Protein 2ISM (pdb70)

InterPro domains:
  IPR011041 Soluble quinoprotein glucose/sorbosone dehydrogenase, beta-propeller domain superfamily [SSF50952] (19-336)
  IPR011042 Six-bladed beta-propeller, TolB-like [G3DSA:2.120.10.30] (20-352)
  IPR012938 Glucose/Sorbosone dehydrogenase [PF07995] (30-338)

Foldseek 3Di:
DWDKDFLAFPAAFFAEWEADPVGWIWTWHQQFFIWIQPPNDIDTQDGGAADRAAQFGKHAKYAQPPPPVVQKIWTWHFHPVPHTWIFIFIWGHDDSHTHGDGTLGTDADADNNRPQQATYWYQAPVSKIKGAGAQHPPQVLQVQQLHNHQFIFIGHSNNHRDPPADCCPPPRGDSRGFEGQHHHWHAWEADPPQSWIKTWACDVQLTAIAGGDGHAYAHTPNDGADDDDVNHDHGQDTDPVHFGWAYWYQAPQWIWTFGAQVQFIKTFHWDDDVPDIHTPDIDTDDHDQHGWHYWYQHPVRWIKIWHNQNSPPHDDDVSHTTIMTID/DWDKDFPAFPAAFFAEWEADPVGWIWTWHQQFFIWIADPNDIDTQDGGAADDAAQFGKHAKYAQPPPPVVQKIKTWHFHPVPHTWIFIFIWGHPDSHTHTDGTLGTHADADNNRPQAATYWYQAPVSKIKGAGAQHLPQVLQVQQLHNHQFIFIGHSNNHQDPPAPCCPDPSGDSRGFEGQHHRKHAWEADPPPSWIKTWHFFDPVSLAHAFTAIAGGDGHAHAHTPNDGADDPDPNHDHGLDTDSHHFGWAYWYDAPQWIWTFGAQVQFIKTFHWDDDVPGIHTPDIDTPDHDQHGWHYWDQDPVSWIKIWHNQNSPPHPDDPRPITIMTID

Solvent-accessible surface area: 26508 Å² total; per-residue (Å²): 96,30,174,55,94,87,25,18,19,47,0,56,3,0,1,1,1,7,36,6,91,94,62,2,14,0,0,0,1,25,30,1,54,0,55,12,31,104,122,64,145,56,44,47,0,4,130,14,79,21,29,111,157,40,23,1,0,0,0,0,5,11,28,8,58,141,22,51,146,56,30,26,0,0,0,0,24,0,10,52,141,85,37,54,54,0,3,0,2,13,0,91,29,106,40,130,130,5,68,106,48,92,62,14,13,55,45,0,22,4,71,94,77,0,44,11,2,1,0,7,5,24,35,9,102,64,25,46,0,9,0,0,0,0,2,0,132,73,147,97,35,0,37,62,27,61,14,5,0,0,0,0,0,27,0,16,20,99,13,99,37,0,83,67,9,47,20,84,87,126,232,57,17,82,46,15,0,20,0,9,0,0,23,5,0,16,0,10,8,43,21,97,116,27,35,17,8,0,1,0,10,52,7,72,35,61,0,19,0,1,20,7,40,87,24,5,25,12,0,32,30,122,62,76,15,147,48,148,42,131,168,34,102,63,10,17,49,30,20,107,184,8,25,12,4,0,6,2,9,21,7,54,66,30,0,6,0,0,0,14,177,37,81,10,0,18,21,0,20,28,68,49,122,156,45,200,46,136,18,75,110,55,51,85,15,19,64,76,63,13,13,0,13,0,0,56,61,7,111,76,18,5,0,8,0,0,0,0,7,93,11,76,133,33,147,95,177,130,42,8,0,44,0,0,66,0,64,95,24,187,45,85,92,22,18,20,47,0,57,2,0,1,2,2,6,35,8,93,92,64,1,12,0,0,0,1,24,31,1,68,0,44,8,33,115,160,67,184,50,32,61,2,9,135,15,74,19,31,112,155,34,34,1,0,0,0,0,7,12,32,6,61,123,26,73,140,46,27,27,0,0,0,0,19,0,7,51,136,88,36,53,57,0,2,0,0,14,0,97,30,110,41,95,140,7,74,86,56,88,60,15,16,59,44,1,28,7,110,90,77,0,47,7,2,0,0,6,5,23,35,10,102,73,26,24,0,7,0,0,0,1,1,0,89,70,73,98,38,0,29,61,29,58,13,5,0,0,0,0,0,26,0,27,22,93,10,114,34,0,91,65,8,48,19,80,80,146,232,58,14,75,44,15,0,19,0,10,0,0,8,3,0,6,0,10,7,44,18,90,122,33,34,14,7,0,0,0,6,27,9,6,51,77,5,94,34,127,2,53,4,15,0,0,28,8,42,82,26,6,26,11,0,10,11,126,32,48,7,123,33,158,48,125,162,23,108,59,5,17,59,43,17,75,116,23,16,14,0,0,7,1,10,22,8,61,65,27,0,4,0,0,0,7,98,38,82,10,0,18,18,0,17,26,50,42,116,152,54,188,46,152,27,92,119,49,53,80,14,12,68,76,77,13,13,1,11,1,0,56,61,5,100,70,13,7,0,8,0,0,2,0,8,83,6,76,125,36,148,96,174,112,42,9,0,59,0,1,66,0,60

CATH classification: 2.120.10.30

Organism: Thermus thermophilus (strain ATCC 27634 / DSM 579 / HB8) (NCBI:txid300852)

Radius of gyration: 28.67 Å; Cα contacts (8 Å, |Δi|>4): 1982; chains: 2; bounding box: 57×82×74 Å

B-factor: mean 24.99, std 13.68, range [5.77, 94.73]

Nearest PDB structures (foldseek):
  2ism-assembly1_A  TM=1.003E+00  e=2.725E-62  Thermus thermophilus HB8
  2ism-assembly1_B  TM=1.001E+00  e=9.305E-60  Thermus thermophilus HB8
  7cdy-assembly1_A  TM=8.987E-01  e=3.960E-25  Serratia sp. FS14
  7cgz-assembly1_B  TM=8.954E-01  e=4.803E-25  Serratia sp. FS14
  7cgz-assembly1_A  TM=8.919E-01  e=1.765E-24  Serratia sp. FS14

Sequence (660 aa):
GLRVEEVVGGLEVPWALAFLPDGGMLIAERPGRIRLFREGRLSTYAELSVYHRGESGLLGLALHPRFPQEPYVYAYRTVAEGGLRNQVVRLRHLGERGVLDRVVLDGIPARPHGLHSGGRIAFGPDGMLYVTTGEVYERELAQDLASLGGKILRLTPEGEPAPGNPFLGRRGARPEVYSLGHRNPQGLAWHPKTGELFSSEHGPGHDEVNLIVPGGNYGWPRVVGRGNDPRYRDPLYFWPQGFPPGNLAFFRGDLYVAGLRGQALLRLVLEGERGRWRVLRVETALSGFGRLREVQVGPDGALYVTTSNRDGRGQVRPGDDRVLRLLGLRVEEVVGGLEVPWALAFLPDGGMLIAERPGRIRLFREGRLSTYAELSVYHRGESGLLGLALHPRFPQEPYVYAYRTVAEGGLRNQVVRLRHLGERGVLDRVVLDGIPARPHGLHSGGRIAFGPDGMLYVTTGEVYERELAQDLASLGGKILRLTPEGEPAPGNPFLGRRGARPEVYSLGHRNPQGLAWHPKTGELFSSEHGPSGEQGYGHDEVNLIVPGGNYGWPRVVGRGNDPRYRDPLYFWPQGFPPGNLAFFRGDLYVAGLRGQALLRLVLEGERGRWRVLRVETALSGFGRLREVQVGPDGALYVTTSNRDGRGQVRPGDDRVLRLL

Structure (mmCIF, N/CA/C/O backbone):
data_2ISM
#
_entry.id   2ISM
#
_cell.length_a   36.898
_cell.length_b   132.964
_cell.length_c   60.780
_cell.angle_alpha   90.00
_cell.angle_beta   97.18
_cell.angle_gamma   90.00
#
_symmetry.space_group_name_H-M   'P 1 21 1'
#
loop_
_entity.id
_entity.type
_entity.pdbx_description
1 polymer 'Putative oxidoreductase'
2 non-polymer 'CALCIUM ION'
3 non-polymer 'CHLORIDE ION'
4 water water
#
loop_
_atom_site.group_PDB
_atom_site.id
_atom_site.type_symbol
_atom_site.label_atom_id
_atom_site.label_alt_id
_atom_site.label_comp_id
_atom_site.label_asym_id
_atom_site.label_entity_id
_atom_site.label_seq_id
_atom_site.pdbx_PDB_ins_code
_atom_site.Cartn_x
_atom_site.Cartn_y
_atom_site.Cartn_z
_atom_site.occupancy
_atom_site.B_iso_or_equiv
_atom_site.auth_seq_id
_atom_site.auth_comp_id
_atom_site.auth_asym_id
_atom_site.auth_atom_id
_atom_site.pdbx_PDB_model_num
ATOM 1 N N . GLY A 1 20 ? 15.808 45.356 48.486 1.00 33.96 20 GLY A N 1
ATOM 2 C CA . GLY A 1 20 ? 14.834 46.470 48.334 1.00 30.32 20 GLY A CA 1
ATOM 3 C C . GLY A 1 20 ? 15.316 47.761 48.967 1.00 29.87 20 GLY A C 1
ATOM 4 O O . GLY A 1 20 ? 16.013 47.746 49.982 1.00 31.96 20 GLY A O 1
ATOM 5 N N . LEU A 1 21 ? 14.943 48.885 48.365 1.00 23.53 21 LEU A N 1
ATOM 6 C CA . LEU A 1 21 ? 15.334 50.192 48.871 1.00 21.82 21 LEU A CA 1
ATOM 7 C C . LEU A 1 21 ? 14.410 50.632 49.998 1.00 21.43 21 LEU A C 1
ATOM 8 O O . LEU A 1 21 ? 13.277 50.157 50.108 1.00 20.24 21 LEU A O 1
ATOM 13 N N . ARG A 1 22 ? 14.908 51.532 50.839 1.00 17.38 22 ARG A N 1
ATOM 14 C CA . ARG A 1 22 ? 14.137 52.064 51.957 1.00 20.34 22 ARG A CA 1
ATOM 15 C C . ARG A 1 22 ? 14.111 53.579 51.818 1.00 21.11 22 ARG A C 1
ATOM 16 O O . ARG A 1 22 ? 15.144 54.215 51.612 1.00 22.24 22 ARG A O 1
ATOM 24 N N . VAL A 1 23 ? 12.924 54.157 51.935 1.00 22.14 23 VAL A N 1
ATOM 25 C CA . VAL A 1 23 ? 12.759 55.593 51.762 1.00 23.57 23 VAL A CA 1
ATOM 26 C C . VAL A 1 23 ? 12.529 56.384 53.042 1.00 27.93 23 VAL A C 1
ATOM 27 O O . VAL A 1 23 ? 12.077 55.849 54.055 1.00 26.30 23 VAL A O 1
ATOM 31 N N . GLU A 1 24 ? 12.875 57.665 52.983 1.00 27.55 24 GLU A N 1
ATOM 32 C CA . GLU A 1 24 ? 12.677 58.588 54.088 1.00 28.18 24 GLU A CA 1
ATOM 33 C C . GLU A 1 24 ? 12.524 59.972 53.463 1.00 27.79 24 GLU A C 1
ATOM 34 O O . GLU A 1 24 ? 13.214 60.304 52.494 1.00 27.00 24 GLU A O 1
ATOM 40 N N . GLU A 1 25 ? 11.608 60.769 53.998 1.00 21.58 25 GLU A N 1
ATOM 41 C CA . GLU A 1 25 ? 11.377 62.102 53.462 1.00 24.80 25 GLU A CA 1
ATOM 42 C C . GLU A 1 25 ? 12.417 63.089 53.969 1.00 28.21 25 GLU A C 1
ATOM 43 O O . GLU A 1 25 ? 12.762 63.094 55.153 1.00 25.39 25 GLU A O 1
ATOM 49 N N . VAL A 1 26 ? 12.916 63.923 53.061 1.00 25.43 26 VAL A N 1
ATOM 50 C CA . VAL A 1 26 ? 13.920 64.917 53.414 1.00 27.88 26 VAL A CA 1
ATOM 51 C C . VAL A 1 26 ? 13.230 66.231 53.740 1.00 25.80 26 VAL A C 1
ATOM 52 O O . VAL A 1 26 ? 13.491 66.841 54.774 1.00 26.93 26 VAL A O 1
ATOM 56 N N . VAL A 1 27 ? 12.341 66.658 52.852 1.00 22.63 27 VAL A N 1
ATOM 57 C CA . VAL A 1 27 ? 11.600 67.894 53.039 1.00 22.02 27 VAL A CA 1
ATOM 58 C C . VAL A 1 27 ? 10.374 67.855 52.136 1.00 21.71 27 VAL A C 1
ATOM 59 O O . VAL A 1 27 ? 10.373 67.175 51.110 1.00 24.12 27 VAL A O 1
ATOM 63 N N . GLY A 1 28 ? 9.327 68.568 52.533 1.00 20.62 28 GLY A N 1
ATOM 64 C CA . GLY A 1 28 ? 8.111 68.602 51.742 1.00 18.95 28 GLY A CA 1
ATOM 65 C C . GLY A 1 28 ? 7.591 70.015 51.587 1.00 21.77 28 GLY A C 1
ATOM 66 O O . GLY A 1 28 ? 8.308 70.979 51.864 1.00 25.59 28 GLY A O 1
ATOM 67 N N . GLY A 1 29 ? 6.342 70.137 51.145 1.00 17.85 29 GLY A N 1
ATOM 68 C CA . GLY A 1 29 ? 5.740 71.443 50.956 1.00 20.90 29 GLY A CA 1
ATOM 69 C C . GLY A 1 29 ? 6.273 72.178 49.739 1.00 22.48 29 GLY A C 1
ATOM 70 O O . GLY A 1 29 ? 6.074 73.385 49.604 1.00 23.29 29 GLY A O 1
ATOM 71 N N . LEU A 1 30 ? 6.944 71.455 48.846 1.00 20.92 30 LEU A N 1
ATOM 72 C CA . LEU A 1 30 ? 7.513 72.058 47.641 1.00 19.64 30 LEU A CA 1
ATOM 73 C C . LEU A 1 30 ? 6.517 72.074 46.485 1.00 20.09 30 LEU A C 1
ATOM 74 O O . LEU A 1 30 ? 5.536 71.332 46.485 1.00 24.75 30 LEU A O 1
ATOM 79 N N . GLU A 1 31 ? 6.772 72.923 45.496 1.00 18.44 31 GLU A N 1
ATOM 80 C CA . GLU A 1 31 ? 5.887 73.008 44.344 1.00 20.12 31 GLU A CA 1
ATOM 81 C C . GLU A 1 31 ? 6.643 72.588 43.089 1.00 17.55 31 GLU A C 1
ATOM 82 O O . GLU A 1 31 ? 7.404 73.367 42.516 1.00 16.28 31 GLU A O 1
ATOM 88 N N . VAL A 1 32 ? 6.430 71.343 42.683 1.00 15.32 32 VAL A N 1
ATOM 89 C CA . VAL A 1 32 ? 7.075 70.781 41.506 1.00 11.55 32 VAL A CA 1
ATOM 90 C C . VAL A 1 32 ? 8.600 70.913 41.523 1.00 13.71 32 VAL A C 1
ATOM 91 O O . VAL A 1 32 ? 9.175 71.634 40.714 1.00 12.90 32 VAL A O 1
ATOM 95 N N . PRO A 1 33 ? 9.273 70.239 42.476 1.00 13.72 33 PRO A N 1
ATOM 96 C CA . PRO A 1 33 ? 10.740 70.297 42.557 1.00 13.49 33 PRO A CA 1
ATOM 97 C C . PRO A 1 33 ? 11.270 69.569 41.321 1.00 12.00 33 PRO A C 1
ATOM 98 O O . PRO A 1 33 ? 11.272 68.341 41.254 1.00 18.12 33 PRO A O 1
ATOM 102 N N . TRP A 1 34 ? 11.715 70.349 40.346 1.00 8.99 34 TRP A N 1
ATOM 103 C CA . TRP A 1 34 ? 12.167 69.823 39.066 1.00 10.88 34 TRP A CA 1
ATOM 104 C C . TRP A 1 34 ? 13.579 69.258 39.020 1.00 10.94 34 TRP A C 1
ATOM 105 O O . TRP A 1 34 ? 13.852 68.327 38.267 1.00 11.48 34 TRP A O 1
ATOM 116 N N . ALA A 1 35 ? 14.475 69.820 39.821 1.00 10.67 35 ALA A N 1
ATOM 117 C CA . ALA A 1 35 ? 15.857 69.369 39.822 1.00 11.98 35 ALA A CA 1
ATOM 118 C C . ALA A 1 35 ? 16.540 69.655 41.152 1.00 10.57 35 ALA A C 1
ATOM 119 O O . ALA A 1 35 ? 16.145 70.569 41.879 1.00 12.69 35 ALA A O 1
ATOM 121 N N . LEU A 1 36 ? 17.572 68.870 41.448 1.00 13.04 36 LEU A N 1
ATOM 122 C CA . LEU A 1 36 ? 18.349 69.013 42.675 1.00 15.45 36 LEU A CA 1
ATOM 123 C C . LEU A 1 36 ? 19.824 69.233 42.362 1.00 16.35 36 LEU A C 1
ATOM 124 O O . LEU A 1 36 ? 20.352 68.671 41.403 1.00 14.51 36 LEU A O 1
ATOM 129 N N . ALA A 1 37 ? 20.481 70.054 43.178 1.00 16.98 37 ALA A N 1
ATOM 130 C CA . ALA A 1 37 ? 21.910 70.320 43.030 1.00 12.86 37 ALA A CA 1
ATOM 131 C C . ALA A 1 37 ? 22.490 70.183 44.433 1.00 19.39 37 ALA A C 1
ATOM 132 O O . ALA A 1 37 ? 22.005 70.817 45.369 1.00 22.60 37 ALA A O 1
ATOM 134 N N . PHE A 1 38 ? 23.513 69.348 44.579 1.00 18.31 38 PHE A N 1
ATOM 135 C CA . PHE A 1 38 ? 24.129 69.123 45.883 1.00 19.69 38 PHE A CA 1
ATOM 136 C C . PHE A 1 38 ? 25.355 70.005 46.085 1.00 21.70 38 PHE A C 1
ATOM 137 O O . PHE A 1 38 ? 26.333 69.905 45.349 1.00 22.96 38 PHE A O 1
ATOM 145 N N . LEU A 1 39 ? 25.288 70.876 47.086 1.00 24.78 39 LEU A N 1
ATOM 146 C CA . LEU A 1 39 ? 26.389 71.779 47.391 1.00 27.58 39 LEU A CA 1
ATOM 147 C C . LEU A 1 39 ? 27.502 71.011 48.104 1.00 33.01 39 LEU A C 1
ATOM 148 O O . LEU A 1 39 ? 27.245 70.257 49.046 1.00 31.45 39 LEU A O 1
ATOM 153 N N . PRO A 1 40 ? 28.757 71.199 47.666 1.00 36.09 40 PRO A N 1
ATOM 154 C CA . PRO A 1 40 ? 29.899 70.509 48.274 1.00 39.23 40 PRO A CA 1
ATOM 155 C C . PRO A 1 40 ? 30.007 70.685 49.786 1.00 42.91 40 PRO A C 1
ATOM 156 O O . PRO A 1 40 ? 30.514 69.807 50.484 1.00 47.00 40 PRO A O 1
ATOM 160 N N . ASP A 1 41 ? 29.526 71.817 50.289 1.00 47.15 41 ASP A N 1
ATOM 161 C CA . ASP A 1 41 ? 29.571 72.096 51.721 1.00 50.58 41 ASP A CA 1
ATOM 162 C C . ASP A 1 41 ? 28.542 71.285 52.505 1.00 49.52 41 ASP A C 1
ATOM 163 O O . ASP A 1 41 ? 28.671 71.119 53.717 1.00 49.41 41 ASP A O 1
ATOM 168 N N . GLY A 1 42 ? 27.521 70.787 51.813 1.00 46.76 42 GLY A N 1
ATOM 169 C CA . GLY A 1 42 ? 26.500 69.996 52.476 1.00 43.04 42 GLY A CA 1
ATOM 170 C C . GLY A 1 42 ? 25.076 70.379 52.117 1.00 41.48 42 GLY A C 1
ATOM 171 O O . GLY A 1 42 ? 24.160 69.564 52.228 1.00 40.31 42 GLY A O 1
ATOM 172 N N . GLY A 1 43 ? 24.882 71.619 51.685 1.00 37.85 43 GLY A N 1
ATOM 173 C CA . GLY A 1 43 ? 23.549 72.069 51.325 1.00 36.18 43 GLY A CA 1
ATOM 174 C C . GLY A 1 43 ? 22.927 71.358 50.132 1.00 30.35 43 GLY A C 1
ATOM 175 O O . GLY A 1 43 ? 23.489 70.414 49.573 1.00 25.63 43 GLY A O 1
ATOM 176 N N . MET A 1 44 ? 21.749 71.827 49.741 1.00 27.66 44 MET A N 1
ATOM 177 C CA . MET A 1 44 ? 21.030 71.252 48.617 1.00 26.17 44 MET A CA 1
ATOM 178 C C . MET A 1 44 ? 20.148 72.321 47.987 1.00 21.88 44 MET A C 1
ATOM 179 O O . MET A 1 44 ? 19.348 72.954 48.676 1.00 24.55 44 MET A O 1
ATOM 184 N N . LEU A 1 45 ? 20.311 72.538 46.684 1.00 19.96 45 LEU A N 1
ATOM 185 C CA . LEU A 1 45 ? 19.498 73.519 45.976 1.00 13.37 45 LEU A CA 1
ATOM 186 C C . LEU A 1 45 ? 18.358 72.775 45.298 1.00 16.77 45 LEU A C 1
ATOM 187 O O . LEU A 1 45 ? 18.559 71.696 44.742 1.00 13.36 45 LEU A O 1
ATOM 192 N N . ILE A 1 46 ? 17.163 73.353 45.351 1.00 11.77 46 ILE A N 1
ATOM 193 C CA . ILE A 1 46 ? 15.990 72.726 44.756 1.00 15.91 46 ILE A CA 1
ATOM 194 C C . ILE A 1 46 ? 15.274 73.691 43.822 1.00 13.64 46 ILE A C 1
ATOM 195 O O . ILE A 1 46 ? 14.848 74.766 44.243 1.00 14.37 46 ILE A O 1
ATOM 200 N N . ALA A 1 47 ? 15.148 73.313 42.554 1.00 14.38 47 ALA A N 1
ATOM 201 C CA . ALA A 1 47 ? 14.463 74.160 41.590 1.00 12.12 47 ALA A CA 1
ATOM 202 C C . ALA A 1 47 ? 12.970 73.845 41.595 1.00 16.64 47 ALA A C 1
ATOM 203 O O . ALA A 1 47 ? 12.568 72.713 41.334 1.00 13.78 47 ALA A O 1
ATOM 205 N N . GLU A 1 48 ? 12.155 74.850 41.904 1.00 13.78 48 GLU A N 1
ATOM 206 C CA . GLU A 1 48 ? 10.702 74.695 41.913 1.00 14.88 48 GLU A CA 1
ATOM 207 C C . GLU A 1 48 ? 10.217 75.328 40.619 1.00 12.22 48 GLU A C 1
ATOM 208 O O . GLU A 1 48 ? 10.505 76.494 40.359 1.00 14.23 48 GLU A O 1
ATOM 214 N N . ARG A 1 49 ? 9.471 74.573 39.820 1.00 11.08 49 ARG A N 1
ATOM 215 C CA . ARG A 1 49 ? 9.010 75.073 38.524 1.00 11.00 49 ARG A CA 1
ATOM 216 C C . ARG A 1 49 ? 8.405 76.477 38.513 1.00 15.40 49 ARG A C 1
ATOM 217 O O . ARG A 1 49 ? 8.595 77.226 37.555 1.00 11.83 49 ARG A O 1
ATOM 225 N N . PRO A 1 50 ? 7.664 76.857 39.569 1.00 13.28 50 PRO A N 1
ATOM 226 C CA . PRO A 1 50 ? 7.086 78.206 39.558 1.00 18.12 50 PRO A CA 1
ATOM 227 C C . PRO A 1 50 ? 8.125 79.329 39.470 1.00 16.82 50 PRO A C 1
ATOM 228 O O . PRO A 1 50 ? 7.769 80.486 39.275 1.00 18.43 50 PRO A O 1
ATOM 232 N N . GLY A 1 51 ? 9.404 78.995 39.634 1.00 15.58 51 GLY A N 1
ATOM 233 C CA . GLY A 1 51 ? 10.435 80.015 39.526 1.00 12.99 51 GLY A CA 1
ATOM 234 C C . GLY A 1 51 ? 11.260 80.314 40.765 1.00 19.28 51 GLY A C 1
ATOM 235 O O . GLY A 1 51 ? 11.901 81.363 40.844 1.00 22.22 51 GLY A O 1
ATOM 236 N N . ARG A 1 52 ? 11.251 79.410 41.736 1.00 14.48 52 ARG A N 1
ATOM 237 C CA . ARG A 1 52 ? 12.028 79.614 42.952 1.00 18.37 52 ARG A CA 1
ATOM 238 C C . ARG A 1 52 ? 13.101 78.555 43.115 1.00 18.26 52 ARG A C 1
ATOM 239 O O . ARG A 1 52 ? 12.842 77.364 42.920 1.00 16.60 52 ARG A O 1
ATOM 247 N N . ILE A 1 53 ? 14.308 78.986 43.464 1.00 14.37 53 ILE A N 1
ATOM 248 C CA . ILE A 1 53 ? 15.377 78.040 43.741 1.00 14.33 53 ILE A CA 1
ATOM 249 C C . ILE A 1 53 ? 15.447 78.064 45.258 1.00 17.63 53 ILE A C 1
ATOM 250 O O . ILE A 1 53 ? 15.672 79.115 45.863 1.00 18.40 53 ILE A O 1
ATOM 255 N N . ARG A 1 54 ? 15.229 76.913 45.873 1.00 16.12 54 ARG A N 1
ATOM 256 C CA . ARG A 1 54 ? 15.261 76.823 47.325 1.00 16.86 54 ARG A CA 1
ATOM 257 C C . ARG A 1 54 ? 16.580 76.256 47.809 1.00 20.22 54 ARG A C 1
ATOM 258 O O . ARG A 1 54 ? 17.283 75.559 47.076 1.00 19.34 54 ARG A O 1
ATOM 266 N N . LEU A 1 55 ? 16.914 76.578 49.051 1.00 16.69 55 LEU A N 1
ATOM 267 C CA . LEU A 1 55 ? 18.116 76.070 49.679 1.00 17.93 55 LEU A CA 1
ATOM 268 C C . LEU A 1 55 ? 17.649 75.305 50.903 1.00 20.13 55 LEU A C 1
ATOM 269 O O . LEU A 1 55 ? 16.923 75.840 51.739 1.00 25.52 55 LEU A O 1
ATOM 274 N N . PHE A 1 56 ? 18.031 74.041 50.990 1.00 22.62 56 PHE A N 1
ATOM 275 C CA . PHE A 1 56 ? 17.675 73.247 52.149 1.00 25.98 56 PHE A CA 1
ATOM 276 C C . PHE A 1 56 ? 19.009 72.913 52.788 1.00 23.35 56 PHE A C 1
ATOM 277 O O . PHE A 1 56 ? 19.774 72.113 52.255 1.00 23.79 56 PHE A O 1
ATOM 285 N N . ARG A 1 57 ? 19.295 73.551 53.917 1.00 25.51 57 ARG A N 1
ATOM 286 C CA . ARG A 1 57 ? 20.549 73.325 54.620 1.00 31.06 57 ARG A CA 1
ATOM 287 C C . ARG A 1 57 ? 20.300 73.224 56.121 1.00 31.78 57 ARG A C 1
ATOM 288 O O . ARG A 1 57 ? 19.481 73.960 56.677 1.00 28.40 57 ARG A O 1
ATOM 296 N N . GLU A 1 58 ? 21.017 72.306 56.762 1.00 35.75 58 GLU A N 1
ATOM 297 C CA . GLU A 1 58 ? 20.890 72.057 58.193 1.00 40.96 58 GLU A CA 1
ATOM 298 C C . GLU A 1 58 ? 19.427 72.050 58.639 1.00 39.48 58 GLU A C 1
ATOM 299 O O . GLU A 1 58 ? 19.037 72.728 59.589 1.00 36.56 58 GLU A O 1
ATOM 305 N N . GLY A 1 59 ? 18.625 71.270 57.918 1.00 40.05 59 GLY A N 1
ATOM 306 C CA . GLY A 1 59 ? 17.214 71.126 58.229 1.00 35.11 59 GLY A CA 1
ATOM 307 C C . GLY A 1 59 ? 16.290 72.298 57.969 1.00 32.40 59 GLY A C 1
ATOM 308 O O . GLY A 1 59 ? 15.102 72.213 58.278 1.00 33.59 59 GLY A O 1
ATOM 309 N N . ARG A 1 60 ? 16.802 73.383 57.396 1.00 29.91 60 ARG A N 1
ATOM 310 C CA . ARG A 1 60 ? 15.961 74.550 57.142 1.00 29.40 60 ARG A CA 1
ATOM 311 C C . ARG A 1 60 ? 15.746 74.846 55.656 1.00 26.89 60 ARG A C 1
ATOM 312 O O . ARG A 1 60 ? 16.668 74.747 54.850 1.00 27.59 60 ARG A O 1
ATOM 320 N N . LEU A 1 61 ? 14.517 75.216 55.309 1.00 27.04 61 LEU A N 1
ATOM 321 C CA . LEU A 1 61 ? 14.162 75.527 53.928 1.00 28.61 61 LEU A CA 1
ATOM 322 C C . LEU A 1 61 ? 14.079 77.038 53.746 1.00 29.02 61 LEU A C 1
ATOM 323 O O . LEU A 1 61 ? 13.414 77.725 54.522 1.00 28.75 61 LEU A O 1
ATOM 328 N N . SER A 1 62 ? 14.752 77.555 52.723 1.00 26.55 62 SER A N 1
ATOM 329 C CA . SER A 1 62 ? 14.727 78.988 52.448 1.00 26.32 62 SER A CA 1
ATOM 330 C C . SER A 1 62 ? 14.835 79.247 50.950 1.00 26.52 62 SER A C 1
ATOM 331 O O . SER A 1 62 ? 15.132 78.339 50.174 1.00 24.52 62 SER A O 1
ATOM 334 N N . THR A 1 63 ? 14.584 80.486 50.544 1.00 23.93 63 THR A N 1
ATOM 335 C CA . THR A 1 63 ? 14.662 80.836 49.135 1.00 23.94 63 THR A CA 1
ATOM 336 C C . THR A 1 63 ? 16.049 81.365 48.778 1.00 27.37 63 THR A C 1
ATOM 337 O O . THR A 1 63 ? 16.498 82.386 49.297 1.00 26.85 63 THR A O 1
ATOM 341 N N . TYR A 1 64 ? 16.718 80.638 47.890 1.00 21.19 64 TYR A N 1
ATOM 342 C CA . TYR A 1 64 ? 18.058 80.968 47.419 1.00 22.37 64 TYR A CA 1
ATOM 343 C C . TYR A 1 64 ? 17.979 82.042 46.342 1.00 22.73 64 TYR A C 1
ATOM 344 O O . TYR A 1 64 ? 18.810 82.949 46.285 1.00 22.63 64 TYR A O 1
ATOM 353 N N . ALA A 1 65 ? 16.967 81.935 45.490 1.00 19.88 65 ALA A N 1
ATOM 354 C CA . ALA A 1 65 ? 16.769 82.895 44.418 1.00 17.11 65 ALA A CA 1
ATOM 355 C C . ALA A 1 65 ? 15.356 82.780 43.862 1.00 21.38 65 ALA A C 1
ATOM 356 O O . ALA A 1 65 ? 14.741 81.716 43.912 1.00 20.85 65 ALA A O 1
ATOM 358 N N . GLU A 1 66 ? 14.837 83.886 43.349 1.00 23.86 66 GLU A N 1
ATOM 359 C CA . GLU A 1 66 ? 13.512 83.888 42.759 1.00 25.95 66 GLU A CA 1
ATOM 360 C C . GLU A 1 66 ? 13.686 84.443 41.360 1.00 26.22 66 GLU A C 1
ATOM 361 O O . GLU A 1 66 ? 14.112 85.583 41.184 1.00 25.42 66 GLU A O 1
ATOM 367 N N . LEU A 1 67 ? 13.372 83.624 40.364 1.00 18.74 67 LEU A N 1
ATOM 368 C CA . LEU A 1 67 ? 13.525 84.035 38.982 1.00 17.72 67 LEU A CA 1
ATOM 369 C C . LEU A 1 67 ? 12.194 84.225 38.282 1.00 18.25 67 LEU A C 1
ATOM 370 O O . LEU A 1 67 ? 11.226 83.511 38.543 1.00 19.18 67 LEU A O 1
ATOM 375 N N . SER A 1 68 ? 12.156 85.204 37.390 1.00 20.56 68 SER A N 1
ATOM 376 C CA . SER A 1 68 ? 10.964 85.474 36.611 1.00 20.18 68 SER A CA 1
ATOM 377 C C . SER A 1 68 ? 10.909 84.366 35.565 1.00 20.63 68 SER A C 1
ATOM 378 O O . SER A 1 68 ? 11.887 84.147 34.847 1.00 18.36 68 SER A O 1
ATOM 381 N N . VAL A 1 69 ? 9.789 83.649 35.497 1.00 17.87 69 VAL A N 1
ATOM 382 C CA . VAL A 1 69 ? 9.649 82.579 34.515 1.00 13.64 69 VAL A CA 1
ATOM 383 C C . VAL A 1 69 ? 8.240 82.523 33.960 1.00 19.35 69 VAL A C 1
ATOM 384 O O . VAL A 1 69 ? 7.307 83.075 34.541 1.00 20.27 69 VAL A O 1
ATOM 388 N N . TYR A 1 70 ? 8.103 81.852 32.823 1.00 15.31 70 TYR A N 1
ATOM 389 C CA . TYR A 1 70 ? 6.811 81.672 32.181 1.00 18.49 70 TYR A CA 1
ATOM 390 C C . TYR A 1 70 ? 6.340 80.299 32.637 1.00 19.48 70 TYR A C 1
ATOM 391 O O . TYR A 1 70 ? 6.724 79.281 32.058 1.00 19.79 70 TYR A O 1
ATOM 400 N N . HIS A 1 71 ? 5.524 80.260 33.683 1.00 22.65 71 HIS A N 1
ATOM 401 C CA . HIS A 1 71 ? 5.057 78.978 34.190 1.00 26.32 71 HIS A CA 1
ATOM 402 C C . HIS A 1 71 ? 3.644 78.582 33.784 1.00 24.77 71 HIS A C 1
ATOM 403 O O . HIS A 1 71 ? 2.682 78.753 34.533 1.00 28.92 71 HIS A O 1
ATOM 410 N N . ARG A 1 72 ? 3.544 78.056 32.571 1.00 19.40 72 ARG A N 1
ATOM 411 C CA . ARG A 1 72 ? 2.295 77.560 32.019 1.00 16.79 72 ARG A CA 1
ATOM 412 C C . ARG A 1 72 ? 2.642 76.234 31.364 1.00 14.76 72 ARG A C 1
ATOM 413 O O . ARG A 1 72 ? 3.781 76.028 30.937 1.00 14.59 72 ARG A O 1
ATOM 421 N N . GLY A 1 73 ? 1.669 75.334 31.289 1.00 13.65 73 GLY A N 1
ATOM 422 C CA . GLY A 1 73 ? 1.933 74.036 30.697 1.00 12.98 73 GLY A CA 1
ATOM 423 C C . GLY A 1 73 ? 3.023 73.333 31.485 1.00 14.71 73 GLY A C 1
ATOM 424 O O . GLY A 1 73 ? 2.933 73.213 32.705 1.00 14.82 73 GLY A O 1
ATOM 425 N N . GLU A 1 74 ? 4.067 72.894 30.795 1.00 15.48 74 GLU A N 1
ATOM 426 C CA . GLU A 1 74 ? 5.173 72.189 31.432 1.00 10.27 74 GLU A CA 1
ATOM 427 C C . GLU A 1 74 ? 6.395 73.086 31.578 1.00 14.35 74 GLU A C 1
ATOM 428 O O . GLU A 1 74 ? 7.477 72.609 31.926 1.00 10.88 74 GLU A O 1
ATOM 434 N N . SER A 1 75 ? 6.213 74.382 31.340 1.00 13.09 75 SER A N 1
ATOM 435 C CA . SER A 1 75 ? 7.314 75.341 31.400 1.00 14.23 75 SER A CA 1
ATOM 436 C C . SER A 1 75 ? 7.496 76.089 32.724 1.00 11.61 75 SER A C 1
ATOM 437 O O . SER A 1 75 ? 6.677 75.981 33.640 1.00 12.85 75 SER A O 1
ATOM 440 N N . GLY A 1 76 ? 8.587 76.844 32.811 1.00 11.63 76 GLY A N 1
ATOM 441 C CA . GLY A 1 76 ? 8.899 77.595 34.016 1.00 10.77 76 GLY A CA 1
ATOM 442 C C . GLY A 1 76 ? 10.366 77.390 34.341 1.00 11.58 76 GLY A C 1
ATOM 443 O O . GLY A 1 76 ? 11.203 77.406 33.435 1.00 13.05 76 GLY A O 1
ATOM 444 N N . LEU A 1 77 ? 10.686 77.205 35.619 1.00 9.75 77 LEU A N 1
ATOM 445 C CA . LEU A 1 77 ? 12.069 76.964 36.031 1.00 12.85 77 LEU A CA 1
ATOM 446 C C . LEU A 1 77 ? 12.367 75.469 36.101 1.00 13.16 77 LEU A C 1
ATOM 447 O O . LEU A 1 77 ? 11.948 74.783 37.033 1.00 9.52 77 LEU A O 1
ATOM 452 N N . LEU A 1 78 ? 13.099 74.966 35.117 1.00 12.67 78 LEU A N 1
ATOM 453 C CA . LEU A 1 78 ? 13.375 73.542 35.057 1.00 10.24 78 LEU A CA 1
ATOM 454 C C . LEU A 1 78 ? 14.561 72.643 35.413 1.00 12.67 78 LEU A C 1
ATOM 455 O O . LEU A 1 78 ? 14.413 71.699 36.191 1.00 12.45 78 LEU A O 1
ATOM 460 N N . GLY A 1 79 ? 15.728 72.943 34.849 1.00 9.20 79 GLY A N 1
ATOM 461 C CA . GLY A 1 79 ? 16.910 72.130 35.087 1.00 11.02 79 GLY A CA 1
ATOM 462 C C . GLY A 1 79 ? 17.787 73.017 35.947 1.00 12.26 79 GLY A C 1
ATOM 463 O O . GLY A 1 79 ? 17.680 74.241 35.898 1.00 12.48 79 GLY A O 1
ATOM 464 N N . LEU A 1 80 ? 18.676 72.393 36.718 1.00 11.43 80 LEU A N 1
ATOM 465 C CA . LEU A 1 80 ? 19.579 73.120 37.612 1.00 11.68 80 LEU A CA 1
ATOM 466 C C . LEU A 1 80 ? 20.897 72.348 37.724 1.00 12.33 80 LEU A C 1
ATOM 467 O O . LEU A 1 80 ? 20.890 71.130 37.859 1.00 12.71 80 LEU A O 1
ATOM 472 N N . ALA A 1 81 ? 22.024 73.054 37.681 1.00 11.52 81 ALA A N 1
ATOM 473 C CA . ALA A 1 81 ? 23.320 72.388 37.762 1.00 9.61 81 ALA A CA 1
ATOM 474 C C . ALA A 1 81 ? 24.438 73.343 38.166 1.00 11.33 81 ALA A C 1
ATOM 475 O O . ALA A 1 81 ? 24.561 74.439 37.625 1.00 11.15 81 ALA A O 1
ATOM 477 N N . LEU A 1 82 ? 25.259 72.913 39.116 1.00 10.99 82 LEU A N 1
ATOM 478 C CA . LEU A 1 82 ? 26.369 73.733 39.583 1.00 14.05 82 LEU A CA 1
ATOM 479 C C . LEU A 1 82 ? 27.519 73.672 38.587 1.00 12.88 82 LEU A C 1
ATOM 480 O O . LEU A 1 82 ? 27.706 72.672 37.899 1.00 11.31 82 LEU A O 1
ATOM 485 N N . HIS A 1 83 ? 28.288 74.749 38.517 1.00 12.86 83 HIS A N 1
ATOM 486 C CA . HIS A 1 83 ? 29.449 74.799 37.640 1.00 13.14 83 HIS A CA 1
ATOM 487 C C . HIS A 1 83 ? 30.336 73.615 38.045 1.00 14.80 83 HIS A C 1
ATOM 488 O O . HIS A 1 83 ? 30.351 73.217 39.210 1.00 12.89 83 HIS A O 1
ATOM 495 N N . PRO A 1 84 ? 31.064 73.019 37.085 1.00 13.02 84 PRO A N 1
ATOM 496 C CA . PRO A 1 84 ? 31.940 71.884 37.396 1.00 14.50 84 PRO A CA 1
ATOM 497 C C . PRO A 1 84 ? 32.963 72.186 38.495 1.00 13.19 84 PRO A C 1
ATOM 498 O O . PRO A 1 84 ? 33.352 71.293 39.246 1.00 17.61 84 PRO A O 1
ATOM 502 N N . ARG A 1 85 ? 33.403 73.437 38.582 1.00 15.92 85 ARG A N 1
ATOM 503 C CA . ARG A 1 85 ? 34.394 73.825 39.583 1.00 16.49 85 ARG A CA 1
ATOM 504 C C . ARG A 1 85 ? 33.844 74.721 40.690 1.00 20.38 85 ARG A C 1
ATOM 505 O O . ARG A 1 85 ? 34.554 75.571 41.233 1.00 18.55 85 ARG A O 1
ATOM 513 N N . PHE A 1 86 ? 32.572 74.517 41.013 1.00 15.88 86 PHE A N 1
ATOM 514 C CA . PHE A 1 86 ? 31.877 75.257 42.068 1.00 18.04 86 PHE A CA 1
ATOM 515 C C . PHE A 1 86 ? 32.546 74.865 43.388 1.00 15.72 86 PHE A C 1
ATOM 516 O O . PHE A 1 86 ? 32.935 73.715 43.562 1.00 19.26 86 PHE A O 1
ATOM 524 N N . PRO A 1 87 ? 32.689 75.806 44.342 1.00 18.04 87 PRO A N 1
ATOM 525 C CA . PRO A 1 87 ? 32.291 77.217 44.317 1.00 21.02 87 PRO A CA 1
ATOM 526 C C . PRO A 1 87 ? 33.395 78.169 43.855 1.00 20.60 87 PRO A C 1
ATOM 527 O O . PRO A 1 87 ? 33.159 79.372 43.731 1.00 20.34 87 PRO A O 1
ATOM 531 N N . GLN A 1 88 ? 34.596 77.641 43.621 1.00 20.73 88 GLN A N 1
ATOM 532 C CA . GLN A 1 88 ? 35.710 78.472 43.156 1.00 23.40 88 GLN A CA 1
ATOM 533 C C . GLN A 1 88 ? 35.239 79.239 41.928 1.00 26.10 88 GLN A C 1
ATOM 534 O O . GLN A 1 88 ? 35.622 80.390 41.712 1.00 21.37 88 GLN A O 1
ATOM 540 N N . GLU A 1 89 ? 34.425 78.575 41.114 1.00 19.38 89 GLU A N 1
ATOM 541 C CA . GLU A 1 89 ? 33.794 79.206 39.960 1.00 15.73 89 GLU A CA 1
ATOM 542 C C . GLU A 1 89 ? 32.394 79.217 40.571 1.00 16.83 89 GLU A C 1
ATOM 543 O O . GLU A 1 89 ? 31.660 78.239 40.468 1.00 14.04 89 GLU A O 1
ATOM 549 N N . PRO A 1 90 ? 32.032 80.317 41.256 1.00 18.13 90 PRO A N 1
ATOM 550 C CA . PRO A 1 90 ? 30.749 80.521 41.934 1.00 16.51 90 PRO A CA 1
ATOM 551 C C . PRO A 1 90 ? 29.687 80.737 40.867 1.00 14.84 90 PRO A C 1
ATOM 552 O O . PRO A 1 90 ? 29.418 81.873 40.478 1.00 16.09 90 PRO A O 1
ATOM 556 N N . TYR A 1 91 ? 29.070 79.655 40.410 1.00 16.62 91 TYR A N 1
ATOM 557 C CA . TYR A 1 91 ? 28.057 79.768 39.369 1.00 17.53 91 TYR A CA 1
ATOM 558 C C . TYR A 1 91 ? 27.076 78.608 39.446 1.00 15.20 91 TYR A C 1
ATOM 559 O O . TYR A 1 91 ? 27.460 77.458 39.650 1.00 13.57 91 TYR A O 1
ATOM 568 N N . VAL A 1 92 ? 25.800 78.935 39.271 1.00 14.19 92 VAL A N 1
ATOM 569 C CA . VAL A 1 92 ? 24.730 77.946 39.267 1.00 13.31 92 VAL A CA 1
ATOM 570 C C . VAL A 1 92 ? 23.994 78.137 37.939 1.00 15.59 92 VAL A C 1
ATOM 571 O O . VAL A 1 92 ? 23.584 79.251 37.607 1.00 17.18 92 VAL A O 1
ATOM 575 N N . TYR A 1 93 ? 23.855 77.058 37.176 1.00 12.95 93 TYR A N 1
ATOM 576 C CA . TYR A 1 93 ? 23.171 77.107 35.886 1.00 9.11 93 TYR A CA 1
ATOM 577 C C . TYR A 1 93 ? 21.717 76.687 36.052 1.00 9.37 93 TYR A C 1
ATOM 578 O O . TYR A 1 93 ? 21.411 75.784 36.824 1.00 10.84 93 TYR A O 1
ATOM 587 N N . ALA A 1 94 ? 20.821 77.349 35.329 1.00 8.42 94 ALA A N 1
ATOM 588 C CA . ALA A 1 94 ? 19.402 77.022 35.411 1.00 8.67 94 ALA A CA 1
ATOM 589 C C . ALA A 1 94 ? 18.765 77.157 34.039 1.00 9.18 94 ALA A C 1
ATOM 590 O O . ALA A 1 94 ? 19.103 78.055 33.268 1.00 12.06 94 ALA A O 1
ATOM 592 N N . TYR A 1 95 ? 17.847 76.251 33.737 1.00 7.88 95 TYR A N 1
ATOM 593 C CA . TYR A 1 95 ? 17.138 76.271 32.466 1.00 8.08 95 TYR A CA 1
ATOM 594 C C . TYR A 1 95 ? 15.778 76.863 32.793 1.00 10.58 95 TYR A C 1
ATOM 595 O O . TYR A 1 95 ? 15.131 76.429 33.747 1.00 11.36 95 TYR A O 1
ATOM 604 N N . ARG A 1 96 ? 15.334 77.851 32.025 1.00 6.67 96 ARG A N 1
ATOM 605 C CA . ARG A 1 96 ? 14.034 78.440 32.313 1.00 8.93 96 ARG A CA 1
ATOM 606 C C . ARG A 1 96 ? 13.337 78.985 31.086 1.00 12.30 96 ARG A C 1
ATOM 607 O O . ARG A 1 96 ? 13.982 79.371 30.108 1.00 11.26 96 ARG A O 1
ATOM 615 N N . THR A 1 97 ? 12.009 79.008 31.155 1.00 11.86 97 THR A N 1
ATOM 616 C CA . THR A 1 97 ? 11.189 79.554 30.084 1.00 12.77 97 THR A CA 1
ATOM 617 C C . THR A 1 97 ? 10.916 80.993 30.531 1.00 12.74 97 THR A C 1
ATOM 618 O O . THR A 1 97 ? 10.513 81.220 31.675 1.00 15.52 97 THR A O 1
ATOM 622 N N . VAL A 1 98 ? 11.153 81.959 29.650 1.00 15.29 98 VAL A N 1
ATOM 623 C CA . VAL A 1 98 ? 10.925 83.365 29.978 1.00 15.14 98 VAL A CA 1
ATOM 624 C C . VAL A 1 98 ? 10.015 84.014 28.943 1.00 18.85 98 VAL A C 1
ATOM 625 O O . VAL A 1 98 ? 9.988 83.600 27.783 1.00 16.39 98 VAL A O 1
ATOM 629 N N . ALA A 1 99 ? 9.274 85.033 29.368 1.00 19.22 99 ALA A N 1
ATOM 630 C CA . ALA A 1 99 ? 8.365 85.741 28.476 1.00 22.44 99 ALA A CA 1
ATOM 631 C C . ALA A 1 99 ? 8.858 87.162 28.204 1.00 25.52 99 ALA A C 1
ATOM 632 O O . ALA A 1 99 ? 8.608 87.721 27.134 1.00 24.85 99 ALA A O 1
ATOM 634 N N . GLU A 1 100 ? 9.560 87.740 29.175 1.00 27.70 100 GLU A N 1
ATOM 635 C CA . GLU A 1 100 ? 10.082 89.095 29.038 1.00 31.48 100 GLU A CA 1
ATOM 636 C C . GLU A 1 100 ? 11.112 89.222 27.924 1.00 27.92 100 GLU A C 1
ATOM 637 O O . GLU A 1 100 ? 12.156 88.571 27.947 1.00 26.01 100 GLU A O 1
ATOM 643 N N . GLY A 1 101 ? 10.810 90.078 26.953 1.00 28.14 101 GLY A N 1
ATOM 644 C CA . GLY A 1 101 ? 11.710 90.282 25.834 1.00 27.29 101 GLY A CA 1
ATOM 645 C C . GLY A 1 101 ? 11.446 89.288 24.723 1.00 25.09 101 GLY A C 1
ATOM 646 O O . GLY A 1 101 ? 12.148 89.272 23.712 1.00 29.11 101 GLY A O 1
ATOM 647 N N . GLY A 1 102 ? 10.424 88.457 24.907 1.00 24.44 102 GLY A N 1
ATOM 648 C CA . GLY A 1 102 ? 10.094 87.458 23.906 1.00 19.33 102 GLY A CA 1
ATOM 649 C C . GLY A 1 102 ? 10.022 86.091 24.558 1.00 20.96 102 GLY A C 1
ATOM 650 O O . GLY A 1 102 ? 10.819 85.780 25.445 1.00 16.26 102 GLY A O 1
ATOM 651 N N . LEU A 1 103 ? 9.071 85.273 24.123 1.00 16.53 103 LEU A N 1
ATOM 652 C CA . LEU A 1 103 ? 8.894 83.946 24.696 1.00 19.19 103 LEU A CA 1
ATOM 653 C C . LEU A 1 103 ? 9.870 82.900 24.168 1.00 14.78 103 LEU A C 1
ATOM 654 O O . LEU A 1 103 ? 9.840 82.548 22.991 1.00 16.42 103 LEU A O 1
ATOM 659 N N . ARG A 1 104 ? 10.740 82.406 25.043 1.00 14.32 104 ARG A N 1
ATOM 660 C CA . ARG A 1 104 ? 11.692 81.372 24.656 1.00 13.30 104 ARG A CA 1
ATOM 661 C C . ARG A 1 104 ? 12.323 80.724 25.880 1.00 11.73 104 ARG A C 1
ATOM 662 O O . ARG A 1 104 ? 12.177 81.214 27.001 1.00 12.03 104 ARG A O 1
ATOM 670 N N . ASN A 1 105 ? 13.006 79.606 25.654 1.00 11.41 105 ASN A N 1
ATOM 671 C CA . ASN A 1 105 ? 13.697 78.901 26.724 1.00 10.88 105 ASN A CA 1
ATOM 672 C C . ASN A 1 105 ? 15.163 79.319 26.677 1.00 7.77 105 ASN A C 1
ATOM 673 O O . ASN A 1 105 ? 15.676 79.695 25.623 1.00 11.06 105 ASN A O 1
ATOM 678 N N . GLN A 1 106 ? 15.832 79.262 27.821 1.00 11.95 106 GLN A N 1
ATOM 679 C CA . GLN A 1 106 ? 17.231 79.665 27.888 1.00 14.11 106 GLN A CA 1
ATOM 680 C C . GLN A 1 106 ? 17.933 79.038 29.073 1.00 11.94 106 GLN A C 1
ATOM 681 O O . GLN A 1 106 ? 17.294 78.549 30.005 1.00 13.20 106 GLN A O 1
ATOM 687 N N . VAL A 1 107 ? 19.258 79.042 29.015 1.00 8.02 107 VAL A N 1
ATOM 688 C CA . VAL A 1 107 ? 20.065 78.555 30.119 1.00 7.65 107 VAL A CA 1
ATOM 689 C C . VAL A 1 107 ? 20.696 79.830 30.670 1.00 11.72 107 VAL A C 1
ATOM 690 O O . VAL A 1 107 ? 21.446 80.515 29.972 1.00 13.03 107 VAL A O 1
ATOM 694 N N . VAL A 1 108 ? 20.360 80.160 31.912 1.00 12.35 108 VAL A N 1
ATOM 695 C CA . VAL A 1 108 ? 20.888 81.354 32.553 1.00 17.58 108 VAL A CA 1
ATOM 696 C C . VAL A 1 108 ? 21.864 80.948 33.654 1.00 16.79 108 VAL A C 1
ATOM 697 O O . VAL A 1 108 ? 21.775 79.851 34.205 1.00 19.08 108 VAL A O 1
ATOM 701 N N . ARG A 1 109 ? 22.812 81.824 33.955 1.00 11.67 109 ARG A N 1
ATOM 702 C CA . ARG A 1 109 ? 23.784 81.537 34.995 1.00 15.58 109 ARG A CA 1
ATOM 703 C C . ARG A 1 109 ? 23.615 82.535 36.133 1.00 13.49 109 ARG A C 1
ATOM 704 O O . ARG A 1 109 ? 23.421 83.726 35.899 1.00 18.07 109 ARG A O 1
ATOM 712 N N . LEU A 1 110 ? 23.676 82.041 37.364 1.00 14.34 110 LEU A N 1
ATOM 713 C CA . LEU A 1 110 ? 23.546 82.897 38.537 1.00 13.24 110 LEU A CA 1
ATOM 714 C C . LEU A 1 110 ? 24.865 82.885 39.297 1.00 14.72 110 LEU A C 1
ATOM 715 O O . LEU A 1 110 ? 25.576 81.881 39.291 1.00 13.84 110 LEU A O 1
ATOM 720 N N . ARG A 1 111 ? 25.193 83.997 39.945 1.00 14.34 111 ARG A N 1
ATOM 721 C CA . ARG A 1 111 ? 26.415 84.069 40.736 1.00 14.45 111 ARG A CA 1
ATOM 722 C C . ARG A 1 111 ? 26.053 83.613 42.146 1.00 14.85 111 ARG A C 1
ATOM 723 O O . ARG A 1 111 ? 25.128 84.147 42.761 1.00 15.36 111 ARG A O 1
ATOM 731 N N . HIS A 1 112 ? 26.773 82.610 42.639 1.00 14.55 112 HIS A N 1
ATOM 732 C CA . HIS A 1 112 ? 26.550 82.054 43.968 1.00 14.75 112 HIS A CA 1
ATOM 733 C C . HIS A 1 112 ? 27.138 82.989 45.017 1.00 15.75 112 HIS A C 1
ATOM 734 O O . HIS A 1 112 ? 28.314 83.331 44.947 1.00 14.59 112 HIS A O 1
ATOM 741 N N . LEU A 1 113 ? 26.324 83.393 45.990 1.00 14.18 113 LEU A N 1
ATOM 742 C CA . LEU A 1 113 ? 26.793 84.303 47.030 1.00 16.97 113 LEU A CA 1
ATOM 743 C C . LEU A 1 113 ? 26.694 83.726 48.438 1.00 20.73 113 LEU A C 1
ATOM 744 O O . LEU A 1 113 ? 26.805 84.461 49.421 1.00 25.14 113 LEU A O 1
ATOM 749 N N . GLY A 1 114 ? 26.491 82.416 48.536 1.00 21.40 114 GLY A N 1
ATOM 750 C CA . GLY A 1 114 ? 26.391 81.778 49.838 1.00 21.69 114 GLY A CA 1
ATOM 751 C C . GLY A 1 114 ? 25.018 81.195 50.116 1.00 25.23 114 GLY A C 1
ATOM 752 O O . GLY A 1 114 ? 24.797 80.001 49.920 1.00 28.55 114 GLY A O 1
ATOM 753 N N . GLU A 1 115 ? 24.098 82.037 50.578 1.00 25.80 115 GLU A N 1
ATOM 754 C CA . GLU A 1 115 ? 22.733 81.608 50.877 1.00 29.06 115 GLU A CA 1
ATOM 755 C C . GLU A 1 115 ? 21.849 82.116 49.756 1.00 24.90 115 GLU A C 1
ATOM 756 O O . GLU A 1 115 ? 20.687 81.731 49.644 1.00 34.07 115 GLU A O 1
ATOM 762 N N . ARG A 1 116 ? 22.401 83.009 48.943 1.00 26.23 116 ARG A N 1
ATOM 763 C CA . ARG A 1 116 ? 21.662 83.597 47.839 1.00 22.96 116 ARG A CA 1
ATOM 764 C C . ARG A 1 116 ? 22.423 83.488 46.529 1.00 21.90 116 ARG A C 1
ATOM 765 O O . ARG A 1 116 ? 23.647 83.346 46.516 1.00 21.18 116 ARG A O 1
ATOM 773 N N . GLY A 1 117 ? 21.674 83.553 45.435 1.00 19.97 117 GLY A N 1
ATOM 774 C CA . GLY A 1 117 ? 22.249 83.494 44.107 1.00 16.03 117 GLY A CA 1
ATOM 775 C C . GLY A 1 117 ? 21.587 84.592 43.304 1.00 16.48 117 GLY A C 1
ATOM 776 O O . GLY A 1 117 ? 20.374 84.767 43.385 1.00 24.62 117 GLY A O 1
ATOM 777 N N . VAL A 1 118 ? 22.369 85.339 42.534 1.00 13.81 118 VAL A N 1
ATOM 778 C CA . VAL A 1 118 ? 21.815 86.427 41.738 1.00 15.47 118 VAL A CA 1
ATOM 779 C C . VAL A 1 118 ? 22.171 86.258 40.270 1.00 16.91 118 VAL A C 1
ATOM 780 O O . VAL A 1 118 ? 23.159 85.605 39.939 1.00 17.30 118 VAL A O 1
ATOM 784 N N . LEU A 1 119 ? 21.362 86.849 39.395 1.00 17.63 119 LEU A N 1
ATOM 785 C CA . LEU A 1 119 ? 21.584 86.744 37.958 1.00 18.45 119 LEU A CA 1
ATOM 786 C C . LEU A 1 119 ? 22.923 87.236 37.438 1.00 21.82 119 LEU A C 1
ATOM 787 O O . LEU A 1 119 ? 23.280 88.401 37.627 1.00 20.32 119 LEU A O 1
ATOM 792 N N . ASP A 1 120 ? 23.664 86.340 36.790 1.00 17.36 120 ASP A N 1
ATOM 793 C CA . ASP A 1 120 ? 24.949 86.693 36.202 1.00 17.43 120 ASP A CA 1
ATOM 794 C C . ASP A 1 120 ? 24.887 87.050 34.720 1.00 19.98 120 ASP A C 1
ATOM 795 O O . ASP A 1 120 ? 25.293 88.141 34.316 1.00 19.25 120 ASP A O 1
ATOM 800 N N . ARG A 1 121 ? 24.358 86.131 33.916 1.00 16.43 121 ARG A N 1
ATOM 801 C CA . ARG A 1 121 ? 24.228 86.348 32.477 1.00 16.78 121 ARG A CA 1
ATOM 802 C C . ARG A 1 121 ? 23.562 85.139 31.830 1.00 19.41 121 ARG A C 1
ATOM 803 O O . ARG A 1 121 ? 23.538 84.053 32.405 1.00 17.55 121 ARG A O 1
ATOM 811 N N . VAL A 1 122 ? 23.009 85.343 30.638 1.00 14.28 122 VAL A N 1
ATOM 812 C CA . VAL A 1 122 ? 22.382 84.262 29.887 1.00 17.04 122 VAL A CA 1
ATOM 813 C C . VAL A 1 122 ? 23.515 83.521 29.178 1.00 16.19 122 VAL A C 1
ATOM 814 O O . VAL A 1 122 ? 24.367 84.143 28.548 1.00 18.93 122 VAL A O 1
ATOM 818 N N . VAL A 1 123 ? 23.536 82.199 29.296 1.00 16.11 123 VAL A N 1
ATOM 819 C CA . VAL A 1 123 ? 24.579 81.392 28.671 1.00 15.64 123 VAL A CA 1
ATOM 820 C C . VAL A 1 123 ? 24.173 80.936 27.270 1.00 14.69 123 VAL A C 1
ATOM 821 O O . VAL A 1 123 ? 25.001 80.859 26.364 1.00 14.65 123 VAL A O 1
ATOM 825 N N . LEU A 1 124 ? 22.892 80.626 27.101 1.00 11.55 124 LEU A N 1
ATOM 826 C CA . LEU A 1 124 ? 22.358 80.203 25.810 1.00 12.97 124 LEU A CA 1
ATOM 827 C C . LEU A 1 124 ? 20.902 80.643 25.763 1.00 14.67 124 LEU A C 1
ATOM 828 O O . LEU A 1 124 ? 20.097 80.237 26.598 1.00 14.83 124 LEU A O 1
ATOM 833 N N . ASP A 1 125 ? 20.575 81.479 24.787 1.00 12.99 125 ASP A N 1
ATOM 834 C CA . ASP A 1 125 ? 19.221 81.999 24.651 1.00 12.87 125 ASP A CA 1
ATOM 835 C C . ASP A 1 125 ? 18.604 81.484 23.358 1.00 13.58 125 ASP A C 1
ATOM 836 O O . ASP A 1 125 ? 19.268 80.816 22.562 1.00 15.30 125 ASP A O 1
ATOM 841 N N . GLY A 1 126 ? 17.324 81.780 23.165 1.00 16.45 126 GLY A N 1
ATOM 842 C CA . GLY A 1 126 ? 16.656 81.401 21.935 1.00 17.43 126 GLY A CA 1
ATOM 843 C C . GLY A 1 126 ? 16.204 79.974 21.713 1.00 17.16 126 GLY A C 1
ATOM 844 O O . GLY A 1 126 ? 15.987 79.575 20.567 1.00 14.95 126 GLY A O 1
ATOM 845 N N . ILE A 1 127 ? 16.070 79.193 22.778 1.00 14.49 127 ILE A N 1
ATOM 846 C CA . ILE A 1 127 ? 15.591 77.829 22.620 1.00 11.78 127 ILE A CA 1
ATOM 847 C C . ILE A 1 127 ? 14.079 77.956 22.429 1.00 11.98 127 ILE A C 1
ATOM 848 O O . ILE A 1 127 ? 13.426 78.752 23.101 1.00 14.82 127 ILE A O 1
ATOM 853 N N . PRO A 1 128 ? 13.502 77.179 21.504 1.00 15.70 128 PRO A N 1
ATOM 854 C CA . PRO A 1 128 ? 12.058 77.268 21.275 1.00 14.89 128 PRO A CA 1
ATOM 855 C C . PRO A 1 128 ? 11.147 77.098 22.492 1.00 14.89 128 PRO A C 1
ATOM 856 O O . PRO A 1 128 ? 11.381 76.258 23.362 1.00 14.70 128 PRO A O 1
ATOM 860 N N . ALA A 1 129 ? 10.110 77.928 22.532 1.00 14.94 129 ALA A N 1
ATOM 861 C CA . ALA A 1 129 ? 9.085 77.892 23.566 1.00 14.75 129 ALA A CA 1
ATOM 862 C C . ALA A 1 129 ? 7.833 78.435 22.886 1.00 14.79 129 ALA A C 1
ATOM 863 O O . ALA A 1 129 ? 7.924 79.232 21.953 1.00 14.86 129 ALA A O 1
ATOM 865 N N . ARG A 1 130 ? 6.668 77.990 23.335 1.00 15.61 130 ARG A N 1
ATOM 866 C CA . ARG A 1 130 ? 5.409 78.446 22.754 1.00 12.96 130 ARG A CA 1
ATOM 867 C C . ARG A 1 130 ? 4.449 78.773 23.885 1.00 16.61 130 ARG A C 1
ATOM 868 O O . ARG A 1 130 ? 4.617 78.290 25.001 1.00 16.07 130 ARG A O 1
ATOM 876 N N . PRO A 1 131 ? 3.430 79.601 23.613 1.00 17.93 131 PRO A N 1
ATOM 877 C CA . PRO A 1 131 ? 2.452 79.984 24.634 1.00 15.19 131 PRO A CA 1
ATOM 878 C C . PRO A 1 131 ? 1.818 78.825 25.412 1.00 14.07 131 PRO A C 1
ATOM 879 O O . PRO A 1 131 ? 1.518 78.968 26.601 1.00 15.34 131 PRO A O 1
ATOM 883 N N . HIS A 1 132 ? 1.612 77.682 24.761 1.00 11.46 132 HIS A N 1
ATOM 884 C CA . HIS A 1 132 ? 1.011 76.545 25.459 1.00 14.34 132 HIS A CA 1
ATOM 885 C C . HIS A 1 132 ? 1.963 75.976 26.510 1.00 12.81 132 HIS A C 1
ATOM 886 O O . HIS A 1 132 ? 1.547 75.227 27.398 1.00 12.12 132 HIS A O 1
ATOM 893 N N . GLY A 1 133 ? 3.237 76.342 26.406 1.00 13.86 133 GLY A N 1
ATOM 894 C CA . GLY A 1 133 ? 4.238 75.886 27.361 1.00 10.72 133 GLY A CA 1
ATOM 895 C C . GLY A 1 133 ? 4.556 74.402 27.409 1.00 11.55 133 GLY A C 1
ATOM 896 O O . GLY A 1 133 ? 5.146 73.923 28.382 1.00 13.74 133 GLY A O 1
ATOM 897 N N . LEU A 1 134 ? 4.180 73.664 26.371 1.00 11.16 134 LEU A N 1
ATOM 898 C CA . LEU A 1 134 ? 4.438 72.227 26.335 1.00 12.57 134 LEU A CA 1
ATOM 899 C C . LEU A 1 134 ? 5.718 71.892 25.577 1.00 11.69 134 LEU A C 1
ATOM 900 O O . LEU A 1 134 ? 6.144 72.638 24.704 1.00 12.02 134 LEU A O 1
ATOM 905 N N . HIS A 1 135 ? 6.308 70.751 25.920 1.00 12.69 135 HIS A N 1
ATOM 906 C CA . HIS A 1 135 ? 7.530 70.259 25.299 1.00 12.57 135 HIS A CA 1
ATOM 907 C C . HIS A 1 135 ? 8.661 71.279 25.287 1.00 14.54 135 HIS A C 1
ATOM 908 O O . HIS A 1 135 ? 9.142 71.662 24.222 1.00 10.82 135 HIS A O 1
ATOM 915 N N . SER A 1 136 ? 9.077 71.713 26.478 1.00 12.59 136 SER A N 1
ATOM 916 C CA . SER A 1 136 ? 10.172 72.670 26.621 1.00 15.13 136 SER A CA 1
ATOM 917 C C . SER A 1 136 ? 11.471 71.985 27.059 1.00 13.20 136 SER A C 1
ATOM 918 O O . SER A 1 136 ? 12.481 72.654 27.268 1.00 15.65 136 SER A O 1
ATOM 921 N N . GLY A 1 137 ? 11.446 70.660 27.186 1.00 12.93 137 GLY A N 1
ATOM 922 C CA . GLY A 1 137 ? 12.636 69.933 27.622 1.00 8.90 137 GLY A CA 1
ATOM 923 C C . GLY A 1 137 ? 13.031 70.456 28.991 1.00 8.59 137 GLY A C 1
ATOM 924 O O . GLY A 1 137 ? 12.212 70.443 29.910 1.00 9.40 137 GLY A O 1
ATOM 925 N N . GLY A 1 138 ? 14.281 70.892 29.147 1.00 8.01 138 GLY A N 1
ATOM 926 C CA . GLY A 1 138 ? 14.686 71.470 30.421 1.00 10.18 138 GLY A CA 1
ATOM 927 C C . GLY A 1 138 ? 15.753 70.845 31.302 1.00 7.58 138 GLY A C 1
ATOM 928 O O . GLY A 1 138 ? 16.209 71.499 32.239 1.00 9.76 138 GLY A O 1
ATOM 929 N N . ARG A 1 139 ? 16.156 69.609 31.026 1.00 8.10 139 ARG A N 1
ATOM 930 C CA . ARG A 1 139 ? 17.163 68.950 31.856 1.00 7.97 139 ARG A CA 1
ATOM 931 C C . ARG A 1 139 ? 18.578 69.378 31.476 1.00 10.96 139 ARG A C 1
ATOM 932 O O . ARG A 1 139 ? 18.958 69.330 30.305 1.00 8.71 139 ARG A O 1
ATOM 940 N N . ILE A 1 140 ? 19.352 69.818 32.465 1.00 7.90 140 ILE A N 1
ATOM 941 C CA . ILE A 1 140 ? 20.726 70.224 32.205 1.00 7.67 140 ILE A CA 1
ATOM 942 C C . ILE A 1 140 ? 21.654 69.559 33.211 1.00 9.49 140 ILE A C 1
ATOM 943 O O . ILE A 1 140 ? 21.267 69.299 34.352 1.00 10.82 140 ILE A O 1
ATOM 948 N N . ALA A 1 141 ? 22.877 69.279 32.780 1.00 9.32 141 ALA A N 1
ATOM 949 C CA . ALA A 1 141 ? 23.855 68.645 33.649 1.00 10.06 141 ALA A CA 1
ATOM 950 C C . ALA A 1 141 ? 25.225 68.672 33.002 1.00 12.33 141 ALA A C 1
ATOM 951 O O . ALA A 1 141 ? 25.345 68.662 31.777 1.00 10.90 141 ALA A O 1
ATOM 953 N N . PHE A 1 142 ? 26.260 68.708 33.834 1.00 10.12 142 PHE A N 1
ATOM 954 C CA . PHE A 1 142 ? 27.624 68.700 33.331 1.00 11.76 142 PHE A CA 1
ATOM 955 C C . PHE A 1 142 ? 28.088 67.250 33.295 1.00 14.09 142 PHE A C 1
ATOM 956 O O . PHE A 1 142 ? 27.935 66.515 34.273 1.00 12.52 142 PHE A O 1
ATOM 964 N N . GLY A 1 143 ? 28.630 66.833 32.153 1.00 13.44 143 GLY A N 1
ATOM 965 C CA . GLY A 1 143 ? 29.085 65.461 32.014 1.00 14.81 143 GLY A CA 1
ATOM 966 C C . GLY A 1 143 ? 30.497 65.214 32.511 1.00 16.24 143 GLY A C 1
ATOM 967 O O . GLY A 1 143 ? 31.156 66.134 32.996 1.00 16.74 143 GLY A O 1
ATOM 968 N N . PRO A 1 144 ? 30.984 63.965 32.414 1.00 17.22 144 PRO A N 1
ATOM 969 C CA . PRO A 1 144 ? 32.333 63.596 32.854 1.00 18.65 144 PRO A CA 1
ATOM 970 C C . PRO A 1 144 ? 33.405 64.352 32.082 1.00 19.40 144 PRO A C 1
ATOM 971 O O . PRO A 1 144 ? 34.563 64.391 32.494 1.00 19.75 144 PRO A O 1
ATOM 975 N N . ASP A 1 145 ? 33.011 64.940 30.954 1.00 17.62 145 ASP A N 1
ATOM 976 C CA . ASP A 1 145 ? 33.931 65.696 30.111 1.00 16.92 145 ASP A CA 1
ATOM 977 C C . ASP A 1 145 ? 33.952 67.161 30.509 1.00 16.27 145 ASP A C 1
ATOM 978 O O . ASP A 1 145 ? 34.633 67.970 29.881 1.00 19.92 145 ASP A O 1
ATOM 983 N N . GLY A 1 146 ? 33.191 67.495 31.546 1.00 15.08 146 GLY A N 1
ATOM 984 C CA . GLY A 1 146 ? 33.134 68.864 32.022 1.00 16.82 146 GLY A CA 1
ATOM 985 C C . GLY A 1 146 ? 32.286 69.793 31.170 1.00 16.36 146 GLY A C 1
ATOM 986 O O . GLY A 1 146 ? 32.268 71.002 31.405 1.00 15.48 146 GLY A O 1
ATOM 987 N N . MET A 1 147 ? 31.578 69.245 30.186 1.00 13.12 147 MET A N 1
ATOM 988 C CA . MET A 1 147 ? 30.740 70.075 29.320 1.00 12.25 147 MET A CA 1
ATOM 989 C C . MET A 1 147 ? 29.282 70.095 29.779 1.00 12.03 147 MET A C 1
ATOM 990 O O . MET A 1 147 ? 28.820 69.183 30.464 1.00 12.89 147 MET A O 1
ATOM 995 N N . LEU A 1 148 ? 28.564 71.143 29.385 1.00 14.48 148 LEU A N 1
ATOM 996 C CA . LEU A 1 148 ? 27.157 71.312 29.738 1.00 11.77 148 LEU A CA 1
ATOM 997 C C . LEU A 1 148 ? 26.231 70.655 28.716 1.00 10.12 148 LEU A C 1
ATOM 998 O O . LEU A 1 148 ? 26.282 70.978 27.526 1.00 10.70 148 LEU A O 1
ATOM 1003 N N . TYR A 1 149 ? 25.387 69.739 29.180 1.00 10.37 149 TYR A N 1
ATOM 1004 C CA . TYR A 1 149 ? 24.440 69.067 28.293 1.00 10.14 149 TYR A CA 1
ATOM 1005 C C . TYR A 1 149 ? 23.052 69.632 28.575 1.00 10.84 149 TYR A C 1
ATOM 1006 O O . TYR A 1 149 ? 22.680 69.813 29.731 1.00 9.25 149 TYR A O 1
ATOM 1015 N N . VAL A 1 150 ? 22.296 69.909 27.515 1.00 9.70 150 VAL A N 1
ATOM 1016 C CA . VAL A 1 150 ? 20.966 70.504 27.645 1.00 6.59 150 VAL A CA 1
ATOM 1017 C C . VAL A 1 150 ? 19.914 69.791 26.799 1.00 11.67 150 VAL A C 1
ATOM 1018 O O . VAL A 1 150 ? 20.112 69.606 25.599 1.00 10.90 150 VAL A O 1
ATOM 1022 N N . THR A 1 151 ? 18.797 69.395 27.405 1.00 11.79 151 THR A N 1
ATOM 1023 C CA . THR A 1 151 ? 17.751 68.744 26.622 1.00 8.59 151 THR A CA 1
ATOM 1024 C C . THR A 1 151 ? 16.695 69.792 26.289 1.00 11.36 151 THR A C 1
ATOM 1025 O O . THR A 1 151 ? 16.383 70.655 27.112 1.00 8.26 151 THR A O 1
ATOM 1029 N N . THR A 1 152 ? 16.168 69.726 25.069 1.00 9.75 152 THR A N 1
ATOM 1030 C CA . THR A 1 152 ? 15.148 70.665 24.615 1.00 9.70 152 THR A CA 1
ATOM 1031 C C . THR A 1 152 ? 14.023 69.906 23.918 1.00 9.46 152 THR A C 1
ATOM 1032 O O . THR A 1 152 ? 14.255 68.867 23.300 1.00 10.60 152 THR A O 1
ATOM 1036 N N . GLY A 1 153 ? 12.805 70.433 24.016 1.00 11.84 153 GLY A N 1
ATOM 1037 C CA . GLY A 1 153 ? 11.674 69.795 23.368 1.00 12.54 153 GLY A CA 1
ATOM 1038 C C . GLY A 1 153 ? 11.368 70.477 22.045 1.00 11.23 153 GLY A C 1
ATOM 1039 O O . GLY A 1 153 ? 11.895 71.552 21.757 1.00 10.82 153 GLY A O 1
ATOM 1040 N N . GLU A 1 154 ? 10.510 69.868 21.236 1.00 9.24 154 GLU A N 1
ATOM 1041 C CA . GLU A 1 154 ? 10.165 70.460 19.950 1.00 13.97 154 GLU A CA 1
ATOM 1042 C C . GLU A 1 154 ? 8.874 71.269 20.005 1.00 15.38 154 GLU A C 1
ATOM 1043 O O . GLU A 1 154 ? 8.212 71.477 18.988 1.00 13.60 154 GLU A O 1
ATOM 1049 N N . VAL A 1 155 ? 8.543 71.730 21.208 1.00 10.85 155 VAL A N 1
ATOM 1050 C CA . VAL A 1 155 ? 7.362 72.552 21.473 1.00 14.52 155 VAL A CA 1
ATOM 1051 C C . VAL A 1 155 ? 6.097 72.181 20.703 1.00 15.02 155 VAL A C 1
ATOM 1052 O O . VAL A 1 155 ? 5.320 73.051 20.308 1.00 14.26 155 VAL A O 1
ATOM 1056 N N . TYR A 1 156 ? 5.896 70.882 20.514 1.00 12.65 156 TYR A N 1
ATOM 1057 C CA . TYR A 1 156 ? 4.737 70.350 19.805 1.00 16.76 156 TYR A CA 1
ATOM 1058 C C . TYR A 1 156 ? 4.714 70.688 18.317 1.00 19.82 156 TYR A C 1
ATOM 1059 O O . TYR A 1 156 ? 3.661 70.706 17.681 1.00 20.25 156 TYR A O 1
ATOM 1068 N N . GLU A 1 157 ? 5.893 70.969 17.774 1.00 17.88 157 GLU A N 1
ATOM 1069 C CA . GLU A 1 157 ? 6.074 71.243 16.351 1.00 19.34 157 GLU A CA 1
ATOM 1070 C C . GLU A 1 157 ? 7.148 70.215 16.009 1.00 16.64 157 GLU A C 1
ATOM 1071 O O . GLU A 1 157 ? 8.325 70.534 15.852 1.00 16.74 157 GLU A O 1
ATOM 1077 N N . ARG A 1 158 ? 6.702 68.963 15.936 1.00 18.23 158 ARG A N 1
ATOM 1078 C CA . ARG A 1 158 ? 7.551 67.802 15.702 1.00 21.00 158 ARG A CA 1
ATOM 1079 C C . ARG A 1 158 ? 8.632 67.882 14.636 1.00 20.78 158 ARG A C 1
ATOM 1080 O O . ARG A 1 158 ? 9.716 67.326 14.820 1.00 16.37 158 ARG A O 1
ATOM 1088 N N . GLU A 1 159 ? 8.357 68.557 13.526 1.00 17.67 159 GLU A N 1
ATOM 1089 C CA . GLU A 1 159 ? 9.358 68.656 12.472 1.00 20.72 159 GLU A CA 1
ATOM 1090 C C . GLU A 1 159 ? 10.660 69.297 12.940 1.00 19.75 159 GLU A C 1
ATOM 1091 O O . GLU A 1 159 ? 11.727 69.021 12.387 1.00 18.56 159 GLU A O 1
ATOM 1097 N N . LEU A 1 160 ? 10.576 70.140 13.964 1.00 17.01 160 LEU A N 1
ATOM 1098 C CA . LEU A 1 160 ? 11.764 70.812 14.481 1.00 14.76 160 LEU A CA 1
ATOM 1099 C C . LEU A 1 160 ? 12.851 69.841 14.932 1.00 17.57 160 LEU A C 1
ATOM 1100 O O . LEU A 1 160 ? 14.038 70.126 14.781 1.00 15.27 160 LEU A O 1
ATOM 1105 N N . ALA A 1 161 ? 12.443 68.694 15.472 1.00 16.82 161 ALA A N 1
ATOM 1106 C CA . ALA A 1 161 ? 13.385 67.690 15.963 1.00 17.04 161 ALA A CA 1
ATOM 1107 C C . ALA A 1 161 ? 14.364 67.202 14.898 1.00 19.71 161 ALA A C 1
ATOM 1108 O O . ALA A 1 161 ? 15.512 66.876 15.205 1.00 15.43 161 ALA A O 1
ATOM 1110 N N . GLN A 1 162 ? 13.908 67.142 13.651 1.00 17.86 162 GLN A N 1
ATOM 1111 C CA . GLN A 1 162 ? 14.747 66.679 12.547 1.00 17.10 162 GLN A CA 1
ATOM 1112 C C . GLN A 1 162 ? 15.514 67.805 11.864 1.00 19.96 162 GLN A C 1
ATOM 1113 O O . GLN A 1 162 ? 16.397 67.557 11.039 1.00 18.42 162 GLN A O 1
ATOM 1119 N N . ASP A 1 163 ? 15.174 69.036 12.226 1.00 16.62 163 ASP A N 1
ATOM 1120 C CA . ASP A 1 163 ? 15.783 70.229 11.654 1.00 17.91 163 ASP A CA 1
ATOM 1121 C C . ASP A 1 163 ? 17.060 70.603 12.403 1.00 20.55 163 ASP A C 1
ATOM 1122 O O . ASP A 1 163 ? 17.003 71.029 13.556 1.00 16.75 163 ASP A O 1
ATOM 1127 N N . LEU A 1 164 ? 18.208 70.442 11.750 1.00 19.73 164 LEU A N 1
ATOM 1128 C CA . LEU A 1 164 ? 19.487 70.768 12.375 1.00 18.23 164 LEU A CA 1
ATOM 1129 C C . LEU A 1 164 ? 19.662 72.261 12.603 1.00 16.93 164 LEU A C 1
ATOM 1130 O O . LEU A 1 164 ? 20.568 72.684 13.317 1.00 17.85 164 LEU A O 1
ATOM 1135 N N . ALA A 1 165 ? 18.788 73.056 12.001 1.00 16.13 165 ALA A N 1
ATOM 1136 C CA . ALA A 1 165 ? 18.842 74.503 12.155 1.00 18.85 165 ALA A CA 1
ATOM 1137 C C . ALA A 1 165 ? 18.047 74.953 13.383 1.00 20.21 165 ALA A C 1
ATOM 1138 O O . ALA A 1 165 ? 18.077 76.129 13.754 1.00 21.64 165 ALA A O 1
ATOM 1140 N N . SER A 1 166 ? 17.335 74.018 14.008 1.00 16.00 166 SER A N 1
ATOM 1141 C CA . SER A 1 166 ? 16.528 74.332 15.186 1.00 16.33 166 SER A CA 1
ATOM 1142 C C . SER A 1 166 ? 17.138 73.790 16.465 1.00 12.78 166 SER A C 1
ATOM 1143 O O . SER A 1 166 ? 17.701 72.696 16.479 1.00 15.30 166 SER A O 1
ATOM 1146 N N . LEU A 1 167 ? 17.016 74.554 17.544 1.00 17.28 167 LEU A N 1
ATOM 1147 C CA . LEU A 1 167 ? 17.540 74.123 18.831 1.00 12.20 167 LEU A CA 1
ATOM 1148 C C . LEU A 1 167 ? 16.534 73.226 19.550 1.00 13.63 167 LEU A C 1
ATOM 1149 O O . LEU A 1 167 ? 16.827 72.704 20.623 1.00 14.40 167 LEU A O 1
ATOM 1154 N N . GLY A 1 168 ? 15.358 73.043 18.950 1.00 19.00 168 GLY A N 1
ATOM 1155 C CA . GLY A 1 168 ? 14.320 72.221 19.557 1.00 13.34 168 GLY A CA 1
ATOM 1156 C C . GLY A 1 168 ? 14.371 70.742 19.211 1.00 16.14 168 GLY A C 1
ATOM 1157 O O . GLY A 1 168 ? 14.764 70.367 18.105 1.00 13.01 168 GLY A O 1
ATOM 1158 N N . GLY A 1 169 ? 13.962 69.900 20.161 1.00 12.52 169 GLY A N 1
ATOM 1159 C CA . GLY A 1 169 ? 13.976 68.462 19.946 1.00 12.83 169 GLY A CA 1
ATOM 1160 C C . GLY A 1 169 ? 15.405 67.957 19.849 1.00 12.91 169 GLY A C 1
ATOM 1161 O O . GLY A 1 169 ? 15.716 67.084 19.041 1.00 14.66 169 GLY A O 1
ATOM 1162 N N . LYS A 1 170 ? 16.272 68.500 20.696 1.00 12.17 170 LYS A N 1
ATOM 1163 C CA . LYS A 1 170 ? 17.686 68.139 20.684 1.00 7.98 170 LYS A CA 1
ATOM 1164 C C . LYS A 1 170 ? 18.279 67.954 22.072 1.00 10.43 170 LYS A C 1
ATOM 1165 O O . LYS A 1 170 ? 17.623 68.162 23.092 1.00 12.65 170 LYS A O 1
ATOM 1171 N N . ILE A 1 171 ? 19.538 67.535 22.076 1.00 10.89 171 ILE A N 1
ATOM 1172 C CA . ILE A 1 171 ? 20.332 67.462 23.292 1.00 9.58 171 ILE A CA 1
ATOM 1173 C C . ILE A 1 171 ? 21.512 68.302 22.809 1.00 13.59 171 ILE A C 1
ATOM 1174 O O . ILE A 1 171 ? 22.088 68.041 21.744 1.00 12.90 171 ILE A O 1
ATOM 1179 N N . LEU A 1 172 ? 21.835 69.345 23.560 1.00 10.86 172 LEU A N 1
ATOM 1180 C CA . LEU A 1 172 ? 22.917 70.237 23.180 1.00 11.49 172 LEU A CA 1
ATOM 1181 C C . LEU A 1 172 ? 24.111 70.041 24.095 1.00 12.60 172 LEU A C 1
ATOM 1182 O O . LEU A 1 172 ? 23.967 69.543 25.213 1.00 13.40 172 LEU A O 1
ATOM 1187 N N . ARG A 1 173 ? 25.296 70.411 23.617 1.00 12.33 173 ARG A N 1
ATOM 1188 C CA . ARG A 1 173 ? 26.493 70.293 24.439 1.00 9.59 173 ARG A CA 1
ATOM 1189 C C . ARG A 1 173 ? 27.313 71.562 24.246 1.00 10.00 173 ARG A C 1
ATOM 1190 O O . ARG A 1 173 ? 27.687 71.910 23.127 1.00 11.27 173 ARG A O 1
ATOM 1198 N N . LEU A 1 174 ? 27.585 72.245 25.353 1.00 12.50 174 LEU A N 1
ATOM 1199 C CA . LEU A 1 174 ? 28.316 73.505 25.340 1.00 11.24 174 LEU A CA 1
ATOM 1200 C C . LEU A 1 174 ? 29.442 73.490 26.366 1.00 13.40 174 LEU A C 1
ATOM 1201 O O . LEU A 1 174 ? 29.527 72.589 27.202 1.00 12.64 174 LEU A O 1
ATOM 1206 N N . THR A 1 175 ? 30.309 74.491 26.299 1.00 13.63 175 THR A N 1
ATOM 1207 C CA . THR A 1 175 ? 31.360 74.605 27.299 1.00 10.82 175 THR A CA 1
ATOM 1208 C C . THR A 1 175 ? 30.640 75.357 28.412 1.00 13.14 175 THR A C 1
ATOM 1209 O O . THR A 1 175 ? 29.538 75.871 28.207 1.00 11.54 175 THR A O 1
ATOM 1213 N N . PRO A 1 176 ? 31.232 75.414 29.610 1.00 12.63 176 PRO A N 1
ATOM 1214 C CA . PRO A 1 176 ? 30.575 76.131 30.707 1.00 12.61 176 PRO A CA 1
ATOM 1215 C C . PRO A 1 176 ? 30.319 77.609 30.383 1.00 14.39 176 PRO A C 1
ATOM 1216 O O . PRO A 1 176 ? 29.518 78.266 31.044 1.00 16.98 176 PRO A O 1
ATOM 1220 N N . GLU A 1 177 ? 30.987 78.127 29.356 1.00 15.06 177 GLU A N 1
ATOM 1221 C CA . GLU A 1 177 ? 30.812 79.523 28.973 1.00 16.15 177 GLU A CA 1
ATOM 1222 C C . GLU A 1 177 ? 29.764 79.707 27.880 1.00 17.63 177 GLU A C 1
ATOM 1223 O O . GLU A 1 177 ? 29.476 80.830 27.460 1.00 17.84 177 GLU A O 1
ATOM 1229 N N . GLY A 1 178 ? 29.196 78.600 27.417 1.00 14.00 178 GLY A N 1
ATOM 1230 C CA . GLY A 1 178 ? 28.162 78.681 26.403 1.00 17.17 178 GLY A CA 1
ATOM 1231 C C . GLY A 1 178 ? 28.587 78.507 24.961 1.00 16.06 178 GLY A C 1
ATOM 1232 O O . GLY A 1 178 ? 27.750 78.595 24.066 1.00 24.02 178 GLY A O 1
ATOM 1233 N N . GLU A 1 179 ? 29.868 78.264 24.707 1.00 19.20 179 GLU A N 1
ATOM 1234 C CA . GLU A 1 179 ? 30.287 78.078 23.326 1.00 19.41 179 GLU A CA 1
ATOM 1235 C C . GLU A 1 179 ? 30.019 76.636 22.927 1.00 20.00 179 GLU A C 1
ATOM 1236 O O . GLU A 1 179 ? 30.004 75.743 23.775 1.00 15.76 179 GLU A O 1
ATOM 1242 N N . PRO A 1 180 ? 29.765 76.395 21.632 1.00 17.83 180 PRO A N 1
ATOM 1243 C CA . PRO A 1 180 ? 29.510 75.024 21.186 1.00 13.73 180 PRO A CA 1
ATOM 1244 C C . PRO A 1 180 ? 30.715 74.223 21.643 1.00 17.68 180 PRO A C 1
ATOM 1245 O O . PRO A 1 180 ? 31.851 74.639 21.424 1.00 18.37 180 PRO A O 1
ATOM 1249 N N . ALA A 1 181 ? 30.473 73.089 22.289 1.00 14.62 181 ALA A N 1
ATOM 1250 C CA . ALA A 1 181 ? 31.563 72.260 22.793 1.00 13.08 181 ALA A CA 1
ATOM 1251 C C . ALA A 1 181 ? 32.512 71.758 21.706 1.00 18.33 181 ALA A C 1
ATOM 1252 O O . ALA A 1 181 ? 32.081 71.271 20.657 1.00 16.22 181 ALA A O 1
ATOM 1254 N N . PRO A 1 182 ? 33.828 71.880 21.941 1.00 16.55 182 PRO A N 1
ATOM 1255 C CA . PRO A 1 182 ? 34.799 71.414 20.948 1.00 17.12 182 PRO A CA 1
ATOM 1256 C C . PRO A 1 182 ? 34.557 69.938 20.646 1.00 17.05 182 PRO A C 1
ATOM 1257 O O . PRO A 1 182 ? 34.283 69.146 21.550 1.00 15.71 182 PRO A O 1
ATOM 1261 N N . GLY A 1 183 ? 34.652 69.568 19.376 1.00 19.30 183 GLY A N 1
ATOM 1262 C CA . GLY A 1 183 ? 34.431 68.184 19.013 1.00 16.72 183 GLY A CA 1
ATOM 1263 C C . GLY A 1 183 ? 32.969 67.829 18.786 1.00 19.82 183 GLY A C 1
ATOM 1264 O O . GLY A 1 183 ? 32.655 66.663 18.545 1.00 19.42 183 GLY A O 1
ATOM 1265 N N . ASN A 1 184 ? 32.072 68.811 18.870 1.00 17.40 184 ASN A N 1
ATOM 1266 C CA . ASN A 1 184 ? 30.651 68.548 18.640 1.00 16.31 184 ASN A CA 1
ATOM 1267 C C . ASN A 1 184 ? 30.504 67.963 17.235 1.00 18.95 184 ASN A C 1
ATOM 1268 O O . ASN A 1 184 ? 31.280 68.284 16.336 1.00 17.70 184 ASN A O 1
ATOM 1273 N N . PRO A 1 185 ? 29.492 67.110 17.025 1.00 19.94 185 PRO A N 1
ATOM 1274 C CA . PRO A 1 185 ? 29.231 66.452 15.740 1.00 19.06 185 PRO A CA 1
ATOM 1275 C C . PRO A 1 185 ? 28.919 67.279 14.494 1.00 22.52 185 PRO A C 1
ATOM 1276 O O . PRO A 1 185 ? 29.259 66.867 13.385 1.00 24.60 185 PRO A O 1
ATOM 1280 N N . PHE A 1 186 ? 28.284 68.434 14.655 1.00 21.02 186 PHE A N 1
ATOM 1281 C CA . PHE A 1 186 ? 27.924 69.239 13.495 1.00 22.00 186 PHE A CA 1
ATOM 1282 C C . PHE A 1 186 ? 28.621 70.590 13.420 1.00 22.12 186 PHE A C 1
ATOM 1283 O O . PHE A 1 186 ? 28.058 71.563 12.922 1.00 27.64 186 PHE A O 1
ATOM 1291 N N . LEU A 1 187 ? 29.856 70.645 13.904 1.00 24.62 187 LEU A N 1
ATOM 1292 C CA . LEU A 1 187 ? 30.624 71.883 13.888 1.00 27.24 187 LEU A CA 1
ATOM 1293 C C . LEU A 1 187 ? 30.918 72.356 12.469 1.00 31.71 187 LEU A C 1
ATOM 1294 O O . LEU A 1 187 ? 30.840 73.548 12.178 1.00 34.54 187 LEU A O 1
ATOM 1299 N N . GLY A 1 188 ? 31.257 71.420 11.588 1.00 29.92 188 GLY A N 1
ATOM 1300 C CA . GLY A 1 188 ? 31.547 71.782 10.211 1.00 38.24 188 GLY A CA 1
ATOM 1301 C C . GLY A 1 188 ? 30.418 71.362 9.291 1.00 39.81 188 GLY A C 1
ATOM 1302 O O . GLY A 1 188 ? 30.638 70.669 8.297 1.00 42.36 188 GLY A O 1
ATOM 1303 N N . ARG A 1 189 ? 29.206 71.796 9.622 1.00 40.89 189 ARG A N 1
ATOM 1304 C CA . ARG A 1 189 ? 28.020 71.452 8.849 1.00 39.75 189 ARG A CA 1
ATOM 1305 C C . ARG A 1 189 ? 27.164 72.687 8.567 1.00 40.11 189 ARG A C 1
ATOM 1306 O O . ARG A 1 189 ? 26.594 73.284 9.481 1.00 37.94 189 ARG A O 1
ATOM 1314 N N . ARG A 1 190 ? 27.088 73.069 7.295 1.00 35.49 190 ARG A N 1
ATOM 1315 C CA . ARG A 1 190 ? 26.297 74.221 6.876 1.00 33.68 190 ARG A CA 1
ATOM 1316 C C . ARG A 1 190 ? 24.831 74.000 7.232 1.00 30.57 190 ARG A C 1
ATOM 1317 O O . ARG A 1 190 ? 24.310 72.898 7.075 1.00 29.91 190 ARG A O 1
ATOM 1325 N N . GLY A 1 191 ? 24.174 75.048 7.716 1.00 30.41 191 GLY A N 1
ATOM 1326 C CA . GLY A 1 191 ? 22.771 74.941 8.077 1.00 31.07 191 GLY A CA 1
ATOM 1327 C C . GLY A 1 191 ? 22.489 74.108 9.317 1.00 35.07 191 GLY A C 1
ATOM 1328 O O . GLY A 1 191 ? 21.416 73.510 9.439 1.00 36.64 191 GLY A O 1
ATOM 1329 N N . ALA A 1 192 ? 23.444 74.064 10.241 1.00 28.24 192 ALA A N 1
ATOM 1330 C CA . ALA A 1 192 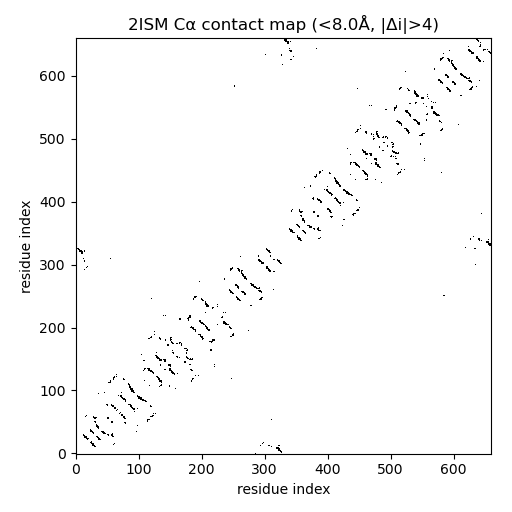? 23.269 73.297 11.472 1.00 23.49 192 ALA A CA 1
ATOM 1331 C C . ALA A 1 192 ? 23.754 74.091 12.675 1.00 24.99 192 ALA A C 1
ATOM 1332 O O . ALA A 1 192 ? 24.827 74.694 12.629 1.00 20.21 192 ALA A O 1
ATOM 1334 N N . ARG A 1 193 ? 22.965 74.106 13.747 1.00 16.95 193 ARG A N 1
ATOM 1335 C CA . ARG A 1 193 ? 23.383 74.816 14.955 1.00 16.48 193 ARG A CA 1
ATOM 1336 C C . ARG A 1 193 ? 24.540 74.008 15.535 1.00 13.98 193 ARG A C 1
ATOM 1337 O O . ARG A 1 193 ? 24.403 72.815 15.810 1.00 14.58 193 ARG A O 1
ATOM 1345 N N . PRO A 1 194 ? 25.705 74.648 15.717 1.00 13.43 194 PRO A N 1
ATOM 1346 C CA . PRO A 1 194 ? 26.877 73.956 16.257 1.00 14.13 194 PRO A CA 1
ATOM 1347 C C . PRO A 1 194 ? 26.704 73.388 17.663 1.00 12.35 194 PRO A C 1
ATOM 1348 O O . PRO A 1 194 ? 27.470 72.520 18.082 1.00 13.07 194 PRO A O 1
ATOM 1352 N N . GLU A 1 195 ? 25.698 73.871 18.384 1.00 13.51 195 GLU A N 1
ATOM 1353 C CA . GLU A 1 195 ? 25.453 73.398 19.747 1.00 13.83 195 GLU A CA 1
ATOM 1354 C C . GLU A 1 195 ? 24.833 72.000 19.782 1.00 15.94 195 GLU A C 1
ATOM 1355 O O . GLU A 1 195 ? 24.876 71.319 20.809 1.00 12.69 195 GLU A O 1
ATOM 1361 N N . VAL A 1 196 ? 24.262 71.567 18.662 1.00 13.79 196 VAL A N 1
ATOM 1362 C CA . VAL A 1 196 ? 23.608 70.258 18.616 1.00 12.75 196 VAL A CA 1
ATOM 1363 C C . VAL A 1 196 ? 24.522 69.055 18.826 1.00 16.25 196 VAL A C 1
ATOM 1364 O O . VAL A 1 196 ? 25.549 68.911 18.162 1.00 16.79 196 VAL A O 1
ATOM 1368 N N . TYR A 1 197 ? 24.133 68.192 19.761 1.00 13.25 197 TYR A N 1
ATOM 1369 C CA . TYR A 1 197 ? 24.883 66.980 20.068 1.00 16.61 197 TYR A CA 1
ATOM 1370 C C . TYR A 1 197 ? 24.139 65.776 19.486 1.00 16.65 197 TYR A C 1
ATOM 1371 O O . TYR A 1 197 ? 24.749 64.871 18.918 1.00 14.56 197 TYR A O 1
ATOM 1380 N N . SER A 1 198 ? 22.819 65.765 19.658 1.00 13.93 198 SER A N 1
ATOM 1381 C CA . SER A 1 198 ? 21.974 64.697 19.133 1.00 14.16 198 SER A CA 1
ATOM 1382 C C . SER A 1 198 ? 20.632 65.314 18.764 1.00 15.52 198 SER A C 1
ATOM 1383 O O . SER A 1 198 ? 20.258 66.353 19.305 1.00 12.32 198 SER A O 1
ATOM 1386 N N . LEU A 1 199 ? 19.917 64.686 17.836 1.00 12.89 199 LEU A N 1
ATOM 1387 C CA . LEU A 1 199 ? 18.631 65.206 17.393 1.00 10.59 199 LEU A CA 1
ATOM 1388 C C . LEU A 1 199 ? 17.568 64.110 17.300 1.00 10.10 199 LEU A C 1
ATOM 1389 O O . LEU A 1 199 ? 17.821 62.958 17.643 1.00 13.28 199 LEU A O 1
ATOM 1394 N N . GLY A 1 200 ? 16.381 64.480 16.830 1.00 12.35 200 GLY A N 1
ATOM 1395 C CA . GLY A 1 200 ? 15.300 63.518 16.708 1.00 11.98 200 GLY A CA 1
ATOM 1396 C C . GLY A 1 200 ? 14.688 63.156 18.047 1.00 15.33 200 GLY A C 1
ATOM 1397 O O . GLY A 1 200 ? 14.312 62.007 18.275 1.00 12.37 200 GLY A O 1
ATOM 1398 N N . HIS A 1 201 ? 14.589 64.141 18.934 1.00 14.50 201 HIS A N 1
ATOM 1399 C CA . HIS A 1 201 ? 13.984 63.933 20.245 1.00 13.55 201 HIS A CA 1
ATOM 1400 C C . HIS A 1 201 ? 12.582 64.520 20.121 1.00 12.19 201 HIS A C 1
ATOM 1401 O O . HIS A 1 201 ? 12.358 65.464 19.363 1.00 17.64 201 HIS A O 1
ATOM 1408 N N . ARG A 1 202 ? 11.641 63.954 20.870 1.00 10.65 202 ARG A N 1
ATOM 1409 C CA . ARG A 1 202 ? 10.333 64.552 21.110 1.00 11.06 202 ARG A CA 1
ATOM 1410 C C . ARG A 1 202 ? 10.152 65.444 22.334 1.00 14.35 202 ARG A C 1
ATOM 1411 O O . ARG A 1 202 ? 9.792 66.615 22.213 1.00 14.30 202 ARG A O 1
ATOM 1419 N N . ASN A 1 203 ? 10.422 64.879 23.512 1.00 14.13 203 ASN A N 1
ATOM 1420 C CA . ASN A 1 203 ? 10.550 65.678 24.725 1.00 14.38 203 ASN A CA 1
ATOM 1421 C C . ASN A 1 203 ? 11.500 64.800 25.531 1.00 12.10 203 ASN A C 1
ATOM 1422 O O . ASN A 1 203 ? 11.224 63.624 25.768 1.00 14.14 203 ASN A O 1
ATOM 1427 N N . PRO A 1 204 ? 12.620 65.379 25.951 1.00 14.63 204 PRO A N 1
ATOM 1428 C CA . PRO A 1 204 ? 13.717 64.624 26.565 1.00 12.36 204 PRO A CA 1
ATOM 1429 C C . PRO A 1 204 ? 14.043 65.435 27.815 1.00 15.37 204 PRO A C 1
ATOM 1430 O O . PRO A 1 204 ? 14.466 66.586 27.710 1.00 11.68 204 PRO A O 1
ATOM 1434 N N . GLN A 1 205 ? 13.845 64.834 28.984 1.00 11.36 205 GLN A N 1
ATOM 1435 C CA . GLN A 1 205 ? 14.098 65.516 30.248 1.00 14.73 205 GLN A CA 1
ATOM 1436 C C . GLN A 1 205 ? 14.763 64.466 31.123 1.00 10.44 205 GLN A C 1
ATOM 1437 O O . GLN A 1 205 ? 14.219 64.086 32.160 1.00 13.05 205 GLN A O 1
ATOM 1443 N N . GLY A 1 206 ? 15.932 63.995 30.697 1.00 11.82 206 GLY A N 1
ATOM 1444 C CA . GLY A 1 206 ? 16.652 62.992 31.467 1.00 10.32 206 GLY A CA 1
ATOM 1445 C C . GLY A 1 206 ? 18.070 62.895 30.935 1.00 12.86 206 GLY A C 1
ATOM 1446 O O . GLY A 1 206 ? 18.287 62.799 29.726 1.00 12.69 206 GLY A O 1
ATOM 1447 N N . LEU A 1 207 ? 19.040 62.929 31.843 1.00 10.56 207 LEU A N 1
ATOM 1448 C CA . LEU A 1 207 ? 20.456 62.835 31.485 1.00 11.52 207 LEU A CA 1
ATOM 1449 C C . LEU A 1 207 ? 21.197 62.069 32.577 1.00 10.74 207 LEU A C 1
ATOM 1450 O O . LEU A 1 207 ? 21.112 62.426 33.748 1.00 10.91 207 LEU A O 1
ATOM 1455 N N . ALA A 1 208 ? 21.920 61.020 32.197 1.00 13.62 208 ALA A N 1
ATOM 1456 C CA . ALA A 1 208 ? 22.684 60.239 33.168 1.00 15.88 208 ALA A CA 1
ATOM 1457 C C . ALA A 1 208 ? 23.834 59.528 32.467 1.00 16.86 208 ALA A C 1
ATOM 1458 O O . ALA A 1 208 ? 23.675 59.003 31.367 1.00 16.52 208 ALA A O 1
ATOM 1460 N N . TRP A 1 209 ? 24.996 59.521 33.109 1.00 15.00 209 TRP A N 1
ATOM 1461 C CA . TRP A 1 209 ? 26.172 58.881 32.538 1.00 18.10 209 TRP A CA 1
ATOM 1462 C C . TRP A 1 209 ? 26.516 57.580 33.257 1.00 17.28 209 TRP A C 1
ATOM 1463 O O . TRP A 1 209 ? 26.508 57.510 34.484 1.00 16.02 209 TRP A O 1
ATOM 1474 N N . HIS A 1 210 ? 26.798 56.546 32.476 1.00 18.70 210 HIS A N 1
ATOM 1475 C CA . HIS A 1 210 ? 27.162 55.245 33.021 1.00 20.48 210 HIS A CA 1
ATOM 1476 C C . HIS A 1 210 ? 28.488 55.419 33.770 1.00 21.23 210 HIS A C 1
ATOM 1477 O O . HIS A 1 210 ? 29.478 55.863 33.192 1.00 19.48 210 HIS A O 1
ATOM 1484 N N . PRO A 1 211 ? 28.518 55.076 35.071 1.00 25.49 211 PRO A N 1
ATOM 1485 C CA . PRO A 1 211 ? 29.703 55.189 35.931 1.00 27.43 211 PRO A CA 1
ATOM 1486 C C . PRO A 1 211 ? 30.965 54.514 35.405 1.00 28.01 211 PRO A C 1
ATOM 1487 O O . PRO A 1 211 ? 32.074 54.988 35.645 1.00 26.42 211 PRO A O 1
ATOM 1491 N N . LYS A 1 212 ? 30.793 53.411 34.688 1.00 32.47 212 LYS A N 1
ATOM 1492 C CA . LYS A 1 212 ? 31.930 52.666 34.164 1.00 33.50 212 LYS A CA 1
ATOM 1493 C C . LYS A 1 212 ? 32.394 53.051 32.764 1.00 33.48 212 LYS A C 1
ATOM 1494 O O . LYS A 1 212 ? 33.596 53.148 32.515 1.00 35.21 212 LYS A O 1
ATOM 1500 N N . THR A 1 213 ? 31.453 53.279 31.854 1.00 25.15 213 THR A N 1
ATOM 1501 C CA . THR A 1 213 ? 31.808 53.611 30.479 1.00 25.67 213 THR A CA 1
ATOM 1502 C C . THR A 1 213 ? 31.769 55.090 30.117 1.00 27.54 213 THR A C 1
ATOM 1503 O O . THR A 1 213 ? 32.327 55.492 29.097 1.00 28.16 213 THR A O 1
ATOM 1507 N N . GLY A 1 214 ? 31.103 55.897 30.935 1.00 25.99 214 GLY A N 1
ATOM 1508 C CA . GLY A 1 214 ? 31.016 57.316 30.640 1.00 21.72 214 GLY A CA 1
ATOM 1509 C C . GLY A 1 214 ? 29.997 57.612 29.549 1.00 23.35 214 GLY A C 1
ATOM 1510 O O . GLY A 1 214 ? 29.871 58.752 29.101 1.00 22.05 214 GLY A O 1
ATOM 1511 N N . GLU A 1 215 ? 29.273 56.583 29.115 1.00 21.01 215 GLU A N 1
ATOM 1512 C CA . GLU A 1 215 ? 28.257 56.738 28.078 1.00 20.05 215 GLU A CA 1
ATOM 1513 C C . GLU A 1 215 ? 27.067 57.510 28.624 1.00 17.73 215 GLU A C 1
ATOM 1514 O O . GLU A 1 215 ? 26.682 57.336 29.780 1.00 17.82 215 GLU A O 1
ATOM 1520 N N . LEU A 1 216 ? 26.483 58.354 27.783 1.00 18.63 216 LEU A N 1
ATOM 1521 C CA . LEU A 1 216 ? 25.330 59.150 28.183 1.00 14.13 216 LEU A CA 1
ATOM 1522 C C . LEU A 1 216 ? 24.021 58.434 27.878 1.00 15.05 216 LEU A C 1
ATOM 1523 O O . LEU A 1 216 ? 23.832 57.898 26.785 1.00 13.72 216 LEU A O 1
ATOM 1528 N N . PHE A 1 217 ? 23.125 58.433 28.859 1.00 15.97 217 PHE A N 1
ATOM 1529 C CA . PHE A 1 217 ? 21.813 57.821 28.723 1.00 17.59 217 PHE A CA 1
ATOM 1530 C C . PHE A 1 217 ? 20.785 58.921 28.945 1.00 16.27 217 PHE A C 1
ATOM 1531 O O . PHE A 1 217 ? 21.005 59.834 29.742 1.00 14.12 217 PHE A O 1
ATOM 1539 N N . SER A 1 218 ? 19.671 58.842 28.229 1.00 15.20 218 SER A N 1
ATOM 1540 C CA . SER A 1 218 ? 18.637 59.858 28.346 1.00 17.88 218 SER A CA 1
ATOM 1541 C C . SER A 1 218 ? 17.243 59.251 28.314 1.00 16.25 218 SER A C 1
ATOM 1542 O O . SER A 1 218 ? 17.032 58.169 27.770 1.00 19.72 218 SER A O 1
ATOM 1545 N N . SER A 1 219 ? 16.291 59.957 28.904 1.00 18.77 219 SER A N 1
ATOM 1546 C CA . SER A 1 219 ? 14.909 59.503 28.911 1.00 19.51 219 SER A CA 1
ATOM 1547 C C . SER A 1 219 ? 14.074 60.600 28.269 1.00 20.07 219 SER A C 1
ATOM 1548 O O . SER A 1 219 ? 14.438 61.775 28.322 1.00 16.46 219 SER A O 1
ATOM 1551 N N . GLU A 1 220 ? 12.966 60.221 27.645 1.00 21.36 220 GLU A N 1
ATOM 1552 C CA . GLU A 1 220 ? 12.093 61.207 27.024 1.00 25.49 220 GLU A CA 1
ATOM 1553 C C . GLU A 1 220 ? 10.675 60.682 26.862 1.00 24.48 220 GLU A C 1
ATOM 1554 O O . GLU A 1 220 ? 10.441 59.470 26.868 1.00 23.52 220 GLU A O 1
ATOM 1560 N N . HIS A 1 221 ? 9.735 61.612 26.721 1.00 29.24 221 HIS A N 1
ATOM 1561 C CA . HIS A 1 221 ? 8.319 61.296 26.559 1.00 35.61 221 HIS A CA 1
ATOM 1562 C C . HIS A 1 221 ? 7.944 61.231 25.080 1.00 40.50 221 HIS A C 1
ATOM 1563 O O . HIS A 1 221 ? 8.419 62.032 24.274 1.00 41.95 221 HIS A O 1
ATOM 1570 N N . GLY A 1 222 ? 7.099 60.271 24.720 1.00 43.83 222 GLY A N 1
ATOM 1571 C CA . GLY A 1 222 ? 6.651 60.146 23.342 1.00 47.33 222 GLY A CA 1
ATOM 1572 C C . GLY A 1 222 ? 5.140 60.124 23.404 1.00 49.63 222 GLY A C 1
ATOM 1573 O O . GLY A 1 222 ? 4.600 60.469 24.445 1.00 47.74 222 GLY A O 1
ATOM 1574 N N . PRO A 1 223 ? 4.412 59.759 22.332 1.00 53.13 223 PRO A N 1
ATOM 1575 C CA . PRO A 1 223 ? 2.951 59.759 22.496 1.00 57.93 223 PRO A CA 1
ATOM 1576 C C . PRO A 1 223 ? 2.768 58.866 23.731 1.00 61.16 223 PRO A C 1
ATOM 1577 O O . PRO A 1 223 ? 2.443 59.337 24.826 1.00 63.30 223 PRO A O 1
ATOM 1581 N N . GLY A 1 230 ? 1.885 55.952 23.782 1.00 63.80 230 GLY A N 1
ATOM 1582 C CA . GLY A 1 230 ? 2.895 55.757 24.793 1.00 62.62 230 GLY A CA 1
ATOM 1583 C C . GLY A 1 230 ? 4.306 56.004 24.305 1.00 62.74 230 GLY A C 1
ATOM 1584 O O . GLY A 1 230 ? 4.740 57.139 24.191 1.00 62.24 230 GLY A O 1
ATOM 1585 N N . HIS A 1 231 ? 5.033 54.929 24.046 1.00 62.00 231 HIS A N 1
ATOM 1586 C CA . HIS A 1 231 ? 6.312 55.002 23.359 1.00 61.31 231 HIS A CA 1
ATOM 1587 C C . HIS A 1 231 ? 7.411 55.833 24.033 1.00 56.24 231 HIS A C 1
ATOM 1588 O O . HIS A 1 231 ? 8.429 56.107 23.417 1.00 55.16 231 HIS A O 1
ATOM 1595 N N . ASP A 1 232 ? 7.189 56.260 25.272 1.00 46.43 232 ASP A N 1
ATOM 1596 C CA . ASP A 1 232 ? 8.254 56.687 26.171 1.00 34.82 232 ASP A CA 1
ATOM 1597 C C . ASP A 1 232 ? 9.451 55.746 26.095 1.00 29.08 232 ASP A C 1
ATOM 1598 O O . ASP A 1 232 ? 9.297 54.549 25.854 1.00 28.51 232 ASP A O 1
ATOM 1603 N N . GLU A 1 233 ? 10.644 56.295 26.301 1.00 21.32 233 GLU A N 1
ATOM 1604 C CA . GLU A 1 233 ? 11.875 55.520 26.186 1.00 18.14 233 GLU A CA 1
ATOM 1605 C C . GLU A 1 233 ? 13.119 56.032 26.892 1.00 15.57 233 GLU A C 1
ATOM 1606 O O . GLU A 1 233 ? 13.166 57.150 27.406 1.00 17.22 233 GLU A O 1
ATOM 1612 N N . VAL A 1 234 ? 14.134 55.176 26.894 1.00 15.73 234 VAL A N 1
ATOM 1613 C CA . VAL A 1 234 ? 15.439 55.484 27.455 1.00 16.48 234 VAL A CA 1
ATOM 1614 C C . VAL A 1 234 ? 16.373 55.278 26.268 1.00 17.51 234 VAL A C 1
ATOM 1615 O O . VAL A 1 234 ? 16.283 54.263 25.575 1.00 17.51 234 VAL A O 1
ATOM 1619 N N . ASN A 1 235 ? 17.256 56.238 26.021 1.00 15.88 235 ASN A N 1
ATOM 1620 C CA . ASN A 1 235 ? 18.173 56.137 24.891 1.00 16.64 235 ASN A CA 1
ATOM 1621 C C . ASN A 1 235 ? 19.633 56.199 25.296 1.00 19.24 235 ASN A C 1
ATOM 1622 O O . ASN A 1 235 ? 19.989 56.827 26.291 1.00 17.23 235 ASN A O 1
ATOM 1627 N N . LEU A 1 236 ? 20.472 55.530 24.511 1.00 18.01 236 LEU A N 1
ATOM 1628 C CA . LEU A 1 236 ? 21.909 55.565 24.718 1.00 19.08 236 LEU A CA 1
ATOM 1629 C C . LEU A 1 236 ? 22.310 56.634 23.702 1.00 17.42 236 LEU A C 1
ATOM 1630 O O . LEU A 1 236 ? 22.276 56.393 22.497 1.00 18.65 236 LEU A O 1
ATOM 1635 N N . ILE A 1 237 ? 22.660 57.819 24.192 1.00 16.42 237 ILE A N 1
ATOM 1636 C CA . ILE A 1 237 ? 23.010 58.947 23.326 1.00 15.16 237 ILE A CA 1
ATOM 1637 C C . ILE A 1 237 ? 24.449 58.939 22.819 1.00 17.01 237 ILE A C 1
ATOM 1638 O O . ILE A 1 237 ? 25.391 58.943 23.613 1.00 15.67 237 ILE A O 1
ATOM 1643 N N . VAL A 1 238 ? 24.609 58.919 21.494 1.00 17.70 238 VAL A N 1
ATOM 1644 C CA . VAL A 1 238 ? 25.931 58.950 20.865 1.00 21.69 238 VAL A CA 1
ATOM 1645 C C . VAL A 1 238 ? 26.065 60.266 20.105 1.00 19.01 238 VAL A C 1
ATOM 1646 O O . VAL A 1 238 ? 25.077 60.807 19.609 1.00 21.17 238 VAL A O 1
ATOM 1650 N N . PRO A 1 239 ? 27.289 60.804 20.005 1.00 22.64 239 PRO A N 1
ATOM 1651 C CA . PRO A 1 239 ? 27.491 62.069 19.291 1.00 16.97 239 PRO A CA 1
ATOM 1652 C C . PRO A 1 239 ? 26.926 62.021 17.876 1.00 19.11 239 PRO A C 1
ATOM 1653 O O . PRO A 1 239 ? 27.232 61.108 17.115 1.00 18.03 239 PRO A O 1
ATOM 1657 N N . GLY A 1 240 ? 26.093 63.000 17.538 1.00 16.46 240 GLY A N 1
ATOM 1658 C CA . GLY A 1 240 ? 25.510 63.061 16.209 1.00 18.63 240 GLY A CA 1
ATOM 1659 C C . GLY A 1 240 ? 24.334 62.130 15.976 1.00 18.38 240 GLY A C 1
ATOM 1660 O O . GLY A 1 240 ? 23.740 62.140 14.901 1.00 19.33 240 GLY A O 1
ATOM 1661 N N . GLY A 1 241 ? 23.993 61.327 16.979 1.00 17.23 241 GLY A N 1
ATOM 1662 C CA . GLY A 1 241 ? 22.887 60.398 16.834 1.00 16.04 241 GLY A CA 1
ATOM 1663 C C . GLY A 1 241 ? 21.537 61.040 16.568 1.00 15.96 241 GLY A C 1
ATOM 1664 O O . GLY A 1 241 ? 21.200 62.071 17.150 1.00 15.06 241 GLY A O 1
ATOM 1665 N N . ASN A 1 242 ? 20.766 60.428 15.673 1.00 17.13 242 ASN A N 1
ATOM 1666 C CA . ASN A 1 242 ? 19.428 60.905 15.328 1.00 14.66 242 ASN A CA 1
ATOM 1667 C C . ASN A 1 242 ? 18.480 59.879 15.934 1.00 20.40 242 ASN A C 1
ATOM 1668 O O . ASN A 1 242 ? 18.486 58.707 15.542 1.00 15.82 242 ASN A O 1
ATOM 1673 N N . TYR A 1 243 ? 17.656 60.310 16.880 1.00 15.68 243 TYR A N 1
ATOM 1674 C CA . TYR A 1 243 ? 16.769 59.373 17.539 1.00 17.03 243 TYR A CA 1
ATOM 1675 C C . TYR A 1 243 ? 15.372 59.185 16.959 1.00 16.39 243 TYR A C 1
ATOM 1676 O O . TYR A 1 243 ? 14.449 58.791 17.656 1.00 16.05 243 TYR A O 1
ATOM 1685 N N . GLY A 1 244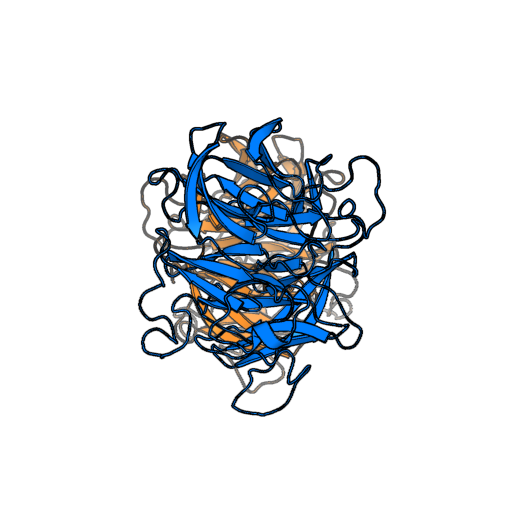 ? 15.244 59.466 15.665 1.00 17.69 244 GLY A N 1
ATOM 1686 C CA . GLY A 1 244 ? 14.003 59.230 14.939 1.00 19.48 244 GLY A CA 1
ATOM 1687 C C . GLY A 1 244 ? 12.729 60.051 14.992 1.00 20.17 244 GLY A C 1
ATOM 1688 O O . GLY A 1 244 ? 11.973 60.036 14.020 1.00 22.15 244 GLY A O 1
ATOM 1689 N N . TRP A 1 245 ? 12.452 60.740 16.093 1.00 20.69 245 TRP A N 1
ATOM 1690 C CA . TRP A 1 245 ? 11.226 61.528 16.166 1.00 16.81 245 TRP A CA 1
ATOM 1691 C C . TRP A 1 245 ? 11.235 62.638 15.112 1.00 19.05 245 TRP A C 1
ATOM 1692 O O . TRP A 1 245 ? 12.222 63.369 14.977 1.00 19.70 245 TRP A O 1
ATOM 1703 N N . PRO A 1 246 ? 10.136 62.781 14.345 1.00 18.31 246 PRO A N 1
ATOM 1704 C CA . PRO A 1 246 ? 8.906 61.982 14.407 1.00 20.03 246 PRO A CA 1
ATOM 1705 C C . PRO A 1 246 ? 8.774 60.998 13.235 1.00 23.52 246 PRO A C 1
ATOM 1706 O O . PRO A 1 246 ? 7.668 60.561 12.909 1.00 22.12 246 PRO A O 1
ATOM 1710 N N . ARG A 1 247 ? 9.893 60.662 12.602 1.00 22.77 247 ARG A N 1
ATOM 1711 C CA . ARG A 1 247 ? 9.883 59.745 11.461 1.00 23.33 247 ARG A CA 1
ATOM 1712 C C . ARG A 1 247 ? 9.624 58.306 11.882 1.00 22.74 247 ARG A C 1
ATOM 1713 O O . ARG A 1 247 ? 8.910 57.565 11.199 1.00 19.44 247 ARG A O 1
ATOM 1721 N N . VAL A 1 248 ? 10.216 57.909 13.005 1.00 21.04 248 VAL A N 1
ATOM 1722 C CA . VAL A 1 248 ? 10.061 56.554 13.508 1.00 22.75 248 VAL A CA 1
ATOM 1723 C C . VAL A 1 248 ? 9.945 56.511 15.027 1.00 26.16 248 VAL A C 1
ATOM 1724 O O . VAL A 1 248 ? 10.613 57.267 15.737 1.00 25.50 248 VAL A O 1
ATOM 1728 N N . VAL A 1 249 ? 9.077 55.631 15.514 1.00 24.98 249 VAL A N 1
ATOM 1729 C CA . VAL A 1 249 ? 8.884 55.436 16.945 1.00 27.95 249 VAL A CA 1
ATOM 1730 C C . VAL A 1 249 ? 9.033 53.940 17.176 1.00 31.42 249 VAL A C 1
ATOM 1731 O O . VAL A 1 249 ? 8.538 53.132 16.389 1.00 31.78 249 VAL A O 1
ATOM 1735 N N . GLY A 1 250 ? 9.720 53.568 18.248 1.00 29.34 250 GLY A N 1
ATOM 1736 C CA . GLY A 1 250 ? 9.928 52.160 18.517 1.00 30.71 250 GLY A CA 1
ATOM 1737 C C . GLY A 1 250 ? 11.213 51.696 17.858 1.00 30.51 250 GLY A C 1
ATOM 1738 O O . GLY A 1 250 ? 11.964 52.506 17.310 1.00 29.08 250 GLY A O 1
ATOM 1739 N N . ARG A 1 251 ? 11.467 50.394 17.901 1.00 28.51 251 ARG A N 1
ATOM 1740 C CA . ARG A 1 251 ? 12.674 49.831 17.315 1.00 29.87 251 ARG A CA 1
ATOM 1741 C C . ARG A 1 251 ? 12.571 49.543 15.821 1.00 25.50 251 ARG A C 1
ATOM 1742 O O . ARG A 1 251 ? 11.484 49.422 15.259 1.00 26.01 251 ARG A O 1
ATOM 1750 N N . GLY A 1 252 ? 13.735 49.425 15.197 1.00 26.75 252 GLY A N 1
ATOM 1751 C CA . GLY A 1 252 ? 13.824 49.135 13.780 1.00 26.38 252 GLY A CA 1
ATOM 1752 C C . GLY A 1 252 ? 15.296 48.947 13.489 1.00 25.34 252 GLY A C 1
ATOM 1753 O O . GLY A 1 252 ? 16.091 48.826 14.419 1.00 27.73 252 GLY A O 1
ATOM 1754 N N . ASN A 1 253 ? 15.675 48.909 12.219 1.00 20.36 253 ASN A N 1
ATOM 1755 C CA . ASN A 1 253 ? 17.083 48.760 11.893 1.00 25.16 253 ASN A CA 1
ATOM 1756 C C . ASN A 1 253 ? 17.466 49.615 10.693 1.00 25.51 253 ASN A C 1
ATOM 1757 O O . ASN A 1 253 ? 17.895 49.110 9.653 1.00 24.72 253 ASN A O 1
ATOM 1762 N N . ASP A 1 254 ? 17.284 50.921 10.865 1.00 20.45 254 ASP A N 1
ATOM 1763 C CA . ASP A 1 254 ? 17.603 51.924 9.858 1.00 20.59 254 ASP A CA 1
ATOM 1764 C C . ASP A 1 254 ? 18.840 52.638 10.398 1.00 19.99 254 ASP A C 1
ATOM 1765 O O . ASP A 1 254 ? 18.775 53.308 11.428 1.00 20.81 254 ASP A O 1
ATOM 1770 N N . PRO A 1 255 ? 19.985 52.491 9.718 1.00 21.39 255 PRO A N 1
ATOM 1771 C CA . PRO A 1 255 ? 21.228 53.135 10.154 1.00 24.85 255 PRO A CA 1
ATOM 1772 C C . PRO A 1 255 ? 21.126 54.641 10.402 1.00 22.91 255 PRO A C 1
ATOM 1773 O O . PRO A 1 255 ? 21.946 55.204 11.119 1.00 17.98 255 PRO A O 1
ATOM 1777 N N . ARG A 1 256 ? 20.127 55.291 9.810 1.00 22.02 256 ARG A N 1
ATOM 1778 C CA . ARG A 1 256 ? 19.950 56.731 9.994 1.00 20.50 256 ARG A CA 1
ATOM 1779 C C . ARG A 1 256 ? 19.447 57.059 11.392 1.00 24.99 256 ARG A C 1
ATOM 1780 O O . ARG A 1 256 ? 19.706 58.143 11.918 1.00 21.11 256 ARG A O 1
ATOM 1788 N N . TYR A 1 257 ? 18.730 56.113 11.992 1.00 22.50 257 TYR A N 1
ATOM 1789 C CA . TYR A 1 257 ? 18.153 56.321 13.308 1.00 22.56 257 TYR A CA 1
ATOM 1790 C C . TYR A 1 257 ? 18.646 55.352 14.367 1.00 24.12 257 TYR A C 1
ATOM 1791 O O . TYR A 1 257 ? 18.867 54.169 14.098 1.00 25.72 257 TYR A O 1
ATOM 1800 N N . ARG A 1 258 ? 18.809 55.870 15.579 1.00 24.37 258 ARG A N 1
ATOM 1801 C CA . ARG A 1 258 ? 19.270 55.077 16.709 1.00 22.52 258 ARG A CA 1
ATOM 1802 C C . ARG A 1 258 ? 18.065 54.502 17.439 1.00 22.18 258 ARG A C 1
ATOM 1803 O O . ARG A 1 258 ? 17.107 55.221 17.733 1.00 19.59 258 ARG A O 1
ATOM 1811 N N . ASP A 1 259 ? 18.119 53.206 17.731 1.00 24.29 259 ASP A N 1
ATOM 1812 C CA . ASP A 1 259 ? 17.041 52.530 18.445 1.00 23.47 259 ASP A CA 1
ATOM 1813 C C . ASP A 1 259 ? 17.144 52.801 19.943 1.00 23.02 259 ASP A C 1
ATOM 1814 O O . ASP A 1 259 ? 18.239 52.951 20.478 1.00 20.72 259 ASP A O 1
ATOM 1819 N N . PRO A 1 260 ? 15.999 52.863 20.640 1.00 20.60 260 PRO A N 1
ATOM 1820 C CA . PRO A 1 260 ? 16.015 53.115 22.085 1.00 23.62 260 PRO A CA 1
ATOM 1821 C C . PRO A 1 260 ? 16.535 51.917 22.874 1.00 23.87 260 PRO A C 1
ATOM 1822 O O . PRO A 1 260 ? 16.335 50.770 22.472 1.00 24.01 260 PRO A O 1
ATOM 1826 N N . LEU A 1 261 ? 17.210 52.187 23.988 1.00 24.73 261 LEU A N 1
ATOM 1827 C CA . LEU A 1 261 ? 17.730 51.125 24.845 1.00 26.08 261 LEU A CA 1
ATOM 1828 C C . LEU A 1 261 ? 16.532 50.355 25.391 1.00 28.04 261 LEU A C 1
ATOM 1829 O O . LEU A 1 261 ? 16.513 49.125 25.393 1.00 30.32 261 LEU A O 1
ATOM 1834 N N . TYR A 1 262 ? 15.535 51.096 25.863 1.00 29.31 262 TYR A N 1
ATOM 1835 C CA . TYR A 1 262 ? 14.317 50.491 26.384 1.00 31.70 262 TYR A CA 1
ATOM 1836 C C . TYR A 1 262 ? 13.117 51.306 25.924 1.00 32.46 262 TYR A C 1
ATOM 1837 O O . TYR A 1 262 ? 13.133 52.538 25.944 1.00 28.47 262 TYR A O 1
ATOM 1846 N N . PHE A 1 263 ? 12.069 50.595 25.531 1.00 33.17 263 PHE A N 1
ATOM 1847 C CA . PHE A 1 263 ? 10.852 51.200 25.015 1.00 36.39 263 PHE A CA 1
ATOM 1848 C C . PHE A 1 263 ? 9.658 50.693 25.821 1.00 38.09 263 PHE A C 1
ATOM 1849 O O . PHE A 1 263 ? 9.557 49.499 26.094 1.00 39.12 263 PHE A O 1
ATOM 1857 N N . TRP A 1 264 ? 8.760 51.597 26.201 1.00 38.98 264 TRP A N 1
ATOM 1858 C CA . TRP A 1 264 ? 7.574 51.221 26.965 1.00 41.21 264 TRP A CA 1
ATOM 1859 C C . TRP A 1 264 ? 6.341 51.148 26.068 1.00 45.83 264 TRP A C 1
ATOM 1860 O O . TRP A 1 264 ? 5.749 52.172 25.726 1.00 45.15 264 TRP A O 1
ATOM 1871 N N . PRO A 1 265 ? 5.943 49.927 25.673 1.00 51.46 265 PRO A N 1
ATOM 1872 C CA . PRO A 1 265 ? 4.783 49.674 24.810 1.00 55.46 265 PRO A CA 1
ATOM 1873 C C . PRO A 1 265 ? 3.484 50.305 25.309 1.00 57.05 265 PRO A C 1
ATOM 1874 O O . PRO A 1 265 ? 2.770 50.957 24.547 1.00 57.28 265 PRO A O 1
ATOM 1878 N N . GLN A 1 266 ? 3.180 50.102 26.588 1.00 57.32 266 GLN A N 1
ATOM 1879 C CA . GLN A 1 266 ? 1.962 50.645 27.181 1.00 59.50 266 GLN A CA 1
ATOM 1880 C C . GLN A 1 266 ? 2.242 51.972 27.875 1.00 57.25 266 GLN A C 1
ATOM 1881 O O . GLN A 1 266 ? 1.470 52.415 28.725 1.00 59.27 266 GLN A O 1
ATOM 1887 N N . GLY A 1 267 ? 3.353 52.600 27.511 1.00 54.27 267 GLY A N 1
ATOM 1888 C CA . GLY A 1 267 ? 3.704 53.873 28.109 1.00 45.54 267 GLY A CA 1
ATOM 1889 C C . GLY A 1 267 ? 4.071 54.799 29.252 1.00 40.93 267 GLY A C 1
ATOM 1890 O O . GLY A 1 267 ? 3.440 55.833 29.470 1.00 39.82 267 GLY A O 1
ATOM 1891 N N . PHE A 1 268 ? 5.104 54.410 29.987 1.00 33.78 268 PHE A N 1
ATOM 1892 C CA . PHE A 1 268 ? 5.605 55.180 31.114 1.00 27.09 268 PHE A CA 1
ATOM 1893 C C . PHE A 1 268 ? 6.217 56.517 30.728 1.00 22.72 268 PHE A C 1
ATOM 1894 O O . PHE A 1 268 ? 7.212 56.560 30.010 1.00 22.39 268 PHE A O 1
ATOM 1902 N N . PRO A 1 269 ? 5.606 57.632 31.181 1.00 22.41 269 PRO A N 1
ATOM 1903 C CA . PRO A 1 269 ? 6.112 58.974 30.869 1.00 20.28 269 PRO A CA 1
ATOM 1904 C C . PRO A 1 269 ? 7.194 59.105 31.935 1.00 19.63 269 PRO A C 1
ATOM 1905 O O . PRO A 1 269 ? 6.900 59.130 33.129 1.00 18.61 269 PRO A O 1
ATOM 1909 N N . PRO A 1 270 ? 8.463 59.186 31.515 1.00 20.13 270 PRO A N 1
ATOM 1910 C CA . PRO A 1 270 ? 9.553 59.297 32.481 1.00 15.85 270 PRO A CA 1
ATOM 1911 C C . PRO A 1 270 ? 10.027 60.693 32.861 1.00 19.99 270 PRO A C 1
ATOM 1912 O O . PRO A 1 270 ? 9.859 61.662 32.117 1.00 18.44 270 PRO A O 1
ATOM 1916 N N . GLY A 1 271 ? 10.622 60.766 34.044 1.00 17.09 271 GLY A N 1
ATOM 1917 C CA . GLY A 1 271 ? 11.193 62.005 34.524 1.00 17.65 271 GLY A CA 1
ATOM 1918 C C . GLY A 1 271 ? 12.667 61.809 34.228 1.00 14.43 271 GLY A C 1
ATOM 1919 O O . GLY A 1 271 ? 13.023 61.362 33.141 1.00 16.38 271 GLY A O 1
ATOM 1920 N N . ASN A 1 272 ? 13.527 62.103 35.190 1.00 14.46 272 ASN A N 1
ATOM 1921 C CA . ASN A 1 272 ? 14.961 61.934 34.985 1.00 12.63 272 ASN A CA 1
ATOM 1922 C C . ASN A 1 272 ? 15.340 60.472 35.271 1.00 17.51 272 ASN A C 1
ATOM 1923 O O . ASN A 1 272 ? 14.491 59.656 35.654 1.00 11.16 272 ASN A O 1
ATOM 1928 N N . LEU A 1 273 ? 16.607 60.141 35.053 1.00 13.14 273 LEU A N 1
ATOM 1929 C CA . LEU A 1 273 ? 17.114 58.797 35.321 1.00 12.84 273 LEU A CA 1
ATOM 1930 C C . LEU A 1 273 ? 18.491 58.945 35.948 1.00 16.41 273 LEU A C 1
ATOM 1931 O O . LEU A 1 273 ? 19.136 59.990 35.815 1.00 12.08 273 LEU A O 1
ATOM 1936 N N . ALA A 1 274 ? 18.939 57.909 36.643 1.00 13.39 274 ALA A N 1
ATOM 1937 C CA . ALA A 1 274 ? 20.236 57.966 37.295 1.00 15.43 274 ALA A CA 1
ATOM 1938 C C . ALA A 1 274 ? 20.795 56.575 37.547 1.00 18.47 274 ALA A C 1
ATOM 1939 O O . ALA A 1 274 ? 20.043 55.624 37.755 1.00 19.01 274 ALA A O 1
ATOM 1941 N N . PHE A 1 275 ? 22.118 56.461 37.513 1.00 18.91 275 PHE A N 1
ATOM 1942 C CA . PHE A 1 275 ? 22.774 55.191 37.781 1.00 20.28 275 PHE A CA 1
ATOM 1943 C C . PHE A 1 275 ? 22.995 55.130 39.283 1.00 22.35 275 PHE A C 1
ATOM 1944 O O . PHE A 1 275 ? 23.551 56.056 39.877 1.00 21.11 275 PHE A O 1
ATOM 1952 N N . PHE A 1 276 ? 22.536 54.043 39.893 1.00 21.03 276 PHE A N 1
ATOM 1953 C CA . PHE A 1 276 ? 22.652 53.872 41.331 1.00 24.44 276 PHE A CA 1
ATOM 1954 C C . PHE A 1 276 ? 22.972 52.424 41.670 1.00 27.11 276 PHE A C 1
ATOM 1955 O O . PHE A 1 276 ? 22.332 51.501 41.164 1.00 21.95 276 PHE A O 1
ATOM 1963 N N . ARG A 1 277 ? 23.972 52.240 42.523 1.00 27.07 277 ARG A N 1
ATOM 1964 C CA . ARG A 1 277 ? 24.391 50.913 42.952 1.00 32.98 277 ARG A CA 1
ATOM 1965 C C . ARG A 1 277 ? 24.387 49.871 41.835 1.00 30.93 277 ARG A C 1
ATOM 1966 O O . ARG A 1 277 ? 23.850 48.775 42.002 1.00 34.24 277 ARG A O 1
ATOM 1974 N N . GLY A 1 278 ? 24.975 50.224 40.695 1.00 28.65 278 GLY A N 1
ATOM 1975 C CA . GLY A 1 278 ? 25.065 49.291 39.585 1.00 29.77 278 GLY A CA 1
ATOM 1976 C C . GLY A 1 278 ? 23.915 49.207 38.600 1.00 34.33 278 GLY A C 1
ATOM 1977 O O . GLY A 1 278 ? 24.058 48.591 37.543 1.00 36.60 278 GLY A O 1
ATOM 1978 N N . ASP A 1 279 ? 22.776 49.811 38.923 1.00 31.93 279 ASP A N 1
ATOM 1979 C CA . ASP A 1 279 ? 21.631 49.761 38.021 1.00 26.81 279 ASP A CA 1
ATOM 1980 C C . ASP A 1 279 ? 21.176 51.150 37.569 1.00 18.69 279 ASP A C 1
ATOM 1981 O O . ASP A 1 279 ? 21.628 52.167 38.088 1.00 23.91 279 ASP A O 1
ATOM 1986 N N . LEU A 1 280 ? 20.278 51.175 36.593 1.00 20.17 280 LEU A N 1
ATOM 1987 C CA . LEU A 1 280 ? 19.744 52.427 36.072 1.00 19.26 280 LEU A CA 1
ATOM 1988 C C . LEU A 1 280 ? 18.312 52.594 36.566 1.00 16.88 280 LEU A C 1
ATOM 1989 O O . LEU A 1 280 ? 17.455 51.754 36.305 1.00 21.25 280 LEU A O 1
ATOM 1994 N N . TYR A 1 281 ? 18.065 53.685 37.281 1.00 16.32 281 TYR A N 1
ATOM 1995 C CA . TYR A 1 281 ? 16.746 53.967 37.831 1.00 13.94 281 TYR A CA 1
ATOM 1996 C C . TYR A 1 281 ? 16.047 55.071 37.051 1.00 20.39 281 TYR A C 1
ATOM 1997 O O . TYR A 1 281 ? 16.648 56.098 36.740 1.00 15.67 281 TYR A O 1
ATOM 2006 N N . VAL A 1 282 ? 14.774 54.853 36.737 1.00 17.38 282 VAL A N 1
ATOM 2007 C CA . VAL A 1 282 ? 14.002 55.830 35.980 1.00 18.34 282 VAL A CA 1
ATOM 2008 C C . VAL A 1 282 ? 12.765 56.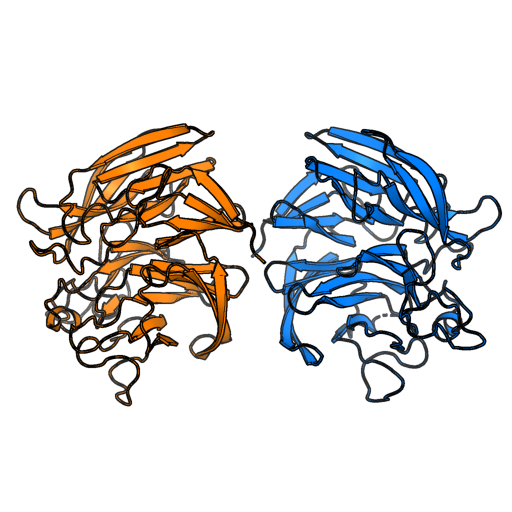291 36.740 1.00 18.56 282 VAL A C 1
ATOM 2009 O O . VAL A 1 282 ? 11.930 55.476 37.128 1.00 13.38 282 VAL A O 1
ATOM 2013 N N . ALA A 1 283 ? 12.649 57.598 36.954 1.00 16.26 283 ALA A N 1
ATOM 2014 C CA . ALA A 1 283 ? 11.487 58.132 37.650 1.00 14.17 283 ALA A CA 1
ATOM 2015 C C . ALA A 1 283 ? 10.290 58.074 36.710 1.00 16.93 283 ALA A C 1
ATOM 2016 O O . ALA A 1 283 ? 10.411 58.345 35.518 1.00 20.27 283 ALA A O 1
ATOM 2018 N N . GLY A 1 284 ? 9.134 57.716 37.257 1.00 13.85 284 GLY A N 1
ATOM 2019 C CA . GLY A 1 284 ? 7.939 57.638 36.449 1.00 12.91 284 GLY A CA 1
ATOM 2020 C C . GLY A 1 284 ? 6.952 58.692 36.893 1.00 15.58 284 GLY A C 1
ATOM 2021 O O . GLY A 1 284 ? 6.629 58.794 38.081 1.00 13.90 284 GLY A O 1
ATOM 2022 N N . LEU A 1 285 ? 6.486 59.496 35.942 1.00 12.51 285 LEU A N 1
ATOM 2023 C CA . LEU A 1 285 ? 5.505 60.528 36.245 1.00 13.28 285 LEU A CA 1
ATOM 2024 C C . LEU A 1 285 ? 4.041 60.074 36.280 1.00 13.03 285 LEU A C 1
ATOM 2025 O O . LEU A 1 285 ? 3.374 60.207 37.308 1.00 14.23 285 LEU A O 1
ATOM 2030 N N . ARG A 1 286 ? 3.540 59.515 35.185 1.00 11.88 286 ARG A N 1
ATOM 2031 C CA . ARG A 1 286 ? 2.147 59.081 35.171 1.00 14.23 286 ARG A CA 1
ATOM 2032 C C . ARG A 1 286 ? 2.168 57.693 35.805 1.00 15.92 286 ARG A C 1
ATOM 2033 O O . ARG A 1 286 ? 1.169 57.252 36.369 1.00 14.65 286 ARG A O 1
ATOM 2041 N N . GLY A 1 287 ? 3.308 57.011 35.717 1.00 15.39 287 GLY A N 1
ATOM 2042 C CA . GLY A 1 287 ? 3.423 55.676 36.286 1.00 17.15 287 GLY A CA 1
ATOM 2043 C C . GLY A 1 287 ? 3.511 55.661 37.803 1.00 18.44 287 GLY A C 1
ATOM 2044 O O . GLY A 1 287 ? 3.332 54.617 38.437 1.00 18.09 287 GLY A O 1
ATOM 2045 N N . GLN A 1 288 ? 3.794 56.825 38.381 1.00 13.24 288 GLN A N 1
ATOM 2046 C CA . GLN A 1 288 ? 3.907 56.982 39.828 1.00 10.58 288 GLN A CA 1
ATOM 2047 C C . GLN A 1 288 ? 4.795 55.929 40.474 1.00 17.81 288 GLN A C 1
ATOM 2048 O O . GLN A 1 288 ? 4.407 55.291 41.455 1.00 15.04 288 GLN A O 1
ATOM 2054 N N . ALA A 1 289 ? 5.993 55.751 39.935 1.00 13.02 289 ALA A N 1
ATOM 2055 C CA . ALA A 1 289 ? 6.891 54.761 40.496 1.00 18.05 289 ALA A CA 1
ATOM 2056 C C . ALA A 1 289 ? 8.306 54.962 39.999 1.00 17.58 289 ALA A C 1
ATOM 2057 O O . ALA A 1 289 ? 8.534 55.636 39.002 1.00 14.92 289 ALA A O 1
ATOM 2059 N N . LEU A 1 290 ? 9.248 54.374 40.720 1.00 15.83 290 LEU A N 1
ATOM 2060 C CA . LEU A 1 290 ? 10.650 54.435 40.359 1.00 16.88 290 LEU A CA 1
ATOM 2061 C C . LEU A 1 290 ? 10.969 53.036 39.861 1.00 18.32 290 LEU A C 1
ATOM 2062 O O . LEU A 1 290 ? 10.813 52.064 40.597 1.00 18.19 290 LEU A O 1
ATOM 2067 N N . LEU A 1 291 ? 11.397 52.935 38.608 1.00 14.62 291 LEU A N 1
ATOM 2068 C CA . LEU A 1 291 ? 11.726 51.645 38.024 1.00 16.81 291 LEU A CA 1
ATOM 2069 C C . LEU A 1 291 ? 13.224 51.384 37.974 1.00 21.05 291 LEU A C 1
ATOM 2070 O O . LEU A 1 291 ? 14.026 52.294 37.752 1.00 21.24 291 LEU A O 1
ATOM 2075 N N . ARG A 1 292 ? 13.594 50.128 38.188 1.00 18.91 292 ARG A N 1
ATOM 2076 C CA . ARG A 1 292 ? 14.990 49.725 38.140 1.00 21.60 292 ARG A CA 1
ATOM 2077 C C . ARG A 1 292 ? 15.192 48.919 36.867 1.00 23.02 292 ARG A C 1
ATOM 2078 O O . ARG A 1 292 ? 14.503 47.926 36.643 1.00 23.82 292 ARG A O 1
ATOM 2086 N N . LEU A 1 293 ? 16.122 49.362 36.028 1.00 22.02 293 LEU A N 1
ATOM 2087 C CA . LEU A 1 293 ? 16.428 48.656 34.793 1.00 25.35 293 LEU A CA 1
ATOM 2088 C C . LEU A 1 293 ? 17.744 47.926 34.991 1.00 26.63 293 LEU A C 1
ATOM 2089 O O . LEU A 1 293 ? 18.792 48.552 35.149 1.00 26.23 293 LEU A O 1
ATOM 2094 N N . VAL A 1 294 ? 17.685 46.600 35.005 1.00 27.14 294 VAL A N 1
ATOM 2095 C CA . VAL A 1 294 ? 18.884 45.797 35.179 1.00 25.75 294 VAL A CA 1
ATOM 2096 C C . VAL A 1 294 ? 19.504 45.632 33.800 1.00 24.02 294 VAL A C 1
ATOM 2097 O O . VAL A 1 294 ? 18.888 45.070 32.893 1.00 25.43 294 VAL A O 1
ATOM 2101 N N . LEU A 1 295 ? 20.724 46.130 33.649 1.00 22.55 295 LEU A N 1
ATOM 2102 C CA . LEU A 1 295 ? 21.417 46.071 32.371 1.00 31.29 295 LEU A CA 1
ATOM 2103 C C . LEU A 1 295 ? 22.393 44.915 32.238 1.00 32.94 295 LEU A C 1
ATOM 2104 O O . LEU A 1 295 ? 22.861 44.354 33.226 1.00 33.94 295 LEU A O 1
ATOM 2109 N N . GLU A 1 296 ? 22.687 44.573 30.991 1.00 34.18 296 GLU A N 1
ATOM 2110 C CA . GLU A 1 296 ? 23.630 43.519 30.667 1.00 39.81 296 GLU A CA 1
ATOM 2111 C C . GLU A 1 296 ? 24.253 43.873 29.327 1.00 38.50 296 GLU A C 1
ATOM 2112 O O . GLU A 1 296 ? 23.566 44.330 28.414 1.00 42.81 296 GLU A O 1
ATOM 2118 N N . GLY A 1 297 ? 25.560 43.673 29.218 1.00 39.24 297 GLY A N 1
ATOM 2119 C CA . GLY A 1 297 ? 26.244 43.986 27.982 1.00 34.74 297 GLY A CA 1
ATOM 2120 C C . GLY A 1 297 ? 27.549 44.708 28.235 1.00 35.44 297 GLY A C 1
ATOM 2121 O O . GLY A 1 297 ? 28.209 44.481 29.251 1.00 31.24 297 GLY A O 1
ATOM 2122 N N . GLU A 1 298 ? 27.913 45.592 27.313 1.00 35.65 298 GLU A N 1
ATOM 2123 C CA . GLU A 1 298 ? 29.155 46.343 27.421 1.00 38.01 298 GLU A CA 1
ATOM 2124 C C . GLU A 1 298 ? 29.081 47.643 26.628 1.00 38.58 298 GLU A C 1
ATOM 2125 O O . GLU A 1 298 ? 28.068 47.944 25.994 1.00 38.87 298 GLU A O 1
ATOM 2131 N N . ARG A 1 299 ? 30.166 48.407 26.666 1.00 38.59 299 ARG A N 1
ATOM 2132 C CA . ARG A 1 299 ? 30.240 49.681 25.966 1.00 42.82 299 ARG A CA 1
ATOM 2133 C C . ARG A 1 299 ? 29.804 49.554 24.509 1.00 45.53 299 ARG A C 1
ATOM 2134 O O . ARG A 1 299 ? 30.474 48.905 23.706 1.00 49.02 299 ARG A O 1
ATOM 2142 N N . GLY A 1 300 ? 28.676 50.172 24.175 1.00 46.35 300 GLY A N 1
ATOM 2143 C CA . GLY A 1 300 ? 28.187 50.124 22.809 1.00 48.80 300 GLY A CA 1
ATOM 2144 C C . GLY A 1 300 ? 27.080 49.120 22.552 1.00 49.16 300 GLY A C 1
ATOM 2145 O O . GLY A 1 300 ? 26.279 49.300 21.636 1.00 52.82 300 GLY A O 1
ATOM 2146 N N . ARG A 1 301 ? 27.031 48.059 23.352 1.00 49.65 301 ARG A N 1
ATOM 2147 C CA . ARG A 1 301 ? 26.009 47.032 23.189 1.00 50.63 301 ARG A CA 1
ATOM 2148 C C . ARG A 1 301 ? 25.336 46.724 24.524 1.00 47.67 301 ARG A C 1
ATOM 2149 O O . ARG A 1 301 ? 25.734 45.802 25.235 1.00 45.17 301 ARG A O 1
ATOM 2157 N N . TRP A 1 302 ? 24.315 47.506 24.860 1.00 44.46 302 TRP A N 1
ATOM 2158 C CA . TRP A 1 302 ? 23.593 47.311 26.109 1.00 39.34 302 TRP A CA 1
ATOM 2159 C C . TRP A 1 302 ? 22.166 46.848 25.871 1.00 37.30 302 TRP A C 1
ATOM 2160 O O . TRP A 1 302 ? 21.544 47.210 24.872 1.00 38.84 302 TRP A O 1
ATOM 2171 N N . ARG A 1 303 ? 21.654 46.040 26.795 1.00 34.26 303 ARG A N 1
ATOM 2172 C CA . ARG A 1 303 ? 20.282 45.562 26.711 1.00 35.38 303 ARG A CA 1
ATOM 2173 C C . ARG A 1 303 ? 19.719 45.486 28.122 1.00 32.24 303 ARG A C 1
ATOM 2174 O O . ARG A 1 303 ? 20.469 45.384 29.093 1.00 30.88 303 ARG A O 1
ATOM 2182 N N . VAL A 1 304 ? 18.399 45.553 28.233 1.00 30.62 304 VAL A N 1
ATOM 2183 C CA . VAL A 1 304 ? 17.743 45.487 29.530 1.00 33.87 304 VAL A CA 1
ATOM 2184 C C . VAL A 1 304 ? 17.387 44.046 29.884 1.00 33.37 304 VAL A C 1
ATOM 2185 O O . VAL A 1 304 ? 16.568 43.419 29.215 1.00 35.15 304 VAL A O 1
ATOM 2189 N N . LEU A 1 305 ? 18.015 43.523 30.931 1.00 37.86 305 LEU A N 1
ATOM 2190 C CA . LEU A 1 305 ? 17.737 42.162 31.375 1.00 38.35 305 LEU A CA 1
ATOM 2191 C C . LEU A 1 305 ? 16.318 42.075 31.907 1.00 36.52 305 LEU A C 1
ATOM 2192 O O . LEU A 1 305 ? 15.528 41.243 31.463 1.00 38.33 305 LEU A O 1
ATOM 2197 N N . ARG A 1 306 ? 16.000 42.942 32.864 1.00 36.68 306 ARG A N 1
ATOM 2198 C CA . ARG A 1 306 ? 14.674 42.950 33.465 1.00 37.10 306 ARG A CA 1
ATOM 2199 C C . ARG A 1 306 ? 14.337 44.318 34.049 1.00 34.32 306 ARG A C 1
ATOM 2200 O O . ARG A 1 306 ? 15.224 45.122 34.335 1.00 32.28 306 ARG A O 1
ATOM 2208 N N . VAL A 1 307 ? 13.044 44.569 34.223 1.00 29.85 307 VAL A N 1
ATOM 2209 C CA . VAL A 1 307 ? 12.564 45.822 34.786 1.00 25.79 307 VAL A CA 1
ATOM 2210 C C . VAL A 1 307 ? 11.853 45.520 36.102 1.00 26.43 307 VAL A C 1
ATOM 2211 O O . VAL A 1 307 ? 10.993 44.643 36.162 1.00 30.12 307 VAL A O 1
ATOM 2215 N N . GLU A 1 308 ? 12.218 46.238 37.157 1.00 25.52 308 GLU A N 1
ATOM 2216 C CA . GLU A 1 308 ? 11.603 46.032 38.462 1.00 25.62 308 GLU A CA 1
ATOM 2217 C C . GLU A 1 308 ? 11.159 47.372 39.036 1.00 23.94 308 GLU A C 1
ATOM 2218 O O . GLU A 1 308 ? 11.633 48.424 38.607 1.00 22.68 308 GLU A O 1
ATOM 2224 N N . THR A 1 309 ? 10.239 47.329 39.994 1.00 21.44 309 THR A N 1
ATOM 2225 C CA . THR A 1 309 ? 9.752 48.537 40.648 1.00 19.16 309 THR A CA 1
ATOM 2226 C C . THR A 1 309 ? 10.546 48.680 41.943 1.00 22.17 309 THR A C 1
ATOM 2227 O O . THR A 1 309 ? 10.593 47.754 42.749 1.00 21.21 309 THR A O 1
ATOM 2231 N N . ALA A 1 310 ? 11.179 49.832 42.136 1.00 19.04 310 ALA A N 1
ATOM 2232 C CA . ALA A 1 310 ? 11.984 50.060 43.332 1.00 20.11 310 ALA A CA 1
ATOM 2233 C C . ALA A 1 310 ? 11.292 50.944 44.366 1.00 19.60 310 ALA A C 1
ATOM 2234 O O . ALA A 1 310 ? 11.643 50.921 45.546 1.00 17.21 310 ALA A O 1
ATOM 2236 N N . LEU A 1 311 ? 10.310 51.724 43.927 1.00 16.87 311 LEU A N 1
ATOM 2237 C CA . LEU A 1 311 ? 9.584 52.601 44.838 1.00 18.99 311 LEU A CA 1
ATOM 2238 C C . LEU A 1 311 ? 8.226 52.984 44.266 1.00 17.51 311 LEU A C 1
ATOM 2239 O O . LEU A 1 311 ? 8.073 53.148 43.057 1.00 15.49 311 LEU A O 1
ATOM 2244 N N . SER A 1 312 ? 7.237 53.114 45.142 1.00 19.62 312 SER A N 1
ATOM 2245 C CA . SER A 1 312 ? 5.896 53.516 44.725 1.00 23.97 312 SER A CA 1
ATOM 2246 C C . SER A 1 312 ? 5.136 54.022 45.942 1.00 24.60 312 SER A C 1
ATOM 2247 O O . SER A 1 312 ? 5.646 53.969 47.063 1.00 26.54 312 SER A O 1
ATOM 2250 N N . GLY A 1 313 ? 3.929 54.535 45.722 1.00 19.89 313 GLY A N 1
ATOM 2251 C CA . GLY A 1 313 ? 3.132 55.027 46.831 1.00 16.30 313 GLY A CA 1
ATOM 2252 C C . GLY A 1 313 ? 3.321 56.494 47.163 1.00 17.24 313 GLY A C 1
ATOM 2253 O O . GLY A 1 313 ? 2.772 56.983 48.151 1.00 21.73 313 GLY A O 1
ATOM 2254 N N . PHE A 1 314 ? 4.081 57.206 46.340 1.00 16.15 314 PHE A N 1
ATOM 2255 C CA . PHE A 1 314 ? 4.332 58.620 46.579 1.00 17.54 314 PHE A CA 1
ATOM 2256 C C . PHE A 1 314 ? 3.812 59.502 45.458 1.00 16.73 314 PHE A C 1
ATOM 2257 O O . PHE A 1 314 ? 3.999 60.718 45.478 1.00 20.52 314 PHE A O 1
ATOM 2265 N N . GLY A 1 315 ? 3.154 58.880 44.490 1.00 15.42 315 GLY A N 1
ATOM 2266 C CA . GLY A 1 315 ? 2.618 59.618 43.368 1.00 14.22 315 GLY A CA 1
ATOM 2267 C C . GLY A 1 315 ? 3.633 59.783 42.254 1.00 14.11 315 GLY A C 1
ATOM 2268 O O . GLY A 1 315 ? 4.564 58.981 42.114 1.00 12.81 315 GLY A O 1
ATOM 2269 N N . ARG A 1 316 ? 3.438 60.826 41.455 1.00 14.76 316 ARG A N 1
ATOM 2270 C CA . ARG A 1 316 ? 4.313 61.141 40.333 1.00 13.01 316 ARG A CA 1
ATOM 2271 C C . ARG A 1 316 ? 5.737 61.433 40.798 1.00 12.87 316 ARG A C 1
ATOM 2272 O O . ARG A 1 316 ? 5.943 62.184 41.755 1.00 12.69 316 ARG A O 1
ATOM 2280 N N . LEU A 1 317 ? 6.716 60.839 40.119 1.00 12.26 317 LEU A N 1
ATOM 2281 C CA . LEU A 1 317 ? 8.123 61.057 40.453 1.00 9.94 317 LEU A CA 1
ATOM 2282 C C . LEU A 1 317 ? 8.938 61.645 39.304 1.00 10.77 317 LEU A C 1
ATOM 2283 O O . LEU A 1 317 ? 9.017 61.047 38.235 1.00 12.07 317 LEU A O 1
ATOM 2288 N N . ARG A 1 318 ? 9.542 62.810 39.528 1.00 10.43 318 ARG A N 1
ATOM 2289 C CA . ARG A 1 318 ? 10.313 63.477 38.486 1.00 11.36 318 ARG A CA 1
ATOM 2290 C C . ARG A 1 318 ? 11.836 63.642 38.432 1.00 11.14 318 ARG A C 1
ATOM 2291 O O . ARG A 1 318 ? 12.449 63.485 37.379 1.00 12.17 318 ARG A O 1
ATOM 2299 N N . GLU A 1 319 ? 12.447 63.956 39.565 1.00 14.35 319 GLU A N 1
ATOM 2300 C CA . GLU A 1 319 ? 13.893 64.147 39.604 1.00 14.00 319 GLU A CA 1
ATOM 2301 C C . GLU A 1 319 ? 14.414 62.903 40.320 1.00 16.05 319 GLU A C 1
ATOM 2302 O O . GLU A 1 319 ? 13.744 62.336 41.175 1.00 15.15 319 GLU A O 1
ATOM 2308 N N . VAL A 1 320 ? 15.604 62.466 39.933 1.00 12.47 320 VAL A N 1
ATOM 2309 C CA . VAL A 1 320 ? 16.245 61.321 40.567 1.00 16.81 320 VAL A CA 1
ATOM 2310 C C . VAL A 1 320 ? 17.741 61.521 40.384 1.00 19.43 320 VAL A C 1
ATOM 2311 O O . VAL A 1 320 ? 18.237 61.594 39.259 1.00 18.64 320 VAL A O 1
ATOM 2315 N N . GLN A 1 321 ? 18.449 61.655 41.500 1.00 13.55 321 GLN A N 1
ATOM 2316 C CA . GLN A 1 321 ? 19.889 61.869 41.467 1.00 20.20 321 GLN A CA 1
ATOM 2317 C C . GLN A 1 321 ? 20.569 61.236 42.660 1.00 21.71 321 GLN A C 1
ATOM 2318 O O . GLN A 1 321 ? 19.993 61.166 43.741 1.00 19.99 321 GLN A O 1
ATOM 2324 N N . VAL A 1 322 ? 21.809 60.802 42.460 1.00 24.03 322 VAL A N 1
ATOM 2325 C CA . VAL A 1 322 ? 22.588 60.201 43.533 1.00 26.95 322 VAL A CA 1
ATOM 2326 C C . VAL A 1 322 ? 23.287 61.326 44.286 1.00 27.96 322 VAL A C 1
ATOM 2327 O O . VAL A 1 322 ? 23.925 62.185 43.676 1.00 28.38 322 VAL A O 1
ATOM 2331 N N . GLY A 1 323 ? 23.157 61.322 45.609 1.00 25.55 323 GLY A N 1
ATOM 2332 C CA . GLY A 1 323 ? 23.782 62.354 46.415 1.00 27.20 323 GLY A CA 1
ATOM 2333 C C . GLY A 1 323 ? 25.219 62.025 46.784 1.00 27.65 323 GLY A C 1
ATOM 2334 O O . GLY A 1 323 ? 25.687 60.922 46.516 1.00 23.19 323 GLY A O 1
ATOM 2335 N N . PRO A 1 324 ? 25.948 62.970 47.398 1.00 31.05 324 PRO A N 1
ATOM 2336 C CA . PRO A 1 324 ? 27.345 62.777 47.808 1.00 34.02 324 PRO A CA 1
ATOM 2337 C C . PRO A 1 324 ? 27.459 61.790 48.967 1.00 36.92 324 PRO A C 1
ATOM 2338 O O . PRO A 1 324 ? 28.527 61.238 49.226 1.00 43.77 324 PRO A O 1
ATOM 2342 N N . ASP A 1 325 ? 26.347 61.585 49.664 1.00 38.00 325 ASP A N 1
ATOM 2343 C CA . ASP A 1 325 ? 26.293 60.676 50.804 1.00 37.98 325 ASP A CA 1
ATOM 2344 C C . ASP A 1 325 ? 26.023 59.242 50.355 1.00 40.37 325 ASP A C 1
ATOM 2345 O O . ASP A 1 325 ? 25.884 58.339 51.182 1.00 39.82 325 ASP A O 1
ATOM 2350 N N . GLY A 1 326 ? 25.935 59.041 49.043 1.00 37.40 326 GLY A N 1
ATOM 2351 C CA . GLY A 1 326 ? 25.695 57.713 48.510 1.00 37.20 326 GLY A CA 1
ATOM 2352 C C . GLY A 1 326 ? 24.236 57.325 48.339 1.00 34.53 326 GLY A C 1
ATOM 2353 O O . GLY A 1 326 ? 23.932 56.341 47.667 1.00 36.78 326 GLY A O 1
ATOM 2354 N N . ALA A 1 327 ? 23.330 58.089 48.939 1.00 31.82 327 ALA A N 1
ATOM 2355 C CA . ALA A 1 327 ? 21.905 57.791 48.834 1.00 28.65 327 ALA A CA 1
ATOM 2356 C C . ALA A 1 327 ? 21.328 58.270 47.503 1.00 28.38 327 ALA A C 1
ATOM 2357 O O . ALA A 1 327 ? 21.906 59.131 46.841 1.00 27.75 327 ALA A O 1
ATOM 2359 N N . LEU A 1 328 ? 20.193 57.697 47.110 1.00 26.20 328 LEU A N 1
ATOM 2360 C CA . LEU A 1 328 ? 19.529 58.086 45.870 1.00 24.66 328 LEU A CA 1
ATOM 2361 C C . LEU A 1 328 ? 18.389 59.031 46.225 1.00 25.54 328 LEU A C 1
ATOM 2362 O O . LEU A 1 328 ? 17.512 58.678 47.012 1.00 26.07 328 LEU A O 1
ATOM 2367 N N . TYR A 1 329 ? 18.394 60.229 45.647 1.00 18.58 329 TYR A N 1
ATOM 2368 C CA . TYR A 1 329 ? 17.350 61.208 45.932 1.00 14.78 329 TYR A CA 1
ATOM 2369 C C . TYR A 1 329 ? 16.304 61.257 44.829 1.00 20.23 329 TYR A C 1
ATOM 2370 O O . TYR A 1 329 ? 16.629 61.161 43.648 1.00 16.70 329 TYR A O 1
ATOM 2379 N N . VAL A 1 330 ? 15.044 61.404 45.228 1.00 18.38 330 VAL A N 1
ATOM 2380 C CA . VAL A 1 330 ? 13.935 61.463 44.283 1.00 17.46 330 VAL A CA 1
ATOM 2381 C C . VAL A 1 330 ? 12.968 62.569 44.693 1.00 15.57 330 VAL A C 1
ATOM 2382 O O . VAL A 1 330 ? 12.840 62.876 45.877 1.00 13.40 330 VAL A O 1
ATOM 2386 N N . THR A 1 331 ? 12.307 63.187 43.717 1.00 15.33 331 THR A N 1
ATOM 2387 C CA . THR A 1 331 ? 11.338 64.232 44.026 1.00 12.49 331 THR A CA 1
ATOM 2388 C C . THR A 1 331 ? 9.973 63.840 43.467 1.00 11.50 331 THR A C 1
ATOM 2389 O O . THR A 1 331 ? 9.884 63.085 42.497 1.00 11.38 331 THR A O 1
ATOM 2393 N N . THR A 1 332 ? 8.911 64.335 44.092 1.00 12.00 332 THR A N 1
ATOM 2394 C CA . THR A 1 332 ? 7.562 64.038 43.622 1.00 14.84 332 THR A CA 1
ATOM 2395 C C . THR A 1 332 ? 7.060 65.226 42.814 1.00 14.73 332 THR A C 1
ATOM 2396 O O . THR A 1 332 ? 7.506 66.360 43.014 1.00 12.29 332 THR A O 1
ATOM 2400 N N . SER A 1 333 ? 6.130 64.964 41.904 1.00 12.79 333 SER A N 1
ATOM 2401 C CA . SER A 1 333 ? 5.606 66.006 41.035 1.00 12.68 333 SER A CA 1
ATOM 2402 C C . SER A 1 333 ? 4.100 65.814 40.989 1.00 13.46 333 SER A C 1
ATOM 2403 O O . SER A 1 333 ? 3.526 65.584 39.926 1.00 16.06 333 SER A O 1
ATOM 2406 N N . ASN A 1 334 ? 3.460 65.924 42.149 1.00 14.36 334 ASN A N 1
ATOM 2407 C CA . ASN A 1 334 ? 2.018 65.742 42.249 1.00 15.27 334 ASN A CA 1
ATOM 2408 C C . ASN A 1 334 ? 1.308 67.079 42.074 1.00 18.40 334 ASN A C 1
ATOM 2409 O O . ASN A 1 334 ? 0.105 67.113 41.821 1.00 18.53 334 ASN A O 1
ATOM 2414 N N . ARG A 1 335 ? 2.047 68.177 42.205 1.00 16.08 335 ARG A N 1
ATOM 2415 C CA . ARG A 1 335 ? 1.463 69.505 42.065 1.00 18.55 335 ARG A CA 1
ATOM 2416 C C . ARG A 1 335 ? 1.731 70.118 40.688 1.00 16.62 335 ARG A C 1
ATOM 2417 O O . ARG A 1 335 ? 1.564 71.321 40.505 1.00 20.00 335 ARG A O 1
ATOM 2425 N N . ASP A 1 336 ? 2.132 69.302 39.715 1.00 13.31 336 ASP A N 1
ATOM 2426 C CA . ASP A 1 336 ? 2.425 69.843 38.387 1.00 14.49 336 ASP A CA 1
ATOM 2427 C C . ASP A 1 336 ? 1.201 69.991 37.486 1.00 15.40 336 ASP A C 1
ATOM 2428 O O . ASP A 1 336 ? 1.329 70.315 36.305 1.00 14.54 336 ASP A O 1
ATOM 2433 N N . GLY A 1 337 ? 0.019 69.769 38.052 1.00 16.76 337 GLY A N 1
ATOM 2434 C CA . GLY A 1 337 ? -1.206 69.902 37.283 1.00 17.00 337 GLY A CA 1
ATOM 2435 C C . GLY A 1 337 ? -1.742 68.610 36.698 1.00 21.15 337 GLY A C 1
ATOM 2436 O O . GLY A 1 337 ? -2.827 68.593 36.116 1.00 21.03 337 GLY A O 1
ATOM 2437 N N . ARG A 1 338 ? -0.996 67.521 36.852 1.00 20.63 338 ARG A N 1
ATOM 2438 C CA . ARG A 1 338 ? -1.426 66.240 36.309 1.00 20.82 338 ARG A CA 1
ATOM 2439 C C . ARG A 1 338 ? -1.508 65.135 37.357 1.00 23.32 338 ARG A C 1
ATOM 2440 O O . ARG A 1 338 ? -1.676 63.965 37.019 1.00 26.09 338 ARG A O 1
ATOM 2448 N N . GLY A 1 339 ? -1.405 65.509 38.626 1.00 24.46 339 GLY A N 1
ATOM 2449 C CA . GLY A 1 339 ? -1.470 64.516 39.681 1.00 29.43 339 GLY A CA 1
ATOM 2450 C C . GLY A 1 339 ? -2.480 64.824 40.770 1.00 30.15 339 GLY A C 1
ATOM 2451 O O . GLY A 1 339 ? -3.278 65.757 40.657 1.00 31.34 339 GLY A O 1
ATOM 2452 N N . GLN A 1 340 ? -2.447 64.021 41.827 1.00 28.37 340 GLN A N 1
ATOM 2453 C CA . GLN A 1 340 ? -3.341 64.191 42.962 1.00 31.59 340 GLN A CA 1
ATOM 2454 C C . GLN A 1 340 ? -2.510 64.802 44.080 1.00 25.66 340 GLN A C 1
ATOM 2455 O O . GLN A 1 340 ? -1.530 64.206 44.532 1.00 28.21 340 GLN A O 1
ATOM 2461 N N . VAL A 1 341 ? -2.895 65.991 44.521 1.00 23.92 341 VAL A N 1
ATOM 2462 C CA . VAL A 1 341 ? -2.167 66.672 45.579 1.00 24.75 341 VAL A CA 1
ATOM 2463 C C . VAL A 1 341 ? -2.623 66.232 46.960 1.00 27.43 341 VAL A C 1
ATOM 2464 O O . VAL A 1 341 ? -3.818 66.099 47.221 1.00 26.11 341 VAL A O 1
ATOM 2468 N N . ARG A 1 342 ? -1.656 66.002 47.839 1.00 28.24 342 ARG A N 1
ATOM 2469 C CA . ARG A 1 342 ? -1.931 65.598 49.209 1.00 31.99 342 ARG A CA 1
ATOM 2470 C C . ARG A 1 342 ? -1.133 66.477 50.160 1.00 33.84 342 ARG A C 1
ATOM 2471 O O . ARG A 1 342 ? -0.073 66.983 49.800 1.00 34.94 342 ARG A O 1
ATOM 2479 N N . PRO A 1 343 ? -1.639 66.675 51.387 1.00 33.45 343 PRO A N 1
ATOM 2480 C CA . PRO A 1 343 ? -0.955 67.503 52.380 1.00 34.23 343 PRO A CA 1
ATOM 2481 C C . PRO A 1 343 ? 0.546 67.244 52.437 1.00 33.72 343 PRO A C 1
ATOM 2482 O O . PRO A 1 343 ? 0.986 66.098 52.536 1.00 35.32 343 PRO A O 1
ATOM 2486 N N . GLY A 1 344 ? 1.321 68.322 52.363 1.00 29.95 344 GLY A N 1
ATOM 2487 C CA . GLY A 1 344 ? 2.768 68.214 52.410 1.00 29.14 344 GLY A CA 1
ATOM 2488 C C . GLY A 1 344 ? 3.353 67.743 51.093 1.00 26.94 344 GLY A C 1
ATOM 2489 O O . GLY A 1 344 ? 4.559 67.515 50.991 1.00 24.42 344 GLY A O 1
ATOM 2490 N N . ASP A 1 345 ? 2.499 67.598 50.085 1.00 27.15 345 ASP A N 1
ATOM 2491 C CA . ASP A 1 345 ? 2.860 66.873 48.873 1.00 30.86 345 ASP A CA 1
ATOM 2492 C C . ASP A 1 345 ? 4.056 67.517 48.181 1.00 36.20 345 ASP A C 1
ATOM 2493 O O . ASP A 1 345 ? 4.522 68.581 48.588 1.00 34.62 345 ASP A O 1
ATOM 2498 N N . ASP A 1 346 ? 4.549 66.864 47.133 1.00 38.04 346 ASP A N 1
ATOM 2499 C CA . ASP A 1 346 ? 5.796 67.269 46.495 1.00 28.83 346 ASP A CA 1
ATOM 2500 C C . ASP A 1 346 ? 7.084 67.385 47.302 1.00 26.55 346 ASP A C 1
ATOM 2501 O O . ASP A 1 346 ? 7.711 68.444 47.341 1.00 25.49 346 ASP A O 1
ATOM 2506 N N . ARG A 1 347 ? 7.475 66.289 47.945 1.00 20.42 347 ARG A N 1
ATOM 2507 C CA . ARG A 1 347 ? 8.706 66.257 48.726 1.00 19.23 347 ARG A CA 1
ATOM 2508 C C . ARG A 1 347 ? 9.989 65.801 48.040 1.00 15.01 347 ARG A C 1
ATOM 2509 O O . ARG A 1 347 ? 9.984 65.455 46.859 1.00 15.22 347 ARG A O 1
ATOM 2517 N N . VAL A 1 348 ? 11.087 65.803 48.789 1.00 17.78 348 VAL A N 1
ATOM 2518 C CA . VAL A 1 348 ? 12.337 65.295 48.297 1.00 14.87 348 VAL A CA 1
ATOM 2519 C C . VAL A 1 348 ? 12.472 64.049 49.154 1.00 16.66 348 VAL A C 1
ATOM 2520 O O . VAL A 1 348 ? 12.320 64.116 50.378 1.00 17.01 348 VAL A O 1
ATOM 2524 N N . LEU A 1 349 ? 12.718 62.915 48.513 1.00 13.95 349 LEU A N 1
ATOM 2525 C CA . LEU A 1 349 ? 12.862 61.662 49.232 1.00 17.44 349 LEU A CA 1
ATOM 2526 C C . LEU A 1 349 ? 14.290 61.161 49.110 1.00 19.23 349 LEU A C 1
ATOM 2527 O O . LEU A 1 349 ? 14.986 61.464 48.139 1.00 19.81 349 LEU A O 1
ATOM 2532 N N . ARG A 1 350 ? 14.717 60.395 50.107 1.00 18.41 350 ARG A N 1
ATOM 2533 C CA . ARG A 1 350 ? 16.058 59.830 50.137 1.00 18.85 350 ARG A CA 1
ATOM 2534 C C . ARG A 1 350 ? 15.941 58.317 50.272 1.00 24.13 350 ARG A C 1
ATOM 2535 O O . ARG A 1 350 ? 15.292 57.818 51.189 1.00 24.08 350 ARG A O 1
ATOM 2543 N N . LEU A 1 351 ? 16.563 57.591 49.348 1.00 24.44 351 LEU A N 1
ATOM 2544 C CA . LEU A 1 351 ? 16.508 56.134 49.360 1.00 31.11 351 LEU A CA 1
ATOM 2545 C C . LEU A 1 351 ? 17.826 55.501 49.792 1.00 35.92 351 LEU A C 1
ATOM 2546 O O . LEU A 1 351 ? 18.865 55.718 49.166 1.00 32.12 351 LEU A O 1
ATOM 2551 N N . LEU A 1 352 ? 17.750 54.716 50.867 1.00 39.13 352 LEU A N 1
ATOM 2552 C CA . LEU A 1 352 ? 18.884 54.015 51.473 1.00 47.94 352 LEU A CA 1
ATOM 2553 C C . LEU A 1 352 ? 20.238 54.689 51.327 1.00 52.34 352 LEU A C 1
ATOM 2554 O O . LEU A 1 352 ? 20.714 55.247 52.340 1.00 53.57 352 LEU A O 1
ATOM 2559 N N . GLY B 1 20 ? 34.476 54.199 40.781 1.00 26.85 20 GLY B N 1
ATOM 2560 C CA . GLY B 1 20 ? 35.528 54.379 41.830 1.00 28.88 20 GLY B CA 1
ATOM 2561 C C . GLY B 1 20 ? 34.961 54.606 43.221 1.00 22.55 20 GLY B C 1
ATOM 2562 O O . GLY B 1 20 ? 34.114 55.473 43.422 1.00 26.82 20 GLY B O 1
ATOM 2563 N N . LEU B 1 21 ? 35.428 53.825 44.189 1.00 21.83 21 LEU B N 1
ATOM 2564 C CA . LEU B 1 21 ? 34.960 53.955 45.565 1.00 22.00 21 LEU B CA 1
ATOM 2565 C C . LEU B 1 21 ? 35.882 54.895 46.330 1.00 23.46 21 LEU B C 1
ATOM 2566 O O . LEU B 1 21 ? 37.101 54.835 46.180 1.00 30.65 21 LEU B O 1
ATOM 2571 N N . ARG B 1 22 ? 35.297 55.767 47.143 1.00 19.12 22 ARG B N 1
ATOM 2572 C CA . ARG B 1 22 ? 36.073 56.717 47.927 1.00 21.17 22 ARG B CA 1
ATOM 2573 C C . ARG B 1 22 ? 36.175 56.242 49.366 1.00 19.35 22 ARG B C 1
ATOM 2574 O O . ARG B 1 22 ? 35.180 55.856 49.975 1.00 21.91 22 ARG B O 1
ATOM 2582 N N . VAL B 1 23 ? 37.386 56.281 49.907 1.00 20.78 23 VAL B N 1
ATOM 2583 C CA . VAL B 1 23 ? 37.635 55.824 51.265 1.00 20.61 23 VAL B CA 1
ATOM 2584 C C . VAL B 1 23 ? 37.740 56.933 52.298 1.00 23.09 23 VAL B C 1
ATOM 2585 O O . VAL B 1 23 ? 38.220 58.028 52.014 1.00 25.99 23 VAL B O 1
ATOM 2589 N N . GLU B 1 24 ? 37.270 56.635 53.503 1.00 24.09 24 GLU B N 1
ATOM 2590 C CA . GLU B 1 24 ? 37.361 57.562 54.616 1.00 24.79 24 GLU B CA 1
ATOM 2591 C C . GLU B 1 24 ? 37.544 56.719 55.868 1.00 26.97 24 GLU B C 1
ATOM 2592 O O . GLU B 1 24 ? 36.838 55.728 56.076 1.00 21.85 24 GLU B O 1
ATOM 2598 N N . GLU B 1 25 ? 38.521 57.097 56.683 1.00 25.83 25 GLU B N 1
ATOM 2599 C CA . GLU B 1 25 ? 38.811 56.375 57.912 1.00 24.47 25 GLU B CA 1
ATOM 2600 C C . GLU B 1 25 ? 37.781 56.672 58.988 1.00 25.67 25 GLU B C 1
ATOM 2601 O O . GLU B 1 25 ? 37.515 57.830 59.308 1.00 24.11 25 GLU B O 1
ATOM 2607 N N . VAL B 1 26 ? 37.200 55.613 59.541 1.00 18.58 26 VAL B N 1
ATOM 2608 C CA . VAL B 1 26 ? 36.208 55.744 60.594 1.00 19.89 26 VAL B CA 1
ATOM 2609 C C . VAL B 1 26 ? 36.915 55.784 61.948 1.00 20.11 26 VAL B C 1
ATOM 2610 O O . VAL B 1 26 ? 36.611 56.625 62.793 1.00 19.56 26 VAL B O 1
ATOM 2614 N N . VAL B 1 27 ? 37.866 54.876 62.143 1.00 18.80 27 VAL B N 1
ATOM 2615 C CA . VAL B 1 27 ? 38.619 54.811 63.390 1.00 18.73 27 VAL B CA 1
ATOM 2616 C C . VAL B 1 27 ? 39.839 53.917 63.190 1.00 18.59 27 VAL B C 1
ATOM 2617 O O . VAL B 1 27 ? 39.815 53.011 62.357 1.00 22.51 27 VAL B O 1
ATOM 2621 N N . GLY B 1 28 ? 40.908 54.189 63.935 1.00 15.14 28 GLY B N 1
ATOM 2622 C CA . GLY B 1 28 ? 42.118 53.393 63.812 1.00 13.37 28 GLY B CA 1
ATOM 2623 C C . GLY B 1 28 ? 42.748 53.033 65.148 1.00 14.04 28 GLY B C 1
ATOM 2624 O O . GLY B 1 28 ? 42.144 53.224 66.207 1.00 16.03 28 GLY B O 1
ATOM 2625 N N . GLY B 1 29 ? 43.966 52.505 65.093 1.00 14.52 29 GLY B N 1
ATOM 2626 C CA . GLY B 1 29 ? 44.671 52.117 66.300 1.00 11.45 29 GLY B CA 1
ATOM 2627 C C . GLY B 1 29 ? 44.210 50.782 66.856 1.00 18.88 29 GLY B C 1
ATOM 2628 O O . GLY B 1 29 ? 44.576 50.418 67.970 1.00 13.22 29 GLY B O 1
ATOM 2629 N N . LEU B 1 30 ? 43.419 50.045 66.076 1.00 17.13 30 LEU B N 1
ATOM 2630 C CA . LEU B 1 30 ? 42.892 48.749 66.507 1.00 17.55 30 LEU B CA 1
ATOM 2631 C C . LEU B 1 30 ? 43.880 47.610 66.263 1.00 18.74 30 LEU B C 1
ATOM 2632 O O . LEU B 1 30 ? 44.729 47.687 65.374 1.00 18.42 30 LEU B O 1
ATOM 2637 N N . GLU B 1 31 ? 43.771 46.550 67.056 1.00 16.81 31 GLU B N 1
ATOM 2638 C CA . GLU B 1 31 ? 44.658 45.409 66.892 1.00 12.06 31 GLU B CA 1
ATOM 2639 C C . GLU B 1 31 ? 43.888 44.246 66.280 1.00 15.24 31 GLU B C 1
ATOM 2640 O O . GLU B 1 31 ? 43.204 43.500 66.980 1.00 12.02 31 GLU B O 1
ATOM 2646 N N . VAL B 1 32 ? 44.002 44.115 64.965 1.00 12.04 32 VAL B N 1
ATOM 2647 C CA . VAL B 1 32 ? 43.334 43.058 64.215 1.00 14.35 32 VAL B CA 1
ATOM 2648 C C . VAL B 1 32 ? 41.805 43.051 64.362 1.00 13.92 32 VAL B C 1
ATOM 2649 O O . VAL B 1 32 ? 41.229 42.131 64.951 1.00 13.17 32 VAL B O 1
ATOM 2653 N N . PRO B 1 33 ? 41.130 44.095 63.849 1.00 13.75 33 PRO B N 1
ATOM 2654 C CA . PRO B 1 33 ? 39.664 44.151 63.936 1.00 15.33 33 PRO B CA 1
ATOM 2655 C C . PRO B 1 33 ? 39.130 43.053 63.017 1.00 13.77 33 PRO B C 1
ATOM 2656 O O . PRO B 1 33 ? 39.100 43.196 61.793 1.00 15.54 33 PRO B O 1
ATOM 2660 N N . TRP B 1 34 ? 38.707 41.957 63.633 1.00 13.09 34 TRP B N 1
ATOM 2661 C CA . TRP B 1 34 ? 38.242 40.771 62.922 1.00 8.58 34 TRP B CA 1
ATOM 2662 C C . TRP B 1 34 ? 36.828 40.820 62.363 1.00 11.88 34 TRP B C 1
ATOM 2663 O O . TRP B 1 34 ? 36.561 40.254 61.300 1.00 10.78 34 TRP B O 1
ATOM 2674 N N . ALA B 1 35 ? 35.925 41.468 63.092 1.00 7.97 35 ALA B N 1
ATOM 2675 C CA . ALA B 1 35 ? 34.526 41.554 62.683 1.00 8.30 35 ALA B CA 1
ATOM 2676 C C . ALA B 1 35 ? 33.866 42.832 63.179 1.00 13.80 35 ALA B C 1
ATOM 2677 O O . ALA B 1 35 ? 34.294 43.418 64.176 1.00 12.32 35 ALA B O 1
ATOM 2679 N N . LEU B 1 36 ? 32.817 43.246 62.472 1.00 11.72 36 LEU B N 1
ATOM 2680 C CA . LEU B 1 36 ? 32.059 44.442 62.804 1.00 13.33 36 LEU B CA 1
ATOM 2681 C C . LEU B 1 36 ? 30.599 44.089 63.030 1.00 12.49 36 LEU B C 1
ATOM 2682 O O . LEU B 1 36 ? 30.082 43.149 62.430 1.00 13.75 36 LEU B O 1
ATOM 2687 N N . ALA B 1 37 ? 29.946 44.853 63.900 1.00 13.77 37 ALA B N 1
ATOM 2688 C CA . ALA B 1 37 ? 28.527 44.678 64.199 1.00 16.61 37 ALA B CA 1
ATOM 2689 C C . ALA B 1 37 ? 27.959 46.085 64.301 1.00 14.78 37 ALA B C 1
ATOM 2690 O O . ALA B 1 37 ? 28.500 46.926 65.014 1.00 19.20 37 ALA B O 1
ATOM 2692 N N . PHE B 1 38 ? 26.874 46.342 63.582 1.00 15.42 38 PHE B N 1
ATOM 2693 C CA . PHE B 1 38 ? 26.259 47.662 63.581 1.00 16.38 38 PHE B CA 1
ATOM 2694 C C . PHE B 1 38 ? 25.050 47.698 64.503 1.00 17.93 38 PHE B C 1
ATOM 2695 O O . PHE B 1 38 ? 24.070 46.990 64.285 1.00 18.52 38 PHE B O 1
ATOM 2703 N N . LEU B 1 39 ? 25.135 48.518 65.545 1.00 17.47 39 LEU B N 1
ATOM 2704 C CA . LEU B 1 39 ? 24.048 48.646 66.503 1.00 23.12 39 LEU B CA 1
ATOM 2705 C C . LEU B 1 39 ? 22.936 49.495 65.908 1.00 24.84 39 LEU B C 1
ATOM 2706 O O . LEU B 1 39 ? 23.196 50.464 65.199 1.00 19.01 39 LEU B O 1
ATOM 2711 N N . PRO B 1 40 ? 21.676 49.141 66.198 1.00 28.90 40 PRO B N 1
ATOM 2712 C CA . PRO B 1 40 ? 20.526 49.888 65.677 1.00 31.43 40 PRO B CA 1
ATOM 2713 C C . PRO B 1 40 ? 20.562 51.391 65.973 1.00 31.42 40 PRO B C 1
ATOM 2714 O O . PRO B 1 40 ? 20.068 52.196 65.183 1.00 29.52 40 PRO B O 1
ATOM 2718 N N . ASP B 1 41 ? 21.161 51.768 67.098 1.00 34.02 41 ASP B N 1
ATOM 2719 C CA . ASP B 1 41 ? 21.240 53.176 67.476 1.00 39.03 41 ASP B CA 1
ATOM 2720 C C . ASP B 1 41 ? 22.394 53.939 66.833 1.00 37.38 41 ASP B C 1
ATOM 2721 O O . ASP B 1 41 ? 22.630 55.100 67.160 1.00 41.15 41 ASP B O 1
ATOM 2726 N N . GLY B 1 42 ? 23.114 53.292 65.922 1.00 34.39 42 GLY B N 1
ATOM 2727 C CA . GLY B 1 42 ? 24.219 53.960 65.257 1.00 31.54 42 GLY B CA 1
ATOM 2728 C C . GLY B 1 42 ? 25.605 53.512 65.690 1.00 30.92 42 GLY B C 1
ATOM 2729 O O . GLY B 1 42 ? 26.561 53.619 64.923 1.00 30.52 42 GLY B O 1
ATOM 2730 N N . GLY B 1 43 ? 25.722 53.019 66.918 1.00 27.53 43 GLY B N 1
ATOM 2731 C CA . GLY B 1 43 ? 27.013 52.568 67.405 1.00 25.23 43 GLY B CA 1
ATOM 2732 C C . GLY B 1 43 ? 27.585 51.438 66.564 1.00 23.85 43 GLY B C 1
ATOM 2733 O O . GLY B 1 43 ? 26.911 50.894 65.692 1.00 21.93 43 GLY B O 1
ATOM 2734 N N . MET B 1 44 ? 28.834 51.076 66.828 1.00 20.06 44 MET B N 1
ATOM 2735 C CA . MET B 1 44 ? 29.483 50.011 66.080 1.00 16.84 44 MET B CA 1
ATOM 2736 C C . MET B 1 44 ? 30.366 49.169 66.994 1.00 18.74 44 MET B C 1
ATOM 2737 O O . MET B 1 44 ? 31.207 49.708 67.715 1.00 19.68 44 MET B O 1
ATOM 2742 N N . LEU B 1 45 ? 30.167 47.852 66.973 1.00 13.15 45 LEU B N 1
ATOM 2743 C CA . LEU B 1 45 ? 30.982 46.958 67.784 1.00 12.68 45 LEU B CA 1
ATOM 2744 C C . LEU B 1 45 ? 32.114 46.426 66.909 1.00 15.50 45 LEU B C 1
ATOM 2745 O O . LEU B 1 45 ? 31.909 46.064 65.749 1.00 15.48 45 LEU B O 1
ATOM 2750 N N . ILE B 1 46 ? 33.312 46.391 67.471 1.00 13.98 46 ILE B N 1
ATOM 2751 C CA . ILE B 1 46 ? 34.486 45.935 66.747 1.00 13.91 46 ILE B CA 1
ATOM 2752 C C . ILE B 1 46 ? 35.190 44.863 67.563 1.00 12.89 46 ILE B C 1
ATOM 2753 O O . ILE B 1 46 ? 35.594 45.116 68.695 1.00 12.62 46 ILE B O 1
ATOM 2758 N N . ALA B 1 47 ? 35.335 43.673 66.993 1.00 13.41 47 ALA B N 1
ATOM 2759 C CA . ALA B 1 47 ? 36.017 42.592 67.693 1.00 13.15 47 ALA B CA 1
ATOM 2760 C C . ALA B 1 47 ? 37.507 42.610 67.367 1.00 13.99 47 ALA B C 1
ATOM 2761 O O . ALA B 1 47 ? 37.891 42.478 66.207 1.00 13.99 47 ALA B O 1
ATOM 2763 N N . GLU B 1 48 ? 38.340 42.790 68.391 1.00 13.76 48 GLU B N 1
ATOM 2764 C CA . GLU B 1 48 ? 39.793 42.788 68.217 1.00 11.48 48 GLU B CA 1
ATOM 2765 C C . GLU B 1 48 ? 40.268 41.398 68.628 1.00 13.24 48 GLU B C 1
ATOM 2766 O O . GLU B 1 48 ? 39.935 40.921 69.708 1.00 12.92 48 GLU B O 1
ATOM 2772 N N . ARG B 1 49 ? 41.055 40.757 67.772 1.00 10.89 49 ARG B N 1
ATOM 2773 C CA . ARG B 1 49 ? 41.517 39.400 68.041 1.00 12.77 49 ARG B CA 1
ATOM 2774 C C . ARG B 1 49 ? 42.132 39.132 69.418 1.00 13.15 49 ARG B C 1
ATOM 2775 O O . ARG B 1 49 ? 42.003 38.024 69.947 1.00 11.15 49 ARG B O 1
ATOM 2783 N N . PRO B 1 50 ? 42.823 40.127 70.011 1.00 15.18 50 PRO B N 1
ATOM 2784 C CA . PRO B 1 50 ? 43.425 39.919 71.336 1.00 17.65 50 PRO B CA 1
ATOM 2785 C C . PRO B 1 50 ? 42.395 39.686 72.446 1.00 19.46 50 PRO B C 1
ATOM 2786 O O . PRO B 1 50 ? 42.763 39.397 73.584 1.00 16.82 50 PRO B O 1
ATOM 2790 N N . GLY B 1 51 ? 41.110 39.833 72.123 1.00 16.26 51 GLY B N 1
ATOM 2791 C CA . GLY B 1 51 ? 40.079 39.595 73.122 1.00 14.46 51 GLY B CA 1
ATOM 2792 C C . GLY B 1 51 ? 39.235 40.765 73.596 1.00 17.95 51 GLY B C 1
ATOM 2793 O O . GLY B 1 51 ? 38.544 40.651 74.608 1.00 23.31 51 GLY B O 1
ATOM 2794 N N . ARG B 1 52 ? 39.277 41.887 72.886 1.00 15.95 52 ARG B N 1
ATOM 2795 C CA . ARG B 1 52 ? 38.481 43.051 73.272 1.00 12.54 52 ARG B CA 1
ATOM 2796 C C . ARG B 1 52 ? 37.412 43.335 72.231 1.00 14.04 52 ARG B C 1
ATOM 2797 O O . ARG B 1 52 ? 37.683 43.266 71.035 1.00 12.41 52 ARG B O 1
ATOM 2805 N N . ILE B 1 53 ? 36.202 43.642 72.689 1.00 14.57 53 ILE B N 1
ATOM 2806 C CA . ILE B 1 53 ? 35.118 44.030 71.791 1.00 14.02 53 ILE B CA 1
ATOM 2807 C C . ILE B 1 53 ? 35.006 45.526 72.059 1.00 16.99 53 ILE B C 1
ATOM 2808 O O . ILE B 1 53 ? 34.660 45.939 73.170 1.00 19.33 53 ILE B O 1
ATOM 2813 N N . ARG B 1 54 ? 35.323 46.337 71.058 1.00 15.53 54 ARG B N 1
ATOM 2814 C CA . ARG B 1 54 ? 35.274 47.780 71.216 1.00 15.15 54 ARG B CA 1
ATOM 2815 C C . ARG B 1 54 ? 33.960 48.357 70.730 1.00 20.57 54 ARG B C 1
ATOM 2816 O O . ARG B 1 54 ? 33.287 47.775 69.879 1.00 17.94 54 ARG B O 1
ATOM 2824 N N . LEU B 1 55 ? 33.606 49.511 71.285 1.00 18.31 55 LEU B N 1
ATOM 2825 C CA . LEU B 1 55 ? 32.394 50.220 70.900 1.00 17.87 55 LEU B CA 1
ATOM 2826 C C . LEU B 1 55 ? 32.826 51.573 70.366 1.00 20.15 55 LEU B C 1
ATOM 2827 O O . LEU B 1 55 ? 33.497 52.332 71.065 1.00 22.30 55 LEU B O 1
ATOM 2832 N N . PHE B 1 56 ? 32.473 51.863 69.120 1.00 21.58 56 PHE B N 1
ATOM 2833 C CA . PHE B 1 56 ? 32.797 53.155 68.538 1.00 20.01 56 PHE B CA 1
ATOM 2834 C C . PHE B 1 56 ? 31.460 53.863 68.394 1.00 24.92 56 PHE B C 1
ATOM 2835 O O . PHE B 1 56 ? 30.545 53.359 67.734 1.00 19.91 56 PHE B O 1
ATOM 2843 N N . ARG B 1 57 ? 31.345 55.022 69.028 1.00 27.56 57 ARG B N 1
ATOM 2844 C CA . ARG B 1 57 ? 30.103 55.777 69.002 1.00 32.42 57 ARG B CA 1
ATOM 2845 C C . ARG B 1 57 ? 30.394 57.256 69.206 1.00 33.11 57 ARG B C 1
ATOM 2846 O O . ARG B 1 57 ? 31.137 57.630 70.112 1.00 29.05 57 ARG B O 1
ATOM 2854 N N . GLU B 1 58 ? 29.812 58.093 68.356 1.00 36.12 58 GLU B N 1
ATOM 2855 C CA . GLU B 1 58 ? 30.007 59.534 68.459 1.00 37.75 58 GLU B CA 1
ATOM 2856 C C . GLU B 1 58 ? 31.483 59.909 68.558 1.00 35.06 58 GLU B C 1
ATOM 2857 O O . GLU B 1 58 ? 31.883 60.680 69.431 1.00 34.24 58 GLU B O 1
ATOM 2863 N N . GLY B 1 59 ? 32.288 59.346 67.665 1.00 31.26 59 GLY B N 1
ATOM 2864 C CA . GLY B 1 59 ? 33.708 59.643 67.644 1.00 28.89 59 GLY B CA 1
ATOM 2865 C C . GLY B 1 59 ? 34.538 59.157 68.818 1.00 29.13 59 GLY B C 1
ATOM 2866 O O . GLY B 1 59 ? 35.702 59.547 68.946 1.00 28.46 59 GLY B O 1
ATOM 2867 N N . ARG B 1 60 ? 33.968 58.310 69.672 1.00 24.98 60 ARG B N 1
ATOM 2868 C CA . ARG B 1 60 ? 34.716 57.804 70.820 1.00 23.67 60 ARG B CA 1
ATOM 2869 C C . ARG B 1 60 ? 34.811 56.284 70.859 1.00 23.96 60 ARG B C 1
ATOM 2870 O O . ARG B 1 60 ? 33.835 55.579 70.593 1.00 24.35 60 ARG B O 1
ATOM 2878 N N . LEU B 1 61 ? 36.000 55.788 71.190 1.00 20.13 61 LEU B N 1
ATOM 2879 C CA . LEU B 1 61 ? 36.241 54.357 71.288 1.00 20.81 61 LEU B CA 1
ATOM 2880 C C . LEU B 1 61 ? 36.249 53.945 72.749 1.00 21.07 61 LEU B C 1
ATOM 2881 O O . LEU B 1 61 ? 36.964 54.532 73.562 1.00 19.36 61 LEU B O 1
ATOM 2886 N N . SER B 1 62 ? 35.458 52.932 73.079 1.00 18.87 62 SER B N 1
ATOM 2887 C CA . SER B 1 62 ? 35.397 52.435 74.444 1.00 17.48 62 SER B CA 1
ATOM 2888 C C . SER B 1 62 ? 35.431 50.915 74.407 1.00 21.02 62 SER B C 1
ATOM 2889 O O . SER B 1 62 ? 35.390 50.314 73.329 1.00 17.46 62 SER B O 1
ATOM 2892 N N . THR B 1 63 ? 35.521 50.296 75.580 1.00 17.89 63 THR B N 1
ATOM 2893 C CA . THR B 1 63 ? 35.537 48.844 75.657 1.00 21.29 63 THR B CA 1
ATOM 2894 C C . THR B 1 63 ? 34.148 48.334 76.024 1.00 22.92 63 THR B C 1
ATOM 2895 O O . THR B 1 63 ? 33.634 48.603 77.113 1.00 21.36 63 THR B O 1
ATOM 2899 N N . TYR B 1 64 ? 33.540 47.610 75.093 1.00 16.24 64 TYR B N 1
ATOM 2900 C CA . TYR B 1 64 ? 32.210 47.051 75.286 1.00 14.33 64 TYR B CA 1
ATOM 2901 C C . TYR B 1 64 ? 32.318 45.839 76.201 1.00 17.08 64 TYR B C 1
ATOM 2902 O O . TYR B 1 64 ? 31.494 45.638 77.096 1.00 17.33 64 TYR B O 1
ATOM 2911 N N . ALA B 1 65 ? 33.344 45.029 75.965 1.00 17.57 65 ALA B N 1
ATOM 2912 C CA . ALA B 1 65 ? 33.574 43.839 76.767 1.00 19.98 65 ALA B CA 1
ATOM 2913 C C . ALA B 1 65 ? 34.984 43.317 76.566 1.00 19.73 65 ALA B C 1
ATOM 2914 O O . ALA B 1 65 ? 35.623 43.564 75.541 1.00 18.10 65 ALA B O 1
ATOM 2916 N N . GLU B 1 66 ? 35.481 42.608 77.566 1.00 18.41 66 GLU B N 1
ATOM 2917 C CA . GLU B 1 66 ? 36.798 42.016 77.464 1.00 23.35 66 GLU B CA 1
ATOM 2918 C C . GLU B 1 66 ? 36.590 40.534 77.722 1.00 25.13 66 GLU B C 1
ATOM 2919 O O . GLU B 1 66 ? 35.980 40.154 78.722 1.00 24.65 66 GLU B O 1
ATOM 2925 N N . LEU B 1 67 ? 37.072 39.701 76.807 1.00 21.29 67 LEU B N 1
ATOM 2926 C CA . LEU B 1 67 ? 36.925 38.259 76.947 1.00 19.78 67 LEU B CA 1
ATOM 2927 C C . LEU B 1 67 ? 38.282 37.574 76.959 1.00 18.61 67 LEU B C 1
ATOM 2928 O O . LEU B 1 67 ? 39.191 37.961 76.227 1.00 17.99 67 LEU B O 1
ATOM 2933 N N . SER B 1 68 ? 38.417 36.563 77.809 1.00 18.33 68 SER B N 1
ATOM 2934 C CA . SER B 1 68 ? 39.651 35.801 77.888 1.00 18.62 68 SER B CA 1
ATOM 2935 C C . SER B 1 68 ? 39.706 34.949 76.629 1.00 17.74 68 SER B C 1
ATOM 2936 O O . SER B 1 68 ? 38.748 34.250 76.304 1.00 21.70 68 SER B O 1
ATOM 2939 N N . VAL B 1 69 ? 40.813 35.020 75.904 1.00 16.41 69 VAL B N 1
ATOM 2940 C CA . VAL B 1 69 ? 40.947 34.227 74.694 1.00 15.24 69 VAL B CA 1
ATOM 2941 C C . VAL B 1 69 ? 42.373 33.723 74.574 1.00 19.05 69 VAL B C 1
ATOM 2942 O O . VAL B 1 69 ? 43.278 34.216 75.254 1.00 15.19 69 VAL B O 1
ATOM 2946 N N . TYR B 1 70 ? 42.551 32.730 73.710 1.00 16.76 70 TYR B N 1
ATOM 2947 C CA . TYR B 1 70 ? 43.852 32.135 73.438 1.00 18.43 70 TYR B CA 1
ATOM 2948 C C . TYR B 1 70 ? 44.335 32.822 72.175 1.00 21.98 70 TYR B C 1
ATOM 2949 O O . TYR B 1 70 ? 43.962 32.428 71.069 1.00 22.84 70 TYR B O 1
ATOM 2958 N N . HIS B 1 71 ? 45.151 33.855 72.322 1.00 22.69 71 HIS B N 1
ATOM 2959 C CA . HIS B 1 71 ? 45.611 34.556 71.141 1.00 27.38 71 HIS B CA 1
ATOM 2960 C C . HIS B 1 71 ? 47.011 34.200 70.662 1.00 25.52 71 HIS B C 1
ATOM 2961 O O . HIS B 1 71 ? 47.988 34.898 70.934 1.00 29.04 71 HIS B O 1
ATOM 2968 N N . ARG B 1 72 ? 47.081 33.079 69.953 1.00 18.34 72 ARG B N 1
ATOM 2969 C CA . ARG B 1 72 ? 48.313 32.595 69.350 1.00 21.01 72 ARG B CA 1
ATOM 2970 C C . ARG B 1 72 ? 47.930 32.205 67.934 1.00 19.44 72 ARG B C 1
ATOM 2971 O O . ARG B 1 72 ? 46.776 31.842 67.682 1.00 14.85 72 ARG B O 1
ATOM 2979 N N . GLY B 1 73 ? 48.884 32.295 67.014 1.00 14.01 73 GLY B N 1
ATOM 2980 C CA . GLY B 1 73 ? 48.602 31.953 65.633 1.00 12.59 73 GLY B CA 1
ATOM 2981 C C . GLY B 1 73 ? 47.500 32.824 65.055 1.00 13.86 73 GLY B C 1
ATOM 2982 O O . GLY B 1 73 ? 47.570 34.050 65.124 1.00 13.75 73 GLY B O 1
ATOM 2983 N N . GLU B 1 74 ? 46.474 32.187 64.497 1.00 14.48 74 GLU B N 1
ATOM 2984 C CA . GLU B 1 74 ? 45.346 32.898 63.892 1.00 13.37 74 GLU B CA 1
ATOM 2985 C C . GLU B 1 74 ? 44.121 32.875 64.812 1.00 13.88 74 GLU B C 1
ATOM 2986 O O . GLU B 1 74 ? 43.018 33.256 64.406 1.00 12.80 74 GLU B O 1
ATOM 2992 N N . SER B 1 75 ? 44.325 32.458 66.059 1.00 12.00 75 SER B N 1
ATOM 2993 C CA . SER B 1 75 ? 43.234 32.348 67.026 1.00 10.35 75 SER B CA 1
ATOM 2994 C C . SER B 1 75 ? 43.064 33.529 67.988 1.00 12.32 75 SER B C 1
ATOM 2995 O O . SER B 1 75 ? 43.919 34.410 68.067 1.00 16.17 75 SER B O 1
ATOM 2998 N N . GLY B 1 76 ? 41.949 33.521 68.720 1.00 9.33 76 GLY B N 1
ATOM 2999 C CA . GLY B 1 76 ? 41.645 34.568 69.688 1.00 9.05 76 GLY B CA 1
ATOM 3000 C C . GLY B 1 76 ? 40.172 34.923 69.592 1.00 12.15 76 GLY B C 1
ATOM 3001 O O . GLY B 1 76 ? 39.328 34.030 69.512 1.00 12.84 76 GLY B O 1
ATOM 3002 N N . LEU B 1 77 ? 39.853 36.215 69.609 1.00 10.58 77 LEU B N 1
ATOM 3003 C CA . LEU B 1 77 ? 38.468 36.650 69.473 1.00 9.50 77 LEU B CA 1
ATOM 3004 C C . LEU B 1 77 ? 38.049 36.985 68.047 1.00 11.71 77 LEU B C 1
ATOM 3005 O O . LEU B 1 77 ? 38.216 38.118 67.591 1.00 11.84 77 LEU B O 1
ATOM 3010 N N . LEU B 1 78 ? 37.498 36.007 67.340 1.00 12.18 78 LEU B N 1
ATOM 3011 C CA . LEU B 1 78 ? 37.125 36.245 65.954 1.00 8.64 78 LEU B CA 1
ATOM 3012 C C . LEU B 1 78 ? 35.899 36.747 65.184 1.00 9.60 78 LEU B C 1
ATOM 3013 O O . LEU B 1 78 ? 35.977 37.757 64.484 1.00 11.33 78 LEU B O 1
ATOM 3018 N N . GLY B 1 79 ? 34.779 36.038 65.307 1.00 7.89 79 GLY B N 1
ATOM 3019 C CA . GLY B 1 79 ? 33.563 36.413 64.598 1.00 9.77 79 GLY B CA 1
ATOM 3020 C C . GLY B 1 79 ? 32.699 37.122 65.622 1.00 12.26 79 GLY B C 1
ATOM 3021 O O . GLY B 1 79 ? 32.849 36.915 66.830 1.00 11.95 79 GLY B O 1
ATOM 3022 N N . LEU B 1 80 ? 31.773 37.945 65.133 1.00 8.79 80 LEU B N 1
ATOM 3023 C CA . LEU B 1 80 ? 30.875 38.706 66.002 1.00 12.72 80 LEU B CA 1
ATOM 3024 C C . LEU B 1 80 ? 29.553 38.931 65.266 1.00 12.97 80 LEU B C 1
ATOM 3025 O O . LEU B 1 80 ? 29.557 39.239 64.076 1.00 13.11 80 LEU B O 1
ATOM 3030 N N . ALA B 1 81 ? 28.429 38.771 65.960 1.00 9.49 81 ALA B N 1
ATOM 3031 C CA . ALA B 1 81 ? 27.130 38.994 65.324 1.00 9.62 81 ALA B CA 1
ATOM 3032 C C . ALA B 1 81 ? 26.028 39.256 66.338 1.00 13.17 81 ALA B C 1
ATOM 3033 O O . ALA B 1 81 ? 25.953 38.595 67.372 1.00 14.83 81 ALA B O 1
ATOM 3035 N N . LEU B 1 82 ? 25.172 40.228 66.039 1.00 13.72 82 LEU B N 1
ATOM 3036 C CA . LEU B 1 82 ? 24.068 40.56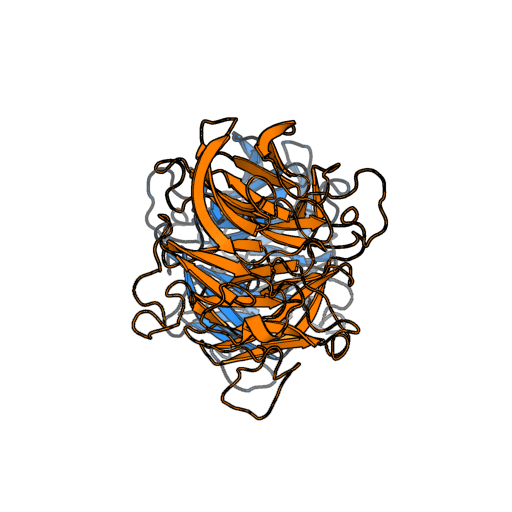0 66.934 1.00 14.70 82 LEU B CA 1
ATOM 3037 C C . LEU B 1 82 ? 22.916 39.585 66.709 1.00 14.47 82 LEU B C 1
ATOM 3038 O O . LEU B 1 82 ? 22.732 39.078 65.600 1.00 13.88 82 LEU B O 1
ATOM 3043 N N . HIS B 1 83 ? 22.148 39.323 67.762 1.00 12.67 83 HIS B N 1
ATOM 3044 C CA . HIS B 1 83 ? 20.994 38.435 67.663 1.00 14.10 83 HIS B CA 1
ATOM 3045 C C . HIS B 1 83 ? 20.068 39.058 66.616 1.00 16.46 83 HIS B C 1
ATOM 3046 O O . HIS B 1 83 ? 19.960 40.276 66.533 1.00 16.84 83 HIS B O 1
ATOM 3053 N N . PRO B 1 84 ? 19.403 38.232 65.792 1.00 14.49 84 PRO B N 1
ATOM 3054 C CA . PRO B 1 84 ? 18.498 38.760 64.763 1.00 16.38 84 PRO B CA 1
ATOM 3055 C C . PRO B 1 84 ? 17.442 39.736 65.289 1.00 21.01 84 PRO B C 1
ATOM 3056 O O . PRO B 1 84 ? 17.036 40.659 64.580 1.00 20.08 84 PRO B O 1
ATOM 3060 N N . ARG B 1 85 ? 16.998 39.529 66.526 1.00 21.02 85 ARG B N 1
ATOM 3061 C CA . ARG B 1 85 ? 15.986 40.394 67.132 1.00 21.92 85 ARG B CA 1
ATOM 3062 C C . ARG B 1 85 ? 16.564 41.354 68.174 1.00 20.36 85 ARG B C 1
ATOM 3063 O O . ARG B 1 85 ? 15.884 41.751 69.121 1.00 22.36 85 ARG B O 1
ATOM 3071 N N . PHE B 1 86 ? 17.825 41.721 67.987 1.00 19.63 86 PHE B N 1
ATOM 3072 C CA . PHE B 1 86 ? 18.519 42.652 68.878 1.00 19.65 86 PHE B CA 1
ATOM 3073 C C . PHE B 1 86 ? 17.838 44.017 68.731 1.00 23.16 86 PHE B C 1
ATOM 3074 O O . PHE B 1 86 ? 17.508 44.426 67.621 1.00 21.02 86 PHE B O 1
ATOM 3082 N N . PRO B 1 87 ? 17.628 44.757 69.843 1.00 21.91 87 PRO B N 1
ATOM 3083 C CA . PRO B 1 87 ? 17.953 44.437 71.235 1.00 25.58 87 PRO B CA 1
ATOM 3084 C C . PRO B 1 87 ? 16.841 43.769 72.056 1.00 26.90 87 PRO B C 1
ATOM 3085 O O . PRO B 1 87 ? 17.029 43.520 73.249 1.00 26.72 87 PRO B O 1
ATOM 3089 N N . GLN B 1 88 ? 15.690 43.490 71.440 1.00 26.23 88 GLN B N 1
ATOM 3090 C CA . GLN B 1 88 ? 14.600 42.822 72.161 1.00 31.40 88 GLN B CA 1
ATOM 3091 C C . GLN B 1 88 ? 15.192 41.580 72.809 1.00 28.61 88 GLN B C 1
ATOM 3092 O O . GLN B 1 88 ? 14.868 41.233 73.942 1.00 24.46 88 GLN B O 1
ATOM 3098 N N . GLU B 1 89 ? 16.036 40.894 72.048 1.00 26.00 89 GLU B N 1
ATOM 3099 C CA . GLU B 1 89 ? 16.754 39.725 72.534 1.00 24.79 89 GLU B CA 1
ATOM 3100 C C . GLU B 1 89 ? 18.129 40.376 72.622 1.00 22.30 89 GLU B C 1
ATOM 3101 O O . GLU B 1 89 ? 18.850 40.450 71.630 1.00 18.76 89 GLU B O 1
ATOM 3107 N N . PRO B 1 90 ? 18.486 40.893 73.808 1.00 20.23 90 PRO B N 1
ATOM 3108 C CA . PRO B 1 90 ? 19.750 41.576 74.098 1.00 19.06 90 PRO B CA 1
ATOM 3109 C C . PRO B 1 90 ? 20.816 40.497 74.090 1.00 19.92 90 PRO B C 1
ATOM 3110 O O . PRO B 1 90 ? 21.112 39.907 75.128 1.00 20.00 90 PRO B O 1
ATOM 3114 N N . TYR B 1 91 ? 21.419 40.259 72.934 1.00 15.53 91 TYR B N 1
ATOM 3115 C CA . TYR B 1 91 ? 22.433 39.223 72.851 1.00 15.84 91 TYR B CA 1
ATOM 3116 C C . TYR B 1 91 ? 23.398 39.539 71.714 1.00 17.25 91 TYR B C 1
ATOM 3117 O O . TYR B 1 91 ? 22.990 39.881 70.604 1.00 14.95 91 TYR B O 1
ATOM 3126 N N . VAL B 1 92 ? 24.686 39.430 72.021 1.00 13.46 92 VAL B N 1
ATOM 3127 C CA . VAL B 1 92 ? 25.752 39.651 71.055 1.00 13.95 92 VAL B CA 1
ATOM 3128 C C . VAL B 1 92 ? 26.504 38.323 70.994 1.00 14.80 92 VAL B C 1
ATOM 3129 O O . VAL B 1 92 ? 26.943 37.800 72.024 1.00 13.31 92 VAL B O 1
ATOM 3133 N N . TYR B 1 93 ? 26.637 37.768 69.794 1.00 11.09 93 TYR B N 1
ATOM 3134 C CA . TYR B 1 93 ? 27.327 36.496 69.636 1.00 9.01 93 TYR B CA 1
ATOM 3135 C C . TYR B 1 93 ? 28.773 36.720 69.242 1.00 11.45 93 TYR B C 1
ATOM 3136 O O . TYR B 1 93 ? 29.092 37.665 68.522 1.00 12.06 93 TYR B O 1
ATOM 3145 N N . ALA B 1 94 ? 29.648 35.852 69.731 1.00 9.27 94 ALA B N 1
ATOM 3146 C CA . ALA B 1 94 ? 31.065 35.959 69.423 1.00 9.82 94 ALA B CA 1
ATOM 3147 C C . ALA B 1 94 ? 31.688 34.580 69.345 1.00 9.49 94 ALA B C 1
ATOM 3148 O O . ALA B 1 94 ? 31.304 33.676 70.090 1.00 10.95 94 ALA B O 1
ATOM 3150 N N . TYR B 1 95 ? 32.642 34.432 68.429 1.00 7.64 95 TYR B N 1
ATOM 3151 C CA . TYR B 1 95 ? 33.371 33.182 68.223 1.00 9.35 95 TYR B CA 1
ATOM 3152 C C . TYR B 1 95 ? 34.744 33.411 68.841 1.00 8.22 95 TYR B C 1
ATOM 3153 O O . TYR B 1 95 ? 35.410 34.387 68.499 1.00 9.43 95 TYR B O 1
ATOM 3162 N N . ARG B 1 96 ? 35.174 32.533 69.746 1.00 9.20 96 ARG B N 1
ATOM 3163 C CA . ARG B 1 96 ? 36.485 32.715 70.364 1.00 9.26 96 ARG B CA 1
ATOM 3164 C C . ARG B 1 96 ? 37.224 31.416 70.662 1.00 11.06 96 ARG B C 1
ATOM 3165 O O . ARG B 1 96 ? 36.613 30.359 70.849 1.00 10.44 96 ARG B O 1
ATOM 3173 N N . THR B 1 97 ? 38.551 31.516 70.706 1.00 12.65 97 THR B N 1
ATOM 3174 C CA . THR B 1 97 ? 39.398 30.383 71.042 1.00 11.54 97 THR B CA 1
ATOM 3175 C C . THR B 1 97 ? 39.666 30.587 72.534 1.00 14.29 97 THR B C 1
ATOM 3176 O O . THR B 1 97 ? 40.125 31.658 72.944 1.00 13.69 97 THR B O 1
ATOM 3180 N N . VAL B 1 98 ? 39.365 29.582 73.350 1.00 16.04 98 VAL B N 1
ATOM 3181 C CA . VAL B 1 98 ? 39.584 29.705 74.786 1.00 16.28 98 VAL B CA 1
ATOM 3182 C C . VAL B 1 98 ? 40.500 28.587 75.286 1.00 18.18 98 VAL B C 1
ATOM 3183 O O . VAL B 1 98 ? 40.537 27.500 74.704 1.00 12.81 98 VAL B O 1
ATOM 3187 N N . ALA B 1 99 ? 41.242 28.861 76.358 1.00 14.72 99 ALA B N 1
ATOM 3188 C CA . ALA B 1 99 ? 42.166 27.881 76.923 1.00 18.45 99 ALA B CA 1
ATOM 3189 C C . ALA B 1 99 ? 41.745 27.369 78.300 1.00 19.71 99 ALA B C 1
ATOM 3190 O O . ALA B 1 99 ? 42.129 26.268 78.701 1.00 18.04 99 ALA B O 1
ATOM 3192 N N . GLU B 1 100 ? 40.956 28.162 79.019 1.00 20.76 100 GLU B N 1
ATOM 3193 C CA . GLU B 1 100 ? 40.502 27.779 80.355 1.00 26.05 100 GLU B CA 1
ATOM 3194 C C . GLU B 1 100 ? 39.652 26.511 80.375 1.00 25.40 100 GLU B C 1
ATOM 3195 O O . GLU B 1 100 ? 38.552 26.476 79.8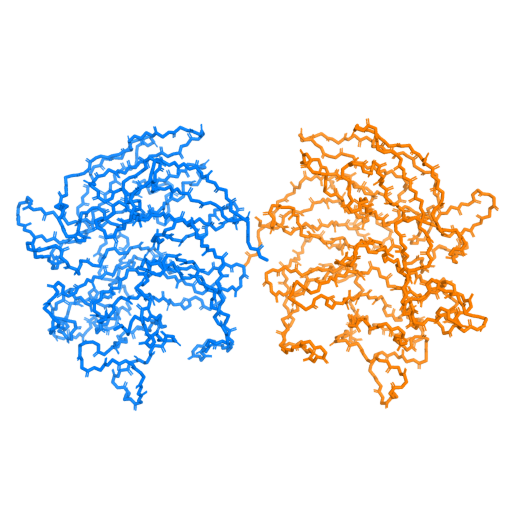22 1.00 23.08 100 GLU B O 1
ATOM 3201 N N . GLY B 1 101 ? 40.171 25.472 81.024 1.00 23.74 101 GLY B N 1
ATOM 3202 C CA . GLY B 1 101 ? 39.455 24.212 81.117 1.00 22.75 101 GLY B CA 1
ATOM 3203 C C . GLY B 1 101 ? 39.700 23.300 79.932 1.00 21.83 101 GLY B C 1
ATOM 3204 O O . GLY B 1 101 ? 39.164 22.195 79.863 1.00 25.80 101 GLY B O 1
ATOM 3205 N N . GLY B 1 102 ? 40.522 23.767 79.000 1.00 19.04 102 GLY B N 1
ATOM 3206 C CA . GLY B 1 102 ? 40.831 22.996 77.811 1.00 14.92 102 GLY B CA 1
ATOM 3207 C C . GLY B 1 102 ? 40.849 23.922 76.608 1.00 15.67 102 GLY B C 1
ATOM 3208 O O . GLY B 1 102 ? 40.033 24.841 76.515 1.00 15.19 102 GLY B O 1
ATOM 3209 N N . LEU B 1 103 ? 41.777 23.690 75.687 1.00 14.51 103 LEU B N 1
ATOM 3210 C CA . LEU B 1 103 ? 41.890 24.529 74.503 1.00 14.58 103 LEU B CA 1
ATOM 3211 C C . LEU B 1 103 ? 40.893 24.131 73.419 1.00 16.04 103 LEU B C 1
ATOM 3212 O O . LEU B 1 103 ? 40.916 23.003 72.927 1.00 15.96 103 LEU B O 1
ATOM 3217 N N . ARG B 1 104 ? 40.012 25.055 73.051 1.00 10.61 104 ARG B N 1
ATOM 3218 C CA . ARG B 1 104 ? 39.039 24.780 72.002 1.00 9.81 104 ARG B CA 1
ATOM 3219 C C . ARG B 1 104 ? 38.364 26.068 71.548 1.00 9.72 104 ARG B C 1
ATOM 3220 O O . ARG B 1 104 ? 38.484 27.104 72.201 1.00 11.16 104 ARG B O 1
ATOM 3228 N N . ASN B 1 105 ? 37.687 26.007 70.407 1.00 8.59 105 ASN B N 1
ATOM 3229 C CA . ASN B 1 105 ? 36.963 27.166 69.902 1.00 9.65 105 ASN B CA 1
ATOM 3230 C C . ASN B 1 105 ? 35.505 27.007 70.334 1.00 10.91 105 ASN B C 1
ATOM 3231 O O . ASN B 1 105 ? 35.030 25.893 70.571 1.00 11.67 105 ASN B O 1
ATOM 3236 N N . GLN B 1 106 ? 34.802 28.122 70.458 1.00 9.13 106 GLN B N 1
ATOM 3237 C CA . GLN B 1 106 ? 33.412 28.087 70.875 1.00 8.92 106 GLN B CA 1
ATOM 3238 C C . GLN B 1 106 ? 32.707 29.356 70.454 1.00 9.80 106 GLN B C 1
ATOM 3239 O O . GLN B 1 106 ? 33.341 30.359 70.137 1.00 11.35 106 GLN B O 1
ATOM 3245 N N . VAL B 1 107 ? 31.385 29.289 70.446 1.00 8.52 107 VAL B N 1
ATOM 3246 C CA . VAL B 1 107 ? 30.567 30.440 70.135 1.00 10.11 107 VAL B CA 1
ATOM 3247 C C . VAL B 1 107 ? 29.914 30.766 71.461 1.00 10.97 107 VAL B C 1
ATOM 3248 O O . VAL B 1 107 ? 29.303 29.899 72.085 1.00 12.87 107 VAL B O 1
ATOM 3252 N N . VAL B 1 108 ? 30.071 32.002 71.907 1.00 10.75 108 VAL B N 1
ATOM 3253 C CA . VAL B 1 108 ? 29.477 32.423 73.161 1.00 11.55 108 VAL B CA 1
ATOM 3254 C C . VAL B 1 108 ? 28.478 33.528 72.868 1.00 13.65 108 VAL B C 1
ATOM 3255 O O . VAL B 1 108 ? 28.399 34.032 71.749 1.00 12.66 108 VAL B O 1
ATOM 3259 N N . ARG B 1 109 ? 27.714 33.889 73.885 1.00 13.19 109 ARG B N 1
ATOM 3260 C CA . ARG B 1 109 ? 26.713 34.926 73.766 1.00 14.62 109 ARG B CA 1
ATOM 3261 C C . ARG B 1 109 ? 26.873 35.863 74.962 1.00 12.87 109 ARG B C 1
ATOM 3262 O O . ARG B 1 109 ? 27.054 35.400 76.086 1.00 13.57 109 ARG B O 1
ATOM 3270 N N . LEU B 1 110 ? 26.826 37.170 74.716 1.00 11.44 110 LEU B N 1
ATOM 3271 C CA . LEU B 1 110 ? 26.938 38.162 75.783 1.00 15.67 110 LEU B CA 1
ATOM 3272 C C . LEU B 1 110 ? 25.601 38.882 75.929 1.00 16.33 110 LEU B C 1
ATOM 3273 O O . LEU B 1 110 ? 24.883 39.070 74.945 1.00 15.29 110 LEU B O 1
ATOM 3278 N N . ARG B 1 111 ? 25.267 39.283 77.150 1.00 16.09 111 ARG B N 1
ATOM 3279 C CA . ARG B 1 111 ? 24.026 40.014 77.379 1.00 18.66 111 ARG B CA 1
ATOM 3280 C C . ARG B 1 111 ? 24.329 41.504 77.222 1.00 20.02 111 ARG B C 1
ATOM 3281 O O . ARG B 1 111 ? 25.236 42.041 77.864 1.00 18.07 111 ARG B O 1
ATOM 3289 N N . HIS B 1 112 ? 23.570 42.159 76.349 1.00 19.69 112 HIS B N 1
ATOM 3290 C CA . HIS B 1 112 ? 23.735 43.582 76.067 1.00 20.22 112 HIS B CA 1
ATOM 3291 C C . HIS B 1 112 ? 23.162 44.440 77.188 1.00 21.05 112 HIS B C 1
ATOM 3292 O O . HIS B 1 112 ? 21.999 44.288 77.557 1.00 21.51 112 HIS B O 1
ATOM 3299 N N . LEU B 1 113 ? 23.980 45.345 77.719 1.00 17.31 113 LEU B N 1
ATOM 3300 C CA . LEU B 1 113 ? 23.550 46.225 78.804 1.00 24.05 113 LEU B CA 1
ATOM 3301 C C . LEU B 1 113 ? 23.606 47.690 78.398 1.00 29.49 113 LEU B C 1
ATOM 3302 O O . LEU B 1 113 ? 23.586 48.579 79.250 1.00 33.01 113 LEU B O 1
ATOM 3307 N N . GLY B 1 114 ? 23.674 47.941 77.094 1.00 28.91 114 GLY B N 1
ATOM 3308 C CA . GLY B 1 114 ? 23.729 49.310 76.614 1.00 28.72 114 GLY B CA 1
ATOM 3309 C C . GLY B 1 114 ? 25.098 49.718 76.108 1.00 30.57 114 GLY B C 1
ATOM 3310 O O . GLY B 1 114 ? 25.370 49.640 74.910 1.00 32.74 114 GLY B O 1
ATOM 3311 N N . GLU B 1 115 ? 25.963 50.153 77.019 1.00 29.73 115 GLU B N 1
ATOM 3312 C CA . GLU B 1 115 ? 27.309 50.578 76.654 1.00 32.23 115 GLU B CA 1
ATOM 3313 C C . GLU B 1 115 ? 28.317 49.452 76.897 1.00 31.08 115 GLU B C 1
ATOM 3314 O O . GLU B 1 115 ? 29.492 49.560 76.535 1.00 30.52 115 GLU B O 1
ATOM 3320 N N . ARG B 1 116 ? 27.848 48.372 77.511 1.00 27.71 116 ARG B N 1
ATOM 3321 C CA . ARG B 1 116 ? 28.703 47.230 77.808 1.00 27.51 116 ARG B CA 1
ATOM 3322 C C . ARG B 1 116 ? 27.972 45.909 77.613 1.00 22.86 116 ARG B C 1
ATOM 3323 O O . ARG B 1 116 ? 26.746 45.865 77.499 1.00 20.23 116 ARG B O 1
ATOM 3331 N N . GLY B 1 117 ? 28.746 44.832 77.585 1.00 22.80 117 GLY B N 1
ATOM 3332 C CA . GLY B 1 117 ? 28.183 43.509 77.433 1.00 21.23 117 GLY B CA 1
ATOM 3333 C C . GLY B 1 117 ? 28.868 42.596 78.427 1.00 21.23 117 GLY B C 1
ATOM 3334 O O . GLY B 1 117 ? 30.017 42.837 78.801 1.00 18.50 117 GLY B O 1
ATOM 3335 N N . VAL B 1 118 ? 28.163 41.565 78.878 1.00 18.83 118 VAL B N 1
ATOM 3336 C CA . VAL B 1 118 ? 28.731 40.613 79.823 1.00 20.96 118 VAL B CA 1
ATOM 3337 C C . VAL B 1 118 ? 28.390 39.199 79.387 1.00 20.87 118 VAL B C 1
ATOM 3338 O O . VAL B 1 118 ? 27.282 38.933 78.921 1.00 17.58 118 VAL B O 1
ATOM 3342 N N . LEU B 1 119 ? 29.355 38.299 79.541 1.00 21.29 119 LEU B N 1
ATOM 3343 C CA . LEU B 1 119 ? 29.175 36.907 79.164 1.00 18.53 119 LEU B CA 1
ATOM 3344 C C . LEU B 1 119 ? 27.859 36.358 79.696 1.00 24.50 119 LEU B C 1
ATOM 3345 O O . LEU B 1 119 ? 27.560 36.475 80.884 1.00 21.16 119 LEU B O 1
ATOM 3350 N N . ASP B 1 120 ? 27.069 35.769 78.807 1.00 16.38 120 ASP B N 1
ATOM 3351 C CA . ASP B 1 120 ? 25.799 35.179 79.197 1.00 19.68 120 ASP B 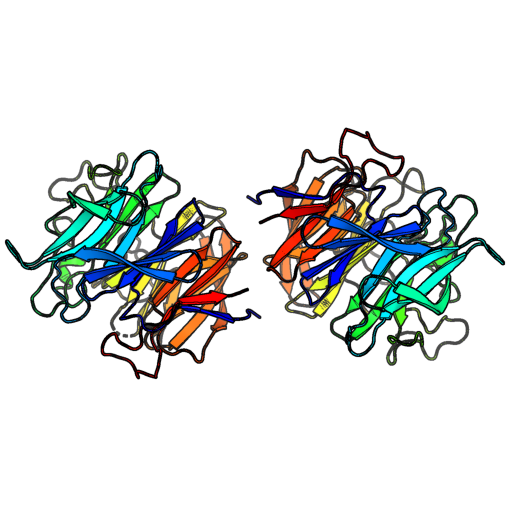CA 1
ATOM 3352 C C . ASP B 1 120 ? 26.003 33.674 79.300 1.00 21.98 120 ASP B C 1
ATOM 3353 O O . ASP B 1 120 ? 25.833 33.087 80.370 1.00 24.67 120 ASP B O 1
ATOM 3358 N N . ARG B 1 121 ? 26.378 33.048 78.190 1.00 20.69 121 ARG B N 1
ATOM 3359 C CA . ARG B 1 121 ? 26.620 31.611 78.187 1.00 18.37 121 ARG B CA 1
ATOM 3360 C C . ARG B 1 121 ? 27.257 31.128 76.886 1.00 21.46 121 ARG B C 1
ATOM 3361 O O . ARG B 1 121 ? 27.286 31.850 75.887 1.00 18.99 121 ARG B O 1
ATOM 3369 N N . VAL B 1 122 ? 27.771 29.903 76.911 1.00 16.55 122 VAL B N 1
ATOM 3370 C CA . VAL B 1 122 ? 28.373 29.306 75.731 1.00 21.25 122 VAL B CA 1
ATOM 3371 C C . VAL B 1 122 ? 27.220 28.757 74.897 1.00 19.50 122 VAL B C 1
ATOM 3372 O O . VAL B 1 122 ? 26.321 28.101 75.425 1.00 18.99 122 VAL B O 1
ATOM 3376 N N . VAL B 1 123 ? 27.240 29.054 73.603 1.00 13.32 123 VAL B N 1
ATOM 3377 C CA . VAL B 1 123 ? 26.199 28.618 72.675 1.00 16.14 123 VAL B CA 1
ATOM 3378 C C . VAL B 1 123 ? 26.551 27.277 72.033 1.00 18.28 123 VAL B C 1
ATOM 3379 O O . VAL B 1 123 ? 25.684 26.422 71.842 1.00 16.16 123 VAL B O 1
ATOM 3383 N N . LEU B 1 124 ? 27.825 27.108 71.691 1.00 11.80 124 LEU B N 1
ATOM 3384 C CA . LEU B 1 124 ? 28.330 25.870 71.106 1.00 11.01 124 LEU B CA 1
ATOM 3385 C C . LEU B 1 124 ? 29.785 25.765 71.542 1.00 15.53 124 LEU B C 1
ATOM 3386 O O . LEU B 1 124 ? 30.582 26.668 71.286 1.00 14.54 124 LEU B O 1
ATOM 3391 N N . ASP B 1 125 ? 30.123 24.664 72.202 1.00 13.27 125 ASP B N 1
ATOM 3392 C CA . ASP B 1 125 ? 31.477 24.454 72.699 1.00 13.22 125 ASP B CA 1
ATOM 3393 C C . ASP B 1 125 ? 32.130 23.242 72.032 1.00 13.38 125 ASP B C 1
ATOM 3394 O O . ASP B 1 125 ? 31.444 22.384 71.475 1.00 14.40 125 ASP B O 1
ATOM 3399 N N . GLY B 1 126 ? 33.459 23.180 72.076 1.00 10.50 126 GLY B N 1
ATOM 3400 C CA . GLY B 1 126 ? 34.146 22.027 71.516 1.00 11.95 126 GLY B CA 1
ATOM 3401 C C . GLY B 1 126 ? 34.598 22.061 70.071 1.00 13.20 126 GLY B C 1
ATOM 3402 O O . GLY B 1 126 ? 34.950 21.023 69.516 1.00 13.15 126 GLY B O 1
ATOM 3403 N N . ILE B 1 127 ? 34.577 23.229 69.442 1.00 14.97 127 ILE B N 1
ATOM 3404 C CA . ILE B 1 127 ? 35.040 23.312 68.063 1.00 14.16 127 ILE B CA 1
ATOM 3405 C C . ILE B 1 127 ? 36.555 23.126 68.145 1.00 14.20 127 ILE B C 1
ATOM 3406 O O . ILE B 1 127 ? 37.207 23.674 69.037 1.00 12.02 127 ILE B O 1
ATOM 3411 N N . PRO B 1 128 ? 37.133 22.337 67.228 1.00 11.37 128 PRO B N 1
ATOM 3412 C CA . PRO B 1 128 ? 38.580 22.107 67.248 1.00 13.41 128 PRO B CA 1
ATOM 3413 C C . PRO B 1 128 ? 39.477 23.345 67.317 1.00 13.57 128 PRO B C 1
ATOM 3414 O O . PRO B 1 128 ? 39.194 24.385 66.722 1.00 13.91 128 PRO B O 1
ATOM 3418 N N . ALA B 1 129 ? 40.570 23.197 68.057 1.00 13.44 129 ALA B N 1
ATOM 3419 C CA . ALA B 1 129 ? 41.592 24.223 68.208 1.00 11.57 129 ALA B CA 1
ATOM 3420 C C . ALA B 1 129 ? 42.850 23.461 68.607 1.00 14.41 129 ALA B C 1
ATOM 3421 O O . ALA B 1 129 ? 42.761 22.410 69.235 1.00 15.22 129 ALA B O 1
ATOM 3423 N N . ARG B 1 130 ? 44.016 23.970 68.227 1.00 13.11 130 ARG B N 1
ATOM 3424 C CA . ARG B 1 130 ? 45.276 23.319 68.579 1.00 14.01 130 ARG B CA 1
ATOM 3425 C C . ARG B 1 130 ? 46.241 24.370 69.115 1.00 16.71 130 ARG B C 1
ATOM 3426 O O . ARG B 1 130 ? 46.063 25.561 68.871 1.00 13.51 130 ARG B O 1
ATOM 3434 N N . PRO B 1 131 ? 47.267 23.944 69.870 1.00 18.37 131 PRO B N 1
ATOM 3435 C CA . PRO B 1 131 ? 48.246 24.875 70.439 1.00 15.02 131 PRO B CA 1
ATOM 3436 C C . PRO B 1 131 ? 48.835 25.881 69.465 1.00 13.09 131 PRO B C 1
ATOM 3437 O O . PRO B 1 131 ? 49.127 27.012 69.844 1.00 17.49 131 PRO B O 1
ATOM 3441 N N . HIS B 1 132 ? 49.012 25.474 68.212 1.00 13.59 132 HIS B N 1
ATOM 3442 C CA . HIS B 1 132 ? 49.583 26.370 67.216 1.00 14.38 132 HIS B CA 1
ATOM 3443 C C . HIS B 1 132 ? 48.621 27.501 66.844 1.00 12.65 132 HIS B C 1
ATOM 3444 O O . HIS B 1 132 ? 49.036 28.512 66.288 1.00 11.35 132 HIS B O 1
ATOM 3451 N N . GLY B 1 133 ? 47.342 27.320 67.171 1.00 12.03 133 GLY B N 1
ATOM 3452 C CA . GLY B 1 133 ? 46.334 28.333 66.892 1.00 10.16 133 GLY B CA 1
ATOM 3453 C C . GLY B 1 133 ? 46.018 28.598 65.429 1.00 12.75 133 GLY B C 1
ATOM 3454 O O . GLY B 1 133 ? 45.370 29.597 65.100 1.00 13.24 133 GLY B O 1
ATOM 3455 N N . LEU B 1 134 ? 46.456 27.711 64.546 1.00 11.58 134 LEU B N 1
ATOM 3456 C CA . LEU B 1 134 ? 46.205 27.886 63.119 1.00 10.83 134 LEU B CA 1
ATOM 3457 C C . LEU B 1 134 ? 44.915 27.202 62.682 1.00 12.76 134 LEU B C 1
ATOM 3458 O O . LEU B 1 134 ? 44.465 26.241 63.308 1.00 10.88 134 LEU B O 1
ATOM 3463 N N . HIS B 1 135 ? 44.331 27.712 61.602 1.00 10.38 135 HIS B N 1
ATOM 3464 C CA . HIS B 1 135 ? 43.100 27.172 61.032 1.00 9.96 135 HIS B CA 1
ATOM 3465 C C . HIS B 1 135 ? 41.956 27.011 62.024 1.00 12.89 135 HIS B C 1
ATOM 3466 O O . HIS B 1 135 ? 41.448 25.904 62.233 1.00 12.91 135 HIS B O 1
ATOM 3473 N N . SER B 1 136 ? 41.545 28.125 62.623 1.00 10.98 136 SER B N 1
ATOM 3474 C CA . SER B 1 136 ? 40.445 28.123 63.581 1.00 11.14 136 SER B CA 1
ATOM 3475 C C . SER B 1 136 ? 39.137 28.641 62.982 1.00 12.14 136 SER B C 1
ATOM 3476 O O . SER B 1 136 ? 38.128 28.707 63.679 1.00 11.72 136 SER B O 1
ATOM 3479 N N . GLY B 1 137 ? 39.148 29.002 61.699 1.00 12.90 137 GLY B N 1
ATOM 3480 C CA . GLY B 1 137 ? 37.935 29.524 61.075 1.00 11.63 137 GLY B CA 1
ATOM 3481 C C . GLY B 1 137 ? 37.499 30.752 61.849 1.00 9.62 137 GLY B C 1
ATOM 3482 O O . GLY B 1 137 ? 38.304 31.664 62.041 1.00 10.15 137 GLY B O 1
ATOM 3483 N N . GLY B 1 138 ? 36.235 30.805 62.270 1.00 9.16 138 GLY B N 1
ATOM 3484 C CA . GLY B 1 138 ? 35.800 31.924 63.086 1.00 8.06 138 GLY B CA 1
ATOM 3485 C C . GLY B 1 138 ? 34.744 32.914 62.639 1.00 10.35 138 GLY B C 1
ATOM 3486 O O . GLY B 1 138 ? 34.311 33.729 63.452 1.00 13.42 138 GLY B O 1
ATOM 3487 N N . ARG B 1 139 ? 34.323 32.866 61.379 1.00 10.12 139 ARG B N 1
ATOM 3488 C CA . ARG B 1 139 ? 33.320 33.808 60.893 1.00 8.04 139 ARG B CA 1
ATOM 3489 C C . ARG B 1 139 ? 31.917 33.343 61.281 1.00 8.01 139 ARG B C 1
ATOM 3490 O O . ARG B 1 139 ? 31.564 32.179 61.091 1.00 9.18 139 ARG B O 1
ATOM 3498 N N . ILE B 1 140 ? 31.124 34.243 61.851 1.00 9.24 140 ILE B N 1
ATOM 3499 C CA . ILE B 1 140 ? 29.763 33.888 62.224 1.00 9.22 140 ILE B CA 1
ATOM 3500 C C . ILE B 1 140 ? 28.820 34.971 61.741 1.00 9.92 140 ILE B C 1
ATOM 3501 O O . ILE B 1 140 ? 29.194 36.138 61.666 1.00 11.06 140 ILE B O 1
ATOM 3506 N N . ALA B 1 141 ? 27.595 34.578 61.411 1.00 9.97 141 ALA B N 1
ATOM 3507 C CA . ALA B 1 141 ? 26.611 35.530 60.932 1.00 11.91 141 ALA B CA 1
ATOM 3508 C C . ALA B 1 141 ? 25.248 34.875 60.856 1.00 13.37 141 ALA B C 1
ATOM 3509 O O . ALA B 1 141 ? 25.138 33.670 60.636 1.00 11.72 141 ALA B O 1
ATOM 3511 N N . PHE B 1 142 ? 24.211 35.680 61.041 1.00 8.42 142 PHE B N 1
ATOM 3512 C CA . PHE B 1 142 ? 22.847 35.185 60.966 1.00 10.08 142 PHE B CA 1
ATOM 3513 C C . PHE B 1 142 ? 22.371 35.391 59.535 1.00 12.98 142 PHE B C 1
ATOM 3514 O O . PHE B 1 142 ? 22.485 36.487 58.983 1.00 13.19 142 PHE B O 1
ATOM 3522 N N . GLY B 1 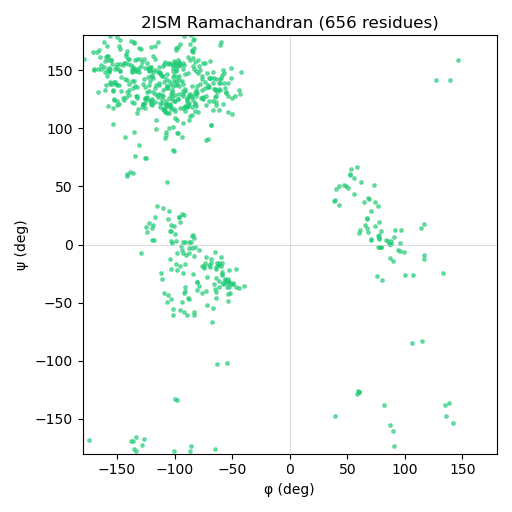143 ? 21.856 34.328 58.931 1.00 11.20 143 GLY B N 1
ATOM 3523 C CA . GLY B 1 143 ? 21.398 34.417 57.556 1.00 12.83 143 GLY B CA 1
ATOM 3524 C C . GLY B 1 143 ? 19.967 34.885 57.387 1.00 16.54 143 GLY B C 1
ATOM 3525 O O . GLY B 1 143 ? 19.290 35.203 58.368 1.00 15.58 143 GLY B O 1
ATOM 3526 N N . PRO B 1 144 ? 19.480 34.941 56.136 1.00 17.22 144 PRO B N 1
ATOM 3527 C CA . PRO B 1 144 ? 18.117 35.371 55.806 1.00 20.29 144 PRO B CA 1
ATOM 3528 C C . PRO B 1 144 ? 17.067 34.503 56.488 1.00 20.63 144 PRO B C 1
ATOM 3529 O O . PRO B 1 144 ? 15.926 34.925 56.675 1.00 25.81 144 PRO B O 1
ATOM 3533 N N . ASP B 1 145 ? 17.458 33.282 56.842 1.00 17.27 145 ASP B N 1
ATOM 3534 C CA . ASP B 1 145 ? 16.553 32.347 57.493 1.00 18.58 145 ASP B CA 1
ATOM 3535 C C . ASP B 1 145 ? 16.550 32.523 59.009 1.00 16.00 145 ASP B C 1
ATOM 3536 O O . ASP B 1 145 ? 15.870 31.791 59.721 1.00 20.45 145 ASP B O 1
ATOM 3541 N N . GLY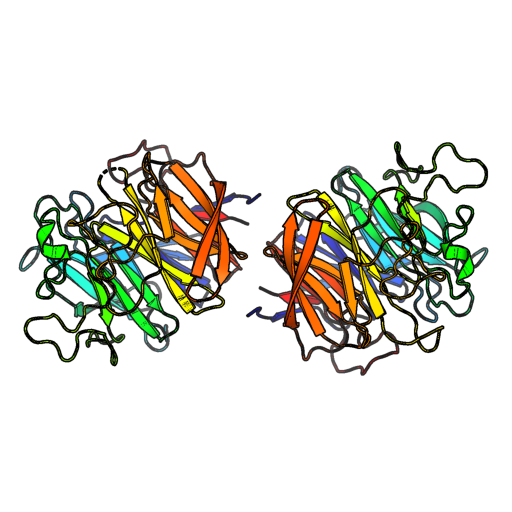 B 1 146 ? 17.313 33.497 59.494 1.00 16.06 146 GLY B N 1
ATOM 3542 C CA . GLY B 1 146 ? 17.371 33.755 60.923 1.00 15.21 146 GLY B CA 1
ATOM 3543 C C . GLY B 1 146 ? 18.227 32.774 61.706 1.00 15.81 146 GLY B C 1
ATOM 3544 O O . GLY B 1 146 ? 18.237 32.798 62.938 1.00 14.65 146 GLY B O 1
ATOM 3545 N N . MET B 1 147 ? 18.951 31.910 61.002 1.00 13.56 147 MET B N 1
ATOM 3546 C CA . MET B 1 147 ? 19.794 30.921 61.663 1.00 10.93 147 MET B CA 1
ATOM 3547 C C . MET B 1 147 ? 21.237 31.391 61.777 1.00 12.70 147 MET B C 1
ATOM 3548 O O . MET B 1 147 ? 21.689 32.232 61.002 1.00 10.31 147 MET B O 1
ATOM 3553 N N . LEU B 1 148 ? 21.954 30.836 62.748 1.00 9.61 148 LEU B N 1
ATOM 3554 C CA . LEU B 1 148 ? 23.350 31.196 62.977 1.00 11.81 148 LEU B CA 1
ATOM 3555 C C . LEU B 1 148 ? 24.311 30.298 62.205 1.00 12.72 148 LEU B C 1
ATOM 3556 O O . LEU B 1 148 ? 24.356 29.089 62.423 1.00 13.35 148 LEU B O 1
ATOM 3561 N N . TYR B 1 149 ? 25.080 30.901 61.305 1.00 12.54 149 TYR B N 1
ATOM 3562 C CA . TYR B 1 149 ? 26.053 30.169 60.505 1.00 12.00 149 TYR B CA 1
ATOM 3563 C C . TYR B 1 149 ? 27.435 30.395 61.100 1.00 10.12 149 TYR B C 1
ATOM 3564 O O . TYR B 1 149 ? 27.787 31.521 61.453 1.00 7.12 149 TYR B O 1
ATOM 3573 N N . VAL B 1 150 ? 28.212 29.318 61.191 1.00 11.19 150 VAL B N 1
ATOM 3574 C CA . VAL B 1 150 ? 29.550 29.362 61.788 1.00 13.17 150 VAL B CA 1
ATOM 3575 C C . VAL B 1 150 ? 30.589 28.650 60.930 1.00 8.19 150 VAL B C 1
ATOM 3576 O O . VAL B 1 150 ? 30.390 27.494 60.564 1.00 11.34 150 VAL B O 1
ATOM 3580 N N . THR B 1 151 ? 31.698 29.321 60.612 1.00 10.25 151 THR B N 1
ATOM 3581 C CA . THR B 1 151 ? 32.741 28.670 59.828 1.00 9.57 151 THR B CA 1
ATOM 3582 C C . THR B 1 151 ? 33.813 28.173 60.794 1.00 10.99 151 THR B C 1
ATOM 3583 O O . THR B 1 151 ? 34.084 28.815 61.809 1.00 9.44 151 THR B O 1
ATOM 3587 N N . THR B 1 152 ? 34.399 27.018 60.493 1.00 10.90 152 THR B N 1
ATOM 3588 C CA . THR B 1 152 ? 35.443 26.448 61.346 1.00 12.81 152 THR B CA 1
ATOM 3589 C C . THR B 1 152 ? 36.583 25.904 60.495 1.00 12.11 152 THR B C 1
ATOM 3590 O O . THR B 1 152 ? 36.370 25.488 59.353 1.00 10.92 152 THR B O 1
ATOM 3594 N N . GLY B 1 153 ? 37.790 25.911 61.053 1.00 13.15 153 GLY B N 1
ATOM 3595 C CA . GLY B 1 153 ? 38.944 25.404 60.331 1.00 13.30 153 GLY B CA 1
ATOM 3596 C C . GLY B 1 153 ? 39.237 23.989 60.781 1.00 14.49 153 GLY B C 1
ATOM 3597 O O . GLY B 1 153 ? 38.677 23.539 61.784 1.00 15.99 153 GLY B O 1
ATOM 3598 N N . GLU B 1 154 ? 40.090 23.275 60.050 1.00 9.64 154 GLU B N 1
ATOM 3599 C CA . GLU B 1 154 ? 40.424 21.906 60.438 1.00 15.62 154 GLU B CA 1
ATOM 3600 C C . GLU B 1 154 ? 41.722 21.826 61.241 1.00 16.88 154 GLU B C 1
ATOM 3601 O O . GLU B 1 154 ? 42.367 20.782 61.298 1.00 12.54 154 GLU B O 1
ATOM 3607 N N . VAL B 1 155 ? 42.074 22.944 61.872 1.00 16.53 155 VAL B N 1
ATOM 3608 C CA . VAL B 1 155 ? 43.260 23.065 62.721 1.00 14.93 155 VAL B CA 1
ATOM 3609 C C . VAL B 1 155 ? 44.521 22.350 62.240 1.00 15.16 155 VAL B C 1
ATOM 3610 O O . VAL B 1 155 ? 45.283 21.812 63.042 1.00 14.27 155 VAL B O 1
ATOM 3614 N N . TYR B 1 156 ? 44.743 22.374 60.930 1.00 12.34 156 TYR B N 1
ATOM 3615 C CA . TYR B 1 156 ? 45.908 21.746 60.310 1.00 17.36 156 TYR B CA 1
ATOM 3616 C C . TYR B 1 156 ? 45.920 20.219 60.397 1.00 21.39 156 TYR B C 1
ATOM 3617 O O . TYR B 1 156 ? 46.970 19.585 60.305 1.00 18.52 156 TYR B O 1
ATOM 3626 N N . GLU B 1 157 ? 44.741 19.642 60.590 1.00 19.55 157 GLU B N 1
ATOM 3627 C CA . GLU B 1 157 ? 44.564 18.193 60.634 1.00 19.48 157 GLU B CA 1
ATOM 3628 C C . GLU B 1 157 ? 43.506 18.011 59.553 1.00 17.45 157 GLU B C 1
ATOM 3629 O O . GLU B 1 157 ? 42.328 17.794 59.826 1.00 17.35 157 GLU B O 1
ATOM 3635 N N . ARG B 1 158 ? 43.966 18.144 58.312 1.00 22.84 158 ARG B N 1
ATOM 3636 C CA . ARG B 1 158 ? 43.126 18.087 57.123 1.00 21.05 158 ARG B CA 1
ATOM 3637 C C . ARG B 1 158 ? 41.999 17.061 57.058 1.00 21.31 158 ARG B C 1
ATOM 3638 O O . ARG B 1 158 ? 40.940 17.354 56.505 1.00 19.94 158 ARG B O 1
ATOM 3646 N N . GLU B 1 159 ? 42.205 15.874 57.618 1.00 22.69 159 GLU B N 1
ATOM 3647 C CA . GLU B 1 159 ? 41.168 14.844 57.579 1.00 27.54 159 GLU B CA 1
ATOM 3648 C C . GLU B 1 159 ? 39.892 15.196 58.340 1.00 24.16 159 GLU B C 1
ATOM 3649 O O . GLU B 1 159 ? 38.841 14.595 58.108 1.00 23.18 159 GLU B O 1
ATOM 3655 N N . LEU B 1 160 ? 39.971 16.161 59.249 1.00 16.15 160 LEU B N 1
ATOM 3656 C CA . LEU B 1 160 ? 38.786 16.545 60.006 1.00 16.45 160 LEU B CA 1
ATOM 3657 C C . LEU B 1 160 ? 37.688 17.076 59.089 1.00 15.43 160 LEU B C 1
ATOM 3658 O O . LEU B 1 160 ? 36.505 16.831 59.325 1.00 13.76 160 LEU B O 1
ATOM 3663 N N . ALA B 1 161 ? 38.086 17.792 58.040 1.00 14.78 161 ALA B N 1
ATOM 3664 C CA . ALA B 1 161 ? 37.133 18.388 57.101 1.00 17.05 161 ALA B CA 1
ATOM 3665 C C . ALA B 1 161 ? 36.154 17.403 56.475 1.00 17.60 161 ALA B C 1
ATOM 3666 O O . ALA B 1 161 ? 35.009 17.758 56.192 1.00 16.08 161 ALA B O 1
ATOM 3668 N N . GLN B 1 162 ? 36.611 16.173 56.251 1.00 18.62 162 GLN B N 1
ATOM 3669 C CA . GLN B 1 162 ? 35.779 15.135 55.638 1.00 20.39 162 GLN B CA 1
ATOM 3670 C C . GLN B 1 162 ? 35.050 14.276 56.668 1.00 20.79 162 GLN B C 1
ATOM 3671 O O . GLN B 1 162 ? 34.202 13.454 56.319 1.00 19.10 162 GLN B O 1
ATOM 3677 N N . ASP B 1 163 ? 35.383 14.475 57.937 1.00 18.89 163 ASP B N 1
ATOM 3678 C CA . ASP B 1 163 ? 34.792 13.711 59.028 1.00 18.19 163 ASP B CA 1
ATOM 3679 C C . ASP B 1 163 ? 33.498 14.354 59.538 1.00 19.23 163 ASP B C 1
ATOM 3680 O O . ASP B 1 163 ? 33.533 15.385 60.207 1.00 14.99 163 ASP B O 1
ATOM 3685 N N . LEU B 1 164 ? 32.356 13.748 59.227 1.00 17.95 164 LEU B N 1
ATOM 3686 C CA . LEU B 1 164 ? 31.080 14.295 59.684 1.00 17.20 164 LEU B CA 1
ATOM 3687 C C . LEU B 1 164 ? 30.965 14.328 61.205 1.00 16.42 164 LEU B C 1
ATOM 3688 O O . LEU B 1 164 ? 30.121 15.039 61.751 1.00 17.40 164 LEU B O 1
ATOM 3693 N N . ALA B 1 165 ? 31.816 13.561 61.883 1.00 13.82 165 ALA B N 1
ATOM 3694 C CA . ALA B 1 165 ? 31.804 13.505 63.341 1.00 16.73 165 ALA B CA 1
ATOM 3695 C C . ALA B 1 165 ? 32.596 14.651 63.968 1.00 15.64 165 ALA B C 1
ATOM 3696 O O . ALA B 1 165 ? 32.541 14.861 65.185 1.00 15.86 165 ALA B O 1
ATOM 3698 N N . SER B 1 166 ? 33.333 15.388 63.140 1.00 14.95 166 SER B N 1
ATOM 3699 C CA . SER B 1 166 ? 34.128 16.516 63.621 1.00 14.10 166 SER B CA 1
ATOM 3700 C C . SER B 1 166 ? 33.499 17.862 63.267 1.00 13.13 166 SER B C 1
ATOM 3701 O O . SER B 1 166 ? 32.967 18.033 62.175 1.00 14.02 166 SER B O 1
ATOM 3704 N N . LEU B 1 167 ? 33.569 18.815 64.193 1.00 10.55 167 LEU B N 1
ATOM 3705 C CA . LEU B 1 167 ? 33.020 20.148 63.953 1.00 13.73 167 LEU B CA 1
ATOM 3706 C C . LEU B 1 167 ? 34.013 21.010 63.162 1.00 13.40 167 LEU B C 1
ATOM 3707 O O . LEU B 1 167 ? 33.711 22.160 62.833 1.00 16.41 167 LEU B O 1
ATOM 3712 N N . GLY B 1 168 ? 35.189 20.455 62.866 1.00 13.31 168 GLY B N 1
ATOM 3713 C CA . GLY B 1 168 ? 36.211 21.200 62.143 1.00 10.62 168 GLY B CA 1
ATOM 3714 C C . GLY B 1 168 ? 36.187 21.086 60.625 1.00 10.71 168 GLY B C 1
ATOM 3715 O O . GLY B 1 168 ? 35.843 20.038 60.076 1.00 15.13 168 GLY B O 1
ATOM 3716 N N . GLY B 1 169 ? 36.564 22.169 59.949 1.00 10.91 169 GLY B N 1
ATOM 3717 C CA . GLY B 1 169 ? 36.575 22.188 58.494 1.00 10.58 169 GLY B CA 1
ATOM 3718 C C . GLY B 1 169 ? 35.150 22.146 57.981 1.00 10.83 169 GLY B C 1
ATOM 3719 O O . GLY B 1 169 ? 34.856 21.499 56.978 1.00 11.32 169 GLY B O 1
ATOM 3720 N N . LYS B 1 170 ? 34.271 22.865 58.672 1.00 12.67 170 LYS B N 1
ATOM 3721 C CA . LYS B 1 170 ? 32.851 22.888 58.347 1.00 10.44 170 LYS B CA 1
ATOM 3722 C C . LYS B 1 170 ? 32.243 24.276 58.362 1.00 10.53 170 LYS B C 1
ATOM 3723 O O . LYS B 1 170 ? 32.887 25.266 58.703 1.00 10.99 170 LYS B O 1
ATOM 3729 N N . ILE B 1 171 ? 30.979 24.317 57.958 1.00 9.09 171 ILE B N 1
ATOM 3730 C CA . ILE B 1 171 ? 30.167 25.513 58.060 1.00 9.86 171 ILE B CA 1
ATOM 3731 C C . ILE B 1 171 ? 29.003 24.904 58.831 1.00 9.69 171 ILE B C 1
ATOM 3732 O O . ILE B 1 171 ? 28.399 23.918 58.391 1.00 11.48 171 ILE B O 1
ATOM 3737 N N . LEU B 1 172 ? 28.725 25.454 60.006 1.00 8.13 172 LEU B N 1
ATOM 3738 C CA . LEU B 1 172 ? 27.656 24.945 60.846 1.00 6.83 172 LEU B CA 1
ATOM 3739 C C . LEU B 1 172 ? 26.457 25.871 60.788 1.00 8.80 172 LEU B C 1
ATOM 3740 O O . LEU B 1 172 ? 26.597 27.052 60.478 1.00 11.00 172 LEU B O 1
ATOM 3745 N N . ARG B 1 173 ? 25.276 25.331 61.080 1.00 7.82 173 ARG B N 1
ATOM 3746 C CA . ARG B 1 173 ? 24.064 26.141 61.099 1.00 11.61 173 ARG B CA 1
ATOM 3747 C C . ARG B 1 173 ? 23.262 25.781 62.344 1.00 8.59 173 ARG B C 1
ATOM 3748 O O . ARG B 1 173 ? 22.883 24.627 62.544 1.00 14.29 173 ARG B O 1
ATOM 3756 N N . LEU B 1 174 ? 23.013 26.782 63.176 1.00 10.56 174 LEU B N 1
ATOM 3757 C CA . LEU B 1 174 ? 22.306 26.580 64.430 1.00 11.66 174 LEU B CA 1
ATOM 3758 C C . LEU B 1 174 ? 21.145 27.554 64.591 1.00 12.61 174 LEU B C 1
ATOM 3759 O O . LEU B 1 174 ? 21.023 28.516 63.843 1.00 12.38 174 LEU B O 1
ATOM 3764 N N . THR B 1 175 ? 20.295 27.299 65.579 1.00 15.21 175 THR B N 1
ATOM 3765 C CA . THR B 1 175 ? 19.204 28.217 65.864 1.00 15.28 175 THR B CA 1
ATOM 3766 C C . THR B 1 175 ? 19.924 29.227 66.755 1.00 16.54 175 THR B C 1
ATOM 3767 O O . THR B 1 175 ? 21.031 28.956 67.230 1.00 15.72 175 THR B O 1
ATOM 3771 N N . PRO B 1 176 ? 19.324 30.400 66.988 1.00 16.17 176 PRO B N 1
ATOM 3772 C CA . PRO B 1 176 ? 19.993 31.387 67.842 1.00 16.54 176 PRO B CA 1
ATOM 3773 C C . PRO B 1 176 ? 20.266 30.858 69.251 1.00 20.23 176 PRO B C 1
ATOM 3774 O O . PRO B 1 176 ? 21.100 31.399 69.972 1.00 18.77 176 PRO B O 1
ATOM 3778 N N . GLU B 1 177 ? 19.567 29.795 69.637 1.00 20.33 177 GLU B N 1
ATOM 3779 C CA . GLU B 1 177 ? 19.754 29.208 70.959 1.00 23.75 177 GLU B CA 1
ATOM 3780 C C . GLU B 1 177 ? 20.871 28.165 70.995 1.00 26.04 177 GLU B C 1
ATOM 3781 O O . GLU B 1 177 ? 21.185 27.623 72.055 1.00 23.78 177 GLU B O 1
ATOM 3787 N N . GLY B 1 178 ? 21.465 27.881 69.840 1.00 22.09 178 GLY B N 1
ATOM 3788 C CA . GLY B 1 178 ? 22.559 26.926 69.795 1.00 21.23 178 GLY B CA 1
ATOM 3789 C C . GLY B 1 178 ? 22.232 25.512 69.357 1.00 17.79 178 GLY B C 1
ATOM 3790 O O . GLY B 1 178 ? 23.131 24.694 69.187 1.00 17.93 178 GLY B O 1
ATOM 3791 N N . GLU B 1 179 ? 20.953 25.213 69.174 1.00 20.44 179 GLU B N 1
ATOM 3792 C CA . GLU B 1 179 ? 20.555 23.876 68.751 1.00 18.07 179 GLU B CA 1
ATOM 3793 C C . GLU B 1 179 ? 20.761 23.690 67.254 1.00 17.08 179 GLU B C 1
ATOM 3794 O O . GLU B 1 179 ? 20.759 24.663 66.494 1.00 15.82 179 GLU B O 1
ATOM 3800 N N . PRO B 1 180 ? 20.972 22.438 66.811 1.00 17.09 180 PRO B N 1
ATOM 3801 C CA . PRO B 1 180 ? 21.161 22.189 65.381 1.00 17.29 180 PRO B CA 1
ATOM 3802 C C . PRO B 1 180 ? 19.924 22.749 64.685 1.00 17.26 180 PRO B C 1
ATOM 3803 O O . PRO B 1 180 ? 18.803 22.525 65.141 1.00 15.80 180 PRO B O 1
ATOM 3807 N N . ALA B 1 181 ? 20.127 23.478 63.595 1.00 13.93 181 ALA B N 1
ATOM 3808 C CA . ALA B 1 181 ? 19.017 24.085 62.865 1.00 16.40 181 ALA B CA 1
ATOM 3809 C C . ALA B 1 181 ? 18.092 23.046 62.238 1.00 16.34 181 ALA B C 1
ATOM 3810 O O . ALA B 1 181 ? 18.550 22.085 61.622 1.00 16.89 181 ALA B O 1
ATOM 3812 N N . PRO B 1 182 ? 16.772 23.222 62.392 1.00 15.94 182 PRO B N 1
ATOM 3813 C CA . PRO B 1 182 ? 15.876 22.234 61.789 1.00 17.72 182 PRO B CA 1
ATOM 3814 C C . PRO B 1 182 ? 16.075 22.208 60.280 1.00 20.77 182 PRO B C 1
ATOM 3815 O O . PRO B 1 182 ? 16.299 23.245 59.656 1.00 19.87 182 PRO B O 1
ATOM 3819 N N . GLY B 1 183 ? 16.011 21.017 59.699 1.00 21.29 183 GLY B N 1
ATOM 3820 C CA . GLY B 1 183 ? 16.205 20.906 58.269 1.00 21.24 183 GLY B CA 1
ATOM 3821 C C . GLY B 1 183 ? 17.666 20.734 57.886 1.00 21.21 183 GLY B C 1
ATOM 3822 O O . GLY B 1 183 ? 17.977 20.649 56.701 1.00 21.90 183 GLY B O 1
ATOM 3823 N N . ASN B 1 184 ? 18.569 20.700 58.867 1.00 17.40 184 ASN B N 1
ATOM 3824 C CA . ASN B 1 184 ? 19.985 20.507 58.558 1.00 15.74 184 ASN B CA 1
ATOM 3825 C C . ASN B 1 184 ? 20.139 19.178 57.813 1.00 19.80 184 ASN B C 1
ATOM 3826 O O . ASN B 1 184 ? 19.425 18.212 58.087 1.00 15.70 184 ASN B O 1
ATOM 3831 N N . PRO B 1 185 ? 21.088 19.113 56.868 1.00 20.25 185 PRO B N 1
ATOM 3832 C CA . PRO B 1 185 ? 21.379 17.941 56.034 1.00 20.02 185 PRO B CA 1
ATOM 3833 C C . PRO B 1 185 ? 21.717 16.596 56.675 1.00 22.78 185 PRO B C 1
ATOM 3834 O O . PRO B 1 185 ? 21.420 15.551 56.093 1.00 21.23 185 PRO B O 1
ATOM 3838 N N . PHE B 1 186 ? 22.321 16.605 57.858 1.00 18.55 186 PHE B N 1
ATOM 3839 C CA . PHE B 1 186 ? 22.725 15.353 58.495 1.00 20.76 186 PHE B CA 1
ATOM 3840 C C . PHE B 1 186 ? 22.040 15.068 59.820 1.00 24.44 186 PHE B C 1
ATOM 3841 O O . PHE B 1 186 ? 22.551 14.309 60.646 1.00 25.77 186 PHE B O 1
ATOM 3849 N N . LEU B 1 187 ? 20.870 15.665 60.006 1.00 22.45 187 LEU B N 1
ATOM 3850 C CA . LEU B 1 187 ? 20.098 15.508 61.229 1.00 28.49 187 LEU B CA 1
ATOM 3851 C C . LEU B 1 187 ? 19.798 14.066 61.639 1.00 35.07 187 LEU B C 1
ATOM 3852 O O . LEU B 1 187 ? 19.802 13.743 62.830 1.00 38.00 187 LEU B O 1
ATOM 3857 N N . GLY B 1 188 ? 19.555 13.191 60.671 1.00 31.84 188 GLY B N 1
ATOM 3858 C CA . GLY B 1 188 ? 19.234 11.819 61.025 1.00 41.71 188 GLY B CA 1
ATOM 3859 C C . GLY B 1 188 ? 20.356 10.796 61.035 1.00 42.31 188 GLY B C 1
ATOM 3860 O O . GLY B 1 188 ? 20.217 9.735 61.647 1.00 40.72 188 GLY B O 1
ATOM 3861 N N . ARG B 1 189 ? 21.466 11.107 60.374 1.00 42.49 189 ARG B N 1
ATOM 3862 C CA . ARG B 1 189 ? 22.588 10.178 60.287 1.00 42.93 189 ARG B CA 1
ATOM 3863 C C . ARG B 1 189 ? 23.363 9.941 61.582 1.00 41.52 189 ARG B C 1
ATOM 3864 O O . ARG B 1 189 ? 23.686 10.876 62.311 1.00 42.70 189 ARG B O 1
ATOM 3872 N N . ARG B 1 190 ? 23.665 8.674 61.853 1.00 39.04 190 ARG B N 1
ATOM 3873 C CA . ARG B 1 190 ? 24.421 8.293 63.043 1.00 35.56 190 ARG B CA 1
ATOM 3874 C C . ARG B 1 190 ? 25.894 8.630 62.822 1.00 30.37 190 ARG B C 1
ATOM 3875 O O . ARG B 1 190 ? 26.401 8.523 61.706 1.00 25.63 190 ARG B O 1
ATOM 3883 N N . GLY B 1 191 ? 26.575 9.033 63.888 1.00 27.72 191 GLY B N 1
ATOM 3884 C CA . GLY B 1 191 ? 27.984 9.369 63.780 1.00 30.46 191 GLY B CA 1
ATOM 3885 C C . GLY B 1 191 ? 28.267 10.742 63.191 1.00 28.40 191 GLY B C 1
ATOM 3886 O O . GLY B 1 191 ? 29.425 11.148 63.085 1.00 33.40 191 GLY B O 1
ATOM 3887 N N . ALA B 1 192 ? 27.222 11.463 62.805 1.00 20.46 192 ALA B N 1
ATOM 3888 C CA . ALA B 1 192 ? 27.403 12.791 62.229 1.00 21.17 192 ALA B CA 1
ATOM 3889 C C . ALA B 1 192 ? 26.934 13.888 63.179 1.00 18.76 192 ALA B C 1
ATOM 3890 O O . ALA B 1 192 ? 25.919 13.736 63.857 1.00 17.78 192 ALA B O 1
ATOM 3892 N N . ARG B 1 193 ? 27.684 14.986 63.238 1.00 16.41 193 ARG B N 1
ATOM 3893 C CA . ARG B 1 193 ? 27.311 16.120 64.083 1.00 15.02 193 ARG B CA 1
ATOM 3894 C C . ARG B 1 193 ? 26.114 16.790 63.411 1.00 13.61 193 ARG B C 1
ATOM 3895 O O . ARG B 1 193 ? 26.208 17.248 62.275 1.00 13.37 193 ARG B O 1
ATOM 3903 N N . PRO B 1 194 ? 24.971 16.859 64.107 1.00 15.68 194 PRO B N 1
ATOM 3904 C CA . PRO B 1 194 ? 23.772 17.479 63.535 1.00 13.29 194 PRO B CA 1
ATOM 3905 C C . PRO B 1 194 ? 23.911 18.968 63.212 1.00 14.21 194 PRO B C 1
ATOM 3906 O O . PRO B 1 194 ? 23.104 19.524 62.467 1.00 13.16 194 PRO B O 1
ATOM 3910 N N . GLU B 1 195 ? 24.941 19.610 63.756 1.00 15.56 195 GLU B N 1
ATOM 3911 C CA . GLU B 1 195 ? 25.160 21.033 63.506 1.00 15.64 195 GLU B CA 1
ATOM 3912 C C . GLU B 1 195 ? 25.742 21.315 62.118 1.00 14.57 195 GLU B C 1
ATOM 3913 O O . GLU B 1 195 ? 25.659 22.438 61.625 1.00 15.19 195 GLU B O 1
ATOM 3919 N N . VAL B 1 196 ? 26.320 20.297 61.486 1.00 13.79 196 VAL B N 1
ATOM 3920 C CA . VAL B 1 196 ? 26.950 20.473 60.175 1.00 11.96 196 VAL B CA 1
ATOM 3921 C C . VAL B 1 196 ? 26.030 20.846 59.020 1.00 17.17 196 VAL B C 1
ATOM 3922 O O . VAL B 1 196 ? 25.035 20.169 58.759 1.00 14.43 196 VAL B O 1
ATOM 3926 N N . TYR B 1 197 ? 26.385 21.929 58.332 1.00 9.55 197 TYR B N 1
ATOM 3927 C CA . TYR B 1 197 ? 25.627 22.407 57.186 1.00 14.79 197 TYR B CA 1
ATOM 3928 C C . TYR B 1 197 ? 26.378 22.000 55.918 1.00 15.94 197 TYR B C 1
ATOM 3929 O O . TYR B 1 197 ? 25.775 21.493 54.972 1.00 14.62 197 TYR B O 1
ATOM 3938 N N . SER B 1 198 ? 27.691 22.239 55.899 1.00 13.95 198 SER B N 1
ATOM 3939 C CA . SER B 1 198 ? 28.535 21.855 54.763 1.00 12.73 198 SER B CA 1
ATOM 3940 C C . SER B 1 198 ? 29.898 21.394 55.284 1.00 14.96 198 SER B C 1
ATOM 3941 O O . SER B 1 198 ? 30.306 21.766 56.382 1.00 11.37 198 SER B O 1
ATOM 3944 N N . LEU B 1 199 ? 30.595 20.572 54.508 1.00 13.90 199 LEU B N 1
ATOM 3945 C CA . LEU B 1 199 ? 31.895 20.060 54.941 1.00 15.60 199 LEU B CA 1
ATOM 3946 C C . LEU B 1 199 ? 32.941 20.168 53.838 1.00 14.27 199 LEU B C 1
ATOM 3947 O O . LEU B 1 199 ? 32.657 20.668 52.754 1.00 13.10 199 LEU B O 1
ATOM 3952 N N . GLY B 1 200 ? 34.149 19.691 54.121 1.00 15.14 200 GLY B N 1
ATOM 3953 C CA . GLY B 1 200 ? 35.214 19.746 53.134 1.00 15.21 200 GLY B CA 1
ATOM 3954 C C . GLY B 1 200 ? 35.830 21.124 52.975 1.00 17.05 200 GLY B C 1
ATOM 3955 O O . GLY B 1 200 ? 36.240 21.507 51.876 1.00 17.62 200 GLY B O 1
ATOM 3956 N N . HIS B 1 201 ? 35.884 21.881 54.067 1.00 13.89 201 HIS B N 1
ATOM 3957 C CA . HIS B 1 201 ? 36.467 23.221 54.046 1.00 14.91 201 HIS B CA 1
ATOM 3958 C C . HIS B 1 201 ? 37.743 23.354 54.872 1.00 9.98 201 HIS B C 1
ATOM 3959 O O . HIS B 1 201 ? 37.775 22.957 56.041 1.00 14.94 201 HIS B O 1
ATOM 3966 N N . ARG B 1 202 ? 38.790 23.901 54.261 1.00 11.81 202 ARG B N 1
ATOM 3967 C CA . ARG B 1 202 ? 40.072 24.086 54.940 1.00 12.89 202 ARG B CA 1
ATOM 3968 C C . ARG B 1 202 ? 40.117 25.091 56.085 1.00 10.10 202 ARG B C 1
ATOM 3969 O O . ARG B 1 202 ? 40.320 24.720 57.240 1.00 19.08 202 ARG B O 1
ATOM 3977 N N . ASN B 1 203 ? 39.929 26.365 55.765 1.00 13.39 203 ASN B N 1
ATOM 3978 C CA . ASN B 1 203 ? 39.916 27.403 56.790 1.00 11.14 203 ASN B CA 1
ATOM 3979 C C . ASN B 1 203 ? 39.037 28.361 56.005 1.00 12.74 203 ASN B C 1
ATOM 3980 O O . ASN B 1 203 ? 39.485 29.016 55.069 1.00 16.31 203 ASN B O 1
ATOM 3985 N N . PRO B 1 204 ? 37.754 28.446 56.382 1.00 13.67 204 PRO B N 1
ATOM 3986 C CA . PRO B 1 204 ? 36.786 29.320 55.721 1.00 12.44 204 PRO B CA 1
ATOM 3987 C C . PRO B 1 204 ? 36.602 30.442 56.737 1.00 13.39 204 PRO B C 1
ATOM 3988 O O . PRO B 1 204 ? 36.474 30.186 57.938 1.00 14.73 204 PRO B O 1
ATOM 3992 N N . GLN B 1 205 ? 36.592 31.683 56.258 1.00 11.98 205 GLN B N 1
ATOM 3993 C CA . GLN B 1 205 ? 36.410 32.828 57.146 1.00 10.94 205 GLN B CA 1
ATOM 3994 C C . GLN B 1 205 ? 35.318 33.781 56.673 1.00 11.98 205 GLN B C 1
ATOM 3995 O O . GLN B 1 205 ? 34.949 34.717 57.379 1.00 11.10 205 GLN B O 1
ATOM 4001 N N . GLY B 1 206 ? 34.800 33.534 55.476 1.00 11.77 206 GLY B N 1
ATOM 4002 C CA . GLY B 1 206 ? 33.753 34.385 54.943 1.00 11.87 206 GLY B CA 1
ATOM 4003 C C . GLY B 1 206 ? 32.356 33.823 54.775 1.00 10.54 206 GLY B C 1
ATOM 4004 O O . GLY B 1 206 ? 32.188 32.643 54.480 1.00 11.66 206 GLY B O 1
ATOM 4005 N N . LEU B 1 207 ? 31.355 34.676 54.977 1.00 13.10 207 LEU B N 1
ATOM 4006 C CA . LEU B 1 207 ? 29.950 34.298 54.845 1.00 12.23 207 LEU B CA 1
ATOM 4007 C C . LEU B 1 207 ? 29.186 35.477 54.267 1.00 13.14 207 LEU B C 1
ATOM 4008 O O . LEU B 1 207 ? 29.216 36.571 54.826 1.00 11.01 207 LEU B O 1
ATOM 4013 N N . ALA B 1 208 ? 28.495 35.257 53.154 1.00 14.76 208 ALA B N 1
ATOM 4014 C CA . ALA B 1 208 ? 27.720 36.321 52.529 1.00 13.40 208 ALA B CA 1
ATOM 4015 C C . ALA B 1 208 ? 26.544 35.731 51.758 1.00 11.70 208 ALA B C 1
ATOM 4016 O O . ALA B 1 208 ? 26.676 34.696 51.108 1.00 13.34 208 ALA B O 1
ATOM 4018 N N . TRP B 1 209 ? 25.392 36.386 51.840 1.00 14.52 209 TRP B N 1
ATOM 4019 C CA . TRP B 1 209 ? 24.198 35.913 51.140 1.00 15.16 209 TRP B CA 1
ATOM 4020 C C . TRP B 1 209 ? 23.820 36.824 49.976 1.00 12.64 209 TRP B C 1
ATOM 4021 O O . TRP B 1 209 ? 23.793 38.046 50.112 1.00 14.81 209 TRP B O 1
ATOM 4032 N N . HIS B 1 210 ? 23.541 36.221 48.825 1.00 16.50 210 HIS B N 1
ATOM 4033 C CA . HIS B 1 210 ? 23.155 36.981 47.640 1.00 17.38 210 HIS B CA 1
ATOM 4034 C C . HIS B 1 210 ? 21.798 37.620 47.947 1.00 20.21 210 HIS B C 1
ATOM 4035 O O . HIS B 1 210 ? 20.833 36.928 48.276 1.00 18.00 210 HIS B O 1
ATOM 4042 N N . PRO B 1 211 ? 21.708 38.954 47.834 1.00 21.34 211 PRO B N 1
ATOM 4043 C CA . PRO B 1 211 ? 20.466 39.684 48.114 1.00 21.73 211 PRO B CA 1
ATOM 4044 C C . PRO B 1 211 ? 19.222 39.262 47.330 1.00 22.80 211 PRO B C 1
ATOM 4045 O O . PRO B 1 211 ? 18.103 39.358 47.837 1.00 24.41 211 PRO B O 1
ATOM 4049 N N . LYS B 1 212 ? 19.413 38.785 46.108 1.00 21.06 212 LYS B N 1
ATOM 4050 C CA . LYS B 1 212 ? 18.287 38.382 45.274 1.00 27.15 212 LYS B CA 1
ATOM 4051 C C . LYS B 1 212 ? 17.852 36.932 45.470 1.00 26.29 212 LYS B C 1
ATOM 4052 O O . LYS B 1 212 ? 16.664 36.647 45.625 1.00 25.92 212 LYS B O 1
ATOM 4058 N N . THR B 1 213 ? 18.819 36.021 45.471 1.00 23.33 213 THR B N 1
ATOM 4059 C CA . THR B 1 213 ? 18.531 34.597 45.588 1.00 24.63 213 THR B CA 1
ATOM 4060 C C . THR B 1 213 ? 18.546 34.011 46.995 1.00 24.60 213 THR B C 1
ATOM 4061 O O . THR B 1 213 ? 17.917 32.982 47.245 1.00 23.73 213 THR B O 1
ATOM 4065 N N . GLY B 1 214 ? 19.272 34.645 47.907 1.00 23.55 214 GLY B N 1
ATOM 4066 C CA . GLY B 1 214 ? 19.346 34.128 49.263 1.00 22.84 214 GLY B CA 1
ATOM 4067 C C . GLY B 1 214 ? 20.397 33.038 49.377 1.00 21.05 214 GLY B C 1
ATOM 4068 O O . GLY B 1 214 ? 20.560 32.421 50.430 1.00 20.09 214 GLY B O 1
ATOM 4069 N N . GLU B 1 215 ? 21.113 32.796 48.283 1.00 18.53 215 GLU B N 1
ATOM 4070 C CA . GLU B 1 215 ? 22.163 31.779 48.257 1.00 16.99 215 GLU B CA 1
ATOM 4071 C C . GLU B 1 215 ? 23.350 32.196 49.119 1.00 19.22 215 GLU B C 1
ATOM 4072 O O . GLU B 1 215 ? 23.713 33.372 49.159 1.00 15.19 215 GLU B O 1
ATOM 4078 N N . LEU B 1 216 ? 23.962 31.222 49.790 1.00 17.04 216 LEU B N 1
ATOM 4079 C CA . LEU B 1 216 ? 25.113 31.482 50.650 1.00 17.70 216 LEU B CA 1
ATOM 4080 C C . LEU B 1 216 ? 26.433 31.311 49.909 1.00 14.00 216 LEU B C 1
ATOM 4081 O O . LEU B 1 216 ? 26.645 30.322 49.214 1.00 12.33 216 LEU B O 1
ATOM 4086 N N . PHE B 1 217 ? 27.309 32.295 50.057 1.00 14.50 217 PHE B N 1
ATOM 4087 C CA . PHE B 1 217 ? 28.624 32.272 49.436 1.00 15.88 217 PHE B CA 1
ATOM 4088 C C . PHE B 1 217 ? 29.643 32.331 50.560 1.00 14.94 217 PHE B C 1
ATOM 4089 O O . PHE B 1 217 ? 29.416 32.994 51.571 1.00 15.33 217 PHE B O 1
ATOM 4097 N N . SER B 1 218 ? 30.761 31.640 50.380 1.00 11.96 218 SER B N 1
ATOM 4098 C CA . SER B 1 218 ? 31.799 31.614 51.397 1.00 12.68 218 SER B CA 1
ATOM 4099 C C . SER B 1 218 ? 33.180 31.740 50.764 1.00 15.85 218 SER B C 1
ATOM 4100 O O . SER B 1 218 ? 33.378 31.399 49.598 1.00 14.04 218 SER B O 1
ATOM 4103 N N . SER B 1 219 ? 34.132 32.242 51.540 1.00 13.38 219 SER B N 1
ATOM 4104 C CA . SER B 1 219 ? 35.497 32.386 51.062 1.00 11.91 219 SER B CA 1
ATOM 4105 C C . SER B 1 219 ? 36.373 31.558 51.980 1.00 14.00 219 SER B C 1
ATOM 4106 O O . SER B 1 219 ? 36.046 31.379 53.155 1.00 14.80 219 SER B O 1
ATOM 4109 N N . GLU B 1 220 ? 37.475 31.039 51.456 1.00 14.68 220 GLU B N 1
ATOM 4110 C CA . GLU B 1 220 ? 38.369 30.262 52.296 1.00 17.58 220 GLU B CA 1
ATOM 4111 C C . GLU B 1 220 ? 39.787 30.209 51.760 1.00 20.74 220 GLU B C 1
ATOM 4112 O O . GLU B 1 220 ? 40.015 30.316 50.551 1.00 14.60 220 GLU B O 1
ATOM 4118 N N . HIS B 1 221 ? 40.737 30.064 52.679 1.00 20.17 221 HIS B N 1
ATOM 4119 C CA . HIS B 1 221 ? 42.150 30.000 52.335 1.00 23.42 221 HIS B CA 1
ATOM 4120 C C . HIS B 1 221 ? 42.496 28.660 51.706 1.00 26.96 221 HIS B C 1
ATOM 4121 O O . HIS B 1 221 ? 42.080 27.608 52.191 1.00 28.32 221 HIS B O 1
ATOM 4128 N N . GLY B 1 222 ? 43.260 28.711 50.620 1.00 27.44 222 GLY B N 1
ATOM 4129 C CA . GLY B 1 222 ? 43.681 27.494 49.951 1.00 26.81 222 GLY B CA 1
ATOM 4130 C C . GLY B 1 222 ? 44.943 26.973 50.624 1.00 26.24 222 GLY B C 1
ATOM 4131 O O . GLY B 1 222 ? 45.350 27.518 51.647 1.00 24.05 222 GLY B O 1
ATOM 4132 N N . PRO B 1 223 ? 45.589 25.932 50.077 1.00 32.33 223 PRO B N 1
ATOM 4133 C CA . PRO B 1 223 ? 46.819 25.340 50.643 1.00 36.81 223 PRO B CA 1
ATOM 4134 C C . PRO B 1 223 ? 48.074 26.252 50.602 1.00 41.66 223 PRO B C 1
ATOM 4135 O O . PRO B 1 223 ? 48.230 27.016 49.665 1.00 41.14 223 PRO B O 1
ATOM 4139 N N . SER B 1 224 ? 48.989 26.133 51.574 1.00 52.64 224 SER B N 1
ATOM 4140 C CA . SER B 1 224 ? 50.163 27.019 51.663 1.00 60.87 224 SER B CA 1
ATOM 4141 C C . SER B 1 224 ? 51.345 26.128 51.961 1.00 65.22 224 SER B C 1
ATOM 4142 O O . SER B 1 224 ? 51.594 25.835 53.146 1.00 65.65 224 SER B O 1
ATOM 4145 N N . GLY B 1 225 ? 52.105 25.736 50.965 1.00 69.56 225 GLY B N 1
ATOM 4146 C CA . GLY B 1 225 ? 53.099 24.758 51.278 1.00 74.73 225 GLY B CA 1
ATOM 4147 C C . GLY B 1 225 ? 52.337 23.786 52.173 1.00 77.54 225 GLY B C 1
ATOM 4148 O O . GLY B 1 225 ? 52.850 23.259 53.112 1.00 81.55 225 GLY B O 1
ATOM 4149 N N . GLU B 1 226 ? 51.047 23.599 51.894 1.00 78.65 226 GLU B N 1
ATOM 4150 C CA . GLU B 1 226 ? 50.303 22.692 52.728 1.00 77.39 226 GLU B CA 1
ATOM 4151 C C . GLU B 1 226 ? 49.534 22.219 51.548 1.00 76.42 226 GLU B C 1
ATOM 4152 O O . GLU B 1 226 ? 48.559 22.773 51.084 1.00 78.41 226 GLU B O 1
ATOM 4158 N N . GLN B 1 227 ? 50.133 21.150 51.036 1.00 72.47 227 GLN B N 1
ATOM 4159 C CA . GLN B 1 227 ? 49.697 20.366 49.911 1.00 70.34 227 GLN B CA 1
ATOM 4160 C C . GLN B 1 227 ? 49.576 21.055 48.552 1.00 67.43 227 GLN B C 1
ATOM 4161 O O . GLN B 1 227 ? 49.020 20.499 47.614 1.00 70.72 227 GLN B O 1
ATOM 4167 N N . GLY B 1 228 ? 50.126 22.270 48.450 1.00 63.30 228 GLY B N 1
ATOM 4168 C CA . GLY B 1 228 ? 50.051 23.001 47.202 1.00 58.52 228 GLY B CA 1
ATOM 4169 C C . GLY B 1 228 ? 49.945 24.456 47.591 1.00 58.29 228 GLY B C 1
ATOM 4170 O O . GLY B 1 228 ? 49.592 24.729 48.730 1.00 58.17 228 GLY B O 1
ATOM 4171 N N . TYR B 1 229 ? 50.277 25.405 46.718 1.00 52.78 229 TYR B N 1
ATOM 4172 C CA . TYR B 1 229 ? 50.155 26.808 47.116 1.00 51.88 229 TYR B CA 1
ATOM 4173 C C . TYR B 1 229 ? 48.853 27.404 46.533 1.00 48.69 229 TYR B C 1
ATOM 4174 O O . TYR B 1 229 ? 48.072 26.683 45.911 1.00 50.30 229 TYR B O 1
ATOM 4183 N N . GLY B 1 230 ? 48.605 28.694 46.768 1.00 44.30 230 GLY B N 1
ATOM 4184 C CA . GLY B 1 230 ? 47.402 29.328 46.226 1.00 37.94 230 GLY B CA 1
ATOM 4185 C C . GLY B 1 230 ? 46.114 28.526 46.223 1.00 33.00 230 GLY B C 1
ATOM 4186 O O . GLY B 1 230 ? 45.869 27.706 47.105 1.00 35.58 230 GLY B O 1
ATOM 4187 N N . HIS B 1 231 ? 45.300 28.784 45.205 1.00 26.91 231 HIS B N 1
ATOM 4188 C CA . HIS B 1 231 ? 43.996 28.150 45.005 1.00 25.62 231 HIS B CA 1
ATOM 4189 C C . HIS B 1 231 ? 43.005 28.492 46.104 1.00 24.65 231 HIS B C 1
ATOM 4190 O O . HIS B 1 231 ? 42.201 27.657 46.517 1.00 20.58 231 HIS B O 1
ATOM 4197 N N . ASP B 1 232 ? 43.079 29.731 46.579 1.00 18.62 232 ASP B N 1
ATOM 4198 C CA . ASP B 1 232 ? 42.149 30.212 47.585 1.00 20.52 232 ASP B CA 1
ATOM 4199 C C . ASP B 1 232 ? 40.857 30.280 46.784 1.00 20.97 232 ASP B C 1
ATOM 4200 O O . ASP B 1 232 ? 40.894 30.380 45.553 1.00 19.52 232 ASP B O 1
ATOM 4205 N N . GLU B 1 233 ? 39.715 30.251 47.454 1.00 18.26 233 GLU B N 1
ATOM 4206 C CA . GLU B 1 233 ? 38.473 30.219 46.702 1.00 20.01 233 GLU B CA 1
ATOM 4207 C C . GLU B 1 233 ? 37.247 30.886 47.292 1.00 18.62 233 GLU B C 1
ATOM 4208 O O . GLU B 1 233 ? 37.234 31.323 48.440 1.00 15.55 233 GLU B O 1
ATOM 4214 N N . VAL B 1 234 ? 36.219 30.963 46.455 1.00 14.79 234 VAL B N 1
ATOM 4215 C CA . VAL B 1 234 ? 34.919 31.489 46.831 1.00 15.70 234 VAL B CA 1
ATOM 4216 C C . VAL B 1 234 ? 33.999 30.348 46.427 1.00 16.40 234 VAL B C 1
ATOM 4217 O O . VAL B 1 234 ? 34.041 29.885 45.280 1.00 15.87 234 VAL B O 1
ATOM 4221 N N . ASN B 1 235 ? 33.188 29.886 47.372 1.00 14.51 235 ASN B N 1
ATOM 4222 C CA . ASN B 1 235 ? 32.275 28.778 47.127 1.00 15.21 235 ASN B CA 1
ATOM 4223 C C . ASN B 1 235 ? 30.811 29.176 47.266 1.00 16.27 235 ASN B C 1
ATOM 4224 O O . ASN B 1 235 ? 30.466 30.085 48.024 1.00 11.81 235 ASN B O 1
ATOM 4229 N N . LEU B 1 236 ? 29.958 28.490 46.512 1.00 12.84 236 LEU B N 1
ATOM 4230 C CA . LEU B 1 236 ? 28.519 28.694 46.577 1.00 13.74 236 LEU B CA 1
ATOM 4231 C C . LEU B 1 236 ? 28.111 27.518 47.455 1.00 14.92 236 LEU B C 1
ATOM 4232 O O . LEU B 1 236 ? 28.165 26.362 47.024 1.00 16.82 236 LEU B O 1
ATOM 4237 N N . ILE B 1 237 ? 27.725 27.815 48.691 1.00 14.36 237 ILE B N 1
ATOM 4238 C CA . ILE B 1 237 ? 27.368 26.785 49.662 1.00 12.95 237 ILE B CA 1
ATOM 4239 C C . ILE B 1 237 ? 25.937 26.268 49.579 1.00 14.28 237 ILE B C 1
ATOM 4240 O O . ILE B 1 237 ? 24.981 27.039 49.648 1.00 15.98 237 ILE B O 1
ATOM 4245 N N . VAL B 1 238 ? 25.802 24.952 49.435 1.00 17.15 238 VAL B N 1
ATOM 4246 C CA . VAL B 1 238 ? 24.487 24.318 49.384 1.00 18.55 238 VAL B CA 1
ATOM 4247 C C . VAL B 1 238 ? 24.421 23.361 50.567 1.00 14.62 238 VAL B C 1
ATOM 4248 O O . VAL B 1 238 ? 25.444 22.821 50.986 1.00 17.27 238 VAL B O 1
ATOM 4252 N N . PRO B 1 239 ? 23.222 23.150 51.134 1.00 14.83 239 PRO B N 1
ATOM 4253 C CA . PRO B 1 239 ? 23.071 22.246 52.276 1.00 17.37 239 PRO B CA 1
ATOM 4254 C C . PRO B 1 239 ? 23.616 20.854 51.970 1.00 20.13 239 PRO B C 1
ATOM 4255 O O . PRO B 1 239 ? 23.292 20.268 50.931 1.00 16.07 239 PRO B O 1
ATOM 4259 N N . GLY B 1 240 ? 24.450 20.344 52.873 1.00 15.70 240 GLY B N 1
ATOM 4260 C CA . GLY B 1 240 ? 25.029 19.023 52.703 1.00 17.85 240 GLY B CA 1
ATOM 4261 C C . GLY B 1 240 ? 26.191 18.971 51.728 1.00 16.26 240 GLY B C 1
ATOM 4262 O O . GLY B 1 240 ? 26.789 17.918 51.534 1.00 18.08 240 GLY B O 1
ATOM 4263 N N . GLY B 1 241 ? 26.518 20.105 51.118 1.00 13.73 241 GLY B N 1
ATOM 4264 C CA . GLY B 1 241 ? 27.608 20.132 50.157 1.00 13.33 241 GLY B CA 1
ATOM 4265 C C . GLY B 1 241 ? 28.974 19.811 50.738 1.00 15.54 241 GLY B C 1
ATOM 4266 O O . GLY B 1 241 ? 29.282 20.192 51.866 1.00 12.39 241 GLY B O 1
ATOM 4267 N N . ASN B 1 242 ? 29.788 19.098 49.963 1.00 14.48 242 ASN B N 1
ATOM 4268 C CA . ASN B 1 242 ? 31.143 18.734 50.376 1.00 15.24 242 ASN B CA 1
ATOM 4269 C C . ASN B 1 242 ? 32.055 19.509 49.443 1.00 18.55 242 ASN B C 1
ATOM 4270 O O . ASN B 1 242 ? 32.029 19.307 48.225 1.00 19.77 242 ASN B O 1
ATOM 4275 N N . TYR B 1 243 ? 32.869 20.395 49.999 1.00 16.49 243 TYR B N 1
ATOM 4276 C CA . TYR B 1 243 ? 33.722 21.201 49.152 1.00 13.89 243 TYR B CA 1
ATOM 4277 C C . TYR B 1 243 ? 35.134 20.717 48.871 1.00 17.71 243 TYR B C 1
ATOM 4278 O O . TYR B 1 243 ? 36.020 21.502 48.591 1.00 16.49 243 TYR B O 1
ATOM 4287 N N . GLY B 1 244 ? 35.328 19.407 48.941 1.00 16.94 244 GLY B N 1
ATOM 4288 C CA . GLY B 1 244 ? 36.607 18.818 48.574 1.00 19.28 244 GLY B CA 1
ATOM 4289 C C . GLY B 1 244 ? 37.860 18.761 49.423 1.00 20.59 244 GLY B C 1
ATOM 4290 O O . GLY B 1 244 ? 38.636 17.823 49.254 1.00 20.88 244 GLY B O 1
ATOM 4291 N N . TRP B 1 245 ? 38.099 19.729 50.302 1.00 18.28 245 TRP B N 1
ATOM 4292 C CA . TRP B 1 245 ? 39.317 19.677 51.109 1.00 18.86 245 TRP B CA 1
ATOM 4293 C C . TRP B 1 245 ? 39.312 18.465 52.042 1.00 17.93 245 TRP B C 1
ATOM 4294 O O . TRP B 1 245 ? 38.315 18.198 52.710 1.00 16.72 245 TRP B O 1
ATOM 4305 N N . PRO B 1 246 ? 40.428 17.706 52.097 1.00 20.34 246 PRO B N 1
ATOM 4306 C CA . PRO B 1 246 ? 41.697 17.884 51.380 1.00 21.57 246 PRO B CA 1
ATOM 4307 C C . PRO B 1 246 ? 41.814 16.981 50.147 1.00 27.03 246 PRO B C 1
ATOM 4308 O O . PRO B 1 246 ? 42.882 16.886 49.539 1.00 28.06 246 PRO B O 1
ATOM 4312 N N . ARG B 1 247 ? 40.718 16.319 49.790 1.00 24.98 247 ARG B N 1
ATOM 4313 C CA . ARG B 1 247 ? 40.694 15.418 48.641 1.00 28.94 247 ARG B CA 1
ATOM 4314 C C . ARG B 1 247 ? 40.911 16.184 47.342 1.00 33.29 247 ARG B C 1
ATOM 4315 O O . ARG B 1 247 ? 41.588 15.704 46.429 1.00 35.27 247 ARG B O 1
ATOM 4323 N N . VAL B 1 248 ? 40.331 17.378 47.266 1.00 33.36 248 VAL B N 1
ATOM 4324 C CA . VAL B 1 248 ? 40.426 18.207 46.071 1.00 35.00 248 VAL B CA 1
ATOM 4325 C C . VAL B 1 248 ? 40.934 19.613 46.365 1.00 35.78 248 VAL B C 1
ATOM 4326 O O . VAL B 1 248 ? 40.596 20.206 47.390 1.00 35.14 248 VAL B O 1
ATOM 4330 N N . VAL B 1 249 ? 41.742 20.136 45.449 1.00 34.07 249 VAL B N 1
ATOM 4331 C CA . VAL B 1 249 ? 42.284 21.488 45.546 1.00 33.71 249 VAL B CA 1
ATOM 4332 C C . VAL B 1 249 ? 41.936 22.156 44.218 1.00 35.38 249 VAL B C 1
ATOM 4333 O O . VAL B 1 249 ? 42.334 21.678 43.156 1.00 33.51 249 VAL B O 1
ATOM 4337 N N . GLY B 1 250 ? 41.185 23.250 44.281 1.00 34.54 250 GLY B N 1
ATOM 4338 C CA . GLY B 1 250 ? 40.784 23.939 43.067 1.00 37.15 250 GLY B CA 1
ATOM 4339 C C . GLY B 1 250 ? 39.573 23.247 42.469 1.00 39.42 250 GLY B C 1
ATOM 4340 O O . GLY B 1 250 ? 38.655 22.865 43.195 1.00 33.22 250 GLY B O 1
ATOM 4341 N N . ARG B 1 251 ? 39.561 23.082 41.149 1.00 41.37 251 ARG B N 1
ATOM 4342 C CA . ARG B 1 251 ? 38.447 22.414 40.485 1.00 47.18 251 ARG B CA 1
ATOM 4343 C C . ARG B 1 251 ? 38.799 20.975 40.121 1.00 45.63 251 ARG B C 1
ATOM 4344 O O . ARG B 1 251 ? 39.970 20.636 39.948 1.00 47.60 251 ARG B O 1
ATOM 4352 N N . GLY B 1 252 ? 37.777 20.132 40.014 1.00 48.62 252 GLY B N 1
ATOM 4353 C CA . GLY B 1 252 ? 37.996 18.737 39.672 1.00 48.19 252 GLY B CA 1
ATOM 4354 C C . GLY B 1 252 ? 36.856 18.158 38.855 1.00 47.72 252 GLY B C 1
ATOM 4355 O O . GLY B 1 252 ? 35.851 18.830 38.609 1.00 44.76 252 GLY B O 1
ATOM 4356 N N . ASN B 1 253 ? 37.009 16.909 38.430 1.00 45.52 253 ASN B N 1
ATOM 4357 C CA . ASN B 1 253 ? 35.980 16.244 37.639 1.00 49.24 253 ASN B CA 1
ATOM 4358 C C . ASN B 1 253 ? 35.121 15.336 38.513 1.00 47.15 253 ASN B C 1
ATOM 4359 O O . ASN B 1 253 ? 34.224 14.656 38.015 1.00 48.49 253 ASN B O 1
ATOM 4364 N N . ASP B 1 254 ? 35.396 15.336 39.815 1.00 43.13 254 ASP B N 1
ATOM 4365 C CA . ASP B 1 254 ? 34.663 14.501 40.768 1.00 39.97 254 ASP B CA 1
ATOM 4366 C C . ASP B 1 254 ? 33.373 15.182 41.233 1.00 39.49 254 ASP B C 1
ATOM 4367 O O . ASP B 1 254 ? 33.412 16.171 41.965 1.00 37.42 254 ASP B O 1
ATOM 4372 N N . PRO B 1 255 ? 32.211 14.647 40.829 1.00 37.46 255 PRO B N 1
ATOM 4373 C CA . PRO B 1 255 ? 30.920 15.226 41.216 1.00 37.97 255 PRO B CA 1
ATOM 4374 C C . PRO B 1 255 ? 30.630 15.189 42.717 1.00 33.50 255 PRO B C 1
ATOM 4375 O O . PRO B 1 255 ? 29.803 15.955 43.210 1.00 37.66 255 PRO B O 1
ATOM 4379 N N . ARG B 1 256 ? 31.306 14.299 43.437 1.00 31.34 256 ARG B N 1
ATOM 4380 C CA . ARG B 1 256 ? 31.115 14.179 44.882 1.00 31.67 256 ARG B CA 1
ATOM 4381 C C . ARG B 1 256 ? 31.555 15.450 45.604 1.00 28.44 256 ARG B C 1
ATOM 4382 O O . ARG B 1 256 ? 31.041 15.777 46.672 1.00 30.13 256 ARG B O 1
ATOM 4390 N N . TYR B 1 257 ? 32.519 16.156 45.023 1.00 24.75 257 TYR B N 1
ATOM 4391 C CA . TYR B 1 257 ? 33.030 17.382 45.623 1.00 26.14 257 TYR B CA 1
ATOM 4392 C C . TYR B 1 257 ? 32.686 18.562 44.730 1.00 25.35 257 TYR B C 1
ATOM 4393 O O . TYR B 1 257 ? 32.950 18.541 43.527 1.00 28.25 257 TYR B O 1
ATOM 4402 N N . ARG B 1 258 ? 32.092 19.589 45.326 1.00 22.97 258 ARG B N 1
ATOM 4403 C CA . ARG B 1 258 ? 31.680 20.770 44.582 1.00 23.38 258 ARG B CA 1
ATOM 4404 C C . ARG B 1 258 ? 32.828 21.740 44.322 1.00 24.67 258 ARG B C 1
ATOM 4405 O O . ARG B 1 258 ? 33.568 22.100 45.241 1.00 22.76 258 ARG B O 1
ATOM 4413 N N . ASP B 1 259 ? 32.969 22.159 43.064 1.00 20.90 259 ASP B N 1
ATOM 4414 C CA . ASP B 1 259 ? 34.026 23.090 42.681 1.00 22.74 259 ASP B CA 1
ATOM 4415 C C . ASP B 1 259 ? 33.706 24.493 43.167 1.00 21.00 259 ASP B C 1
ATOM 4416 O O . ASP B 1 259 ? 32.546 24.842 43.394 1.00 18.62 259 ASP B O 1
ATOM 4421 N N . PRO B 1 260 ? 34.739 25.322 43.339 1.00 21.32 260 PRO B N 1
ATOM 4422 C CA . PRO B 1 260 ? 34.490 26.688 43.795 1.00 18.20 260 PRO B CA 1
ATOM 4423 C C . PRO B 1 260 ? 33.920 27.543 42.668 1.00 23.08 260 PRO B C 1
ATOM 4424 O O . PRO B 1 260 ? 34.095 27.234 41.485 1.00 18.89 260 PRO B O 1
ATOM 4428 N N . LEU B 1 261 ? 33.215 28.602 43.047 1.00 19.62 261 LEU B N 1
ATOM 4429 C CA . LEU B 1 261 ? 32.640 29.533 42.088 1.00 18.41 261 LEU B CA 1
ATOM 4430 C C . LEU B 1 261 ? 33.807 30.221 41.391 1.00 22.68 261 LEU B C 1
ATOM 4431 O O . LEU B 1 261 ? 33.742 30.558 40.207 1.00 21.75 261 LEU B O 1
ATOM 4436 N N . TYR B 1 262 ? 34.879 30.427 42.148 1.00 19.74 262 TYR B N 1
ATOM 4437 C CA . TYR B 1 262 ? 36.077 31.066 41.631 1.00 19.38 262 TYR B CA 1
ATOM 4438 C C . TYR B 1 262 ? 37.245 30.724 42.541 1.00 23.05 262 TYR B C 1
ATOM 4439 O O . TYR B 1 262 ? 37.066 30.524 43.744 1.00 21.18 262 TYR B O 1
ATOM 4448 N N . PHE B 1 263 ? 38.439 30.639 41.965 1.00 22.65 263 PHE B N 1
ATOM 4449 C CA . PHE B 1 263 ? 39.629 30.367 42.755 1.00 23.55 263 PHE B CA 1
ATOM 4450 C C . PHE B 1 263 ? 40.827 31.035 42.098 1.00 25.02 263 PHE B C 1
ATOM 4451 O O . PHE B 1 263 ? 40.866 31.207 40.880 1.00 25.95 263 PHE B O 1
ATOM 4459 N N . TRP B 1 264 ? 41.807 31.412 42.913 1.00 25.78 264 TRP B N 1
ATOM 4460 C CA . TRP B 1 264 ? 43.026 32.032 42.409 1.00 27.37 264 TRP B CA 1
ATOM 4461 C C . TRP B 1 264 ? 44.194 31.052 42.430 1.00 27.87 264 TRP B C 1
ATOM 4462 O O . TRP B 1 264 ? 44.801 30.816 43.474 1.00 26.31 264 TRP B O 1
ATOM 4473 N N . PRO B 1 265 ? 44.502 30.482 41.269 1.00 30.55 265 PRO B N 1
ATOM 4474 C CA . PRO B 1 265 ? 45.626 29.549 41.144 1.00 33.42 265 PRO B CA 1
ATOM 4475 C C . PRO B 1 265 ? 46.925 30.154 41.664 1.00 35.71 265 PRO B C 1
ATOM 4476 O O . PRO B 1 265 ? 47.689 29.476 42.351 1.00 36.29 265 PRO B O 1
ATOM 4480 N N . GLN B 1 266 ? 47.167 31.419 41.336 1.00 34.33 266 GLN B N 1
ATOM 4481 C CA . GLN B 1 266 ? 48.026 32.271 42.150 1.00 38.42 266 GLN B CA 1
ATOM 4482 C C . GLN B 1 266 ? 47.261 32.855 43.333 1.00 37.15 266 GLN B C 1
ATOM 4483 O O . GLN B 1 266 ? 46.251 33.535 43.156 1.00 33.81 266 GLN B O 1
ATOM 4489 N N . GLY B 1 267 ? 47.750 32.585 44.539 1.00 34.71 267 GLY B N 1
ATOM 4490 C CA . GLY B 1 267 ? 46.908 32.589 45.721 1.00 32.26 267 GLY B CA 1
ATOM 4491 C C . GLY B 1 267 ? 46.424 33.979 46.084 1.00 30.16 267 GLY B C 1
ATOM 4492 O O . GLY B 1 267 ? 47.155 34.959 45.936 1.00 30.07 267 GLY B O 1
ATOM 4493 N N . PHE B 1 268 ? 45.187 34.064 46.560 1.00 23.54 268 PHE B N 1
ATOM 4494 C CA . PHE B 1 268 ? 44.657 35.311 47.100 1.00 20.36 268 PHE B CA 1
ATOM 4495 C C . PHE B 1 268 ? 43.933 35.076 48.421 1.00 22.14 268 PHE B C 1
ATOM 4496 O O . PHE B 1 268 ? 42.703 35.078 48.475 1.00 22.94 268 PHE B O 1
ATOM 4504 N N . PRO B 1 269 ? 44.704 34.875 49.485 1.00 19.41 269 PRO B N 1
ATOM 4505 C CA . PRO B 1 269 ? 44.138 34.524 50.791 1.00 18.53 269 PRO B CA 1
ATOM 4506 C C . PRO B 1 269 ? 43.066 35.516 51.229 1.00 16.49 269 PRO B C 1
ATOM 4507 O O . PRO B 1 269 ? 43.372 36.681 51.485 1.00 15.45 269 PRO B O 1
ATOM 4511 N N . PRO B 1 270 ? 41.823 35.053 51.313 1.00 17.36 270 PRO B N 1
ATOM 4512 C CA . PRO B 1 270 ? 40.691 35.936 51.595 1.00 16.18 270 PRO B CA 1
ATOM 4513 C C . PRO B 1 270 ? 40.253 36.115 53.036 1.00 17.63 270 PRO B C 1
ATOM 4514 O O . PRO B 1 270 ? 40.419 35.236 53.880 1.00 13.47 270 PRO B O 1
ATOM 4518 N N . GLY B 1 271 ? 39.689 37.288 53.292 1.00 17.29 271 GLY B N 1
ATOM 4519 C CA . GLY B 1 271 ? 39.131 37.582 54.588 1.00 15.40 271 GLY B CA 1
ATOM 4520 C C . GLY B 1 271 ? 37.655 37.308 54.342 1.00 17.22 271 GLY B C 1
ATOM 4521 O O . GLY B 1 271 ? 37.301 36.300 53.717 1.00 16.90 271 GLY B O 1
ATOM 4522 N N . ASN B 1 272 ? 36.785 38.203 54.784 1.00 13.84 272 ASN B N 1
ATOM 4523 C CA . ASN B 1 272 ? 35.360 37.998 54.574 1.00 15.30 272 ASN B CA 1
ATOM 4524 C C . ASN B 1 272 ? 34.988 38.483 53.174 1.00 17.04 272 ASN B C 1
ATOM 4525 O O . ASN B 1 272 ? 35.834 38.979 52.432 1.00 11.37 272 ASN B O 1
ATOM 4530 N N . LEU B 1 273 ? 33.728 38.305 52.799 1.00 13.27 273 LEU B N 1
ATOM 4531 C CA . LEU B 1 273 ? 33.253 38.775 51.500 1.00 15.55 273 LEU B CA 1
ATOM 4532 C C . LEU B 1 273 ? 31.853 39.331 51.701 1.00 16.40 273 LEU B C 1
ATOM 4533 O O . LEU B 1 273 ? 31.196 39.013 52.692 1.00 12.82 273 LEU B O 1
ATOM 4538 N N . ALA B 1 274 ? 31.398 40.170 50.778 1.00 13.24 274 ALA B N 1
ATOM 4539 C CA . ALA B 1 274 ? 30.070 40.755 50.908 1.00 13.84 274 ALA B CA 1
ATOM 4540 C C . ALA B 1 274 ? 29.514 41.217 49.575 1.00 18.28 274 ALA B C 1
ATOM 4541 O O . ALA B 1 274 ? 30.265 41.598 48.677 1.00 16.23 274 ALA B O 1
ATOM 4543 N N . PHE B 1 275 ? 28.190 41.177 49.453 1.00 18.47 275 PHE B N 1
ATOM 4544 C CA . PHE B 1 275 ? 27.527 41.632 48.239 1.00 18.83 275 PHE B CA 1
ATOM 4545 C C . PHE B 1 275 ? 27.295 43.128 48.397 1.00 19.06 275 PHE B C 1
ATOM 4546 O O . PHE B 1 275 ? 26.760 43.588 49.406 1.00 18.93 275 PHE B O 1
ATOM 4554 N N . PHE B 1 276 ? 27.723 43.883 47.395 1.00 21.04 276 PHE B N 1
ATOM 4555 C CA . PHE B 1 276 ? 27.626 45.335 47.418 1.00 24.08 276 PHE B CA 1
ATOM 4556 C C . PHE B 1 276 ? 27.436 45.828 45.987 1.00 22.20 276 PHE B C 1
ATOM 4557 O O . PHE B 1 276 ? 28.266 45.566 45.118 1.00 22.73 276 PHE B O 1
ATOM 4565 N N . ARG B 1 277 ? 26.328 46.519 45.747 1.00 27.43 277 ARG B N 1
ATOM 4566 C CA . ARG B 1 277 ? 26.016 47.061 44.427 1.00 29.99 277 ARG B CA 1
ATOM 4567 C C . ARG B 1 277 ? 25.993 46.033 43.298 1.00 30.62 277 ARG B C 1
ATOM 4568 O O . ARG B 1 277 ? 26.519 46.275 42.209 1.00 30.87 277 ARG B O 1
ATOM 4576 N N . GLY B 1 278 ? 25.375 44.886 43.565 1.00 26.90 278 GLY B N 1
ATOM 4577 C CA . GLY B 1 278 ? 25.263 43.846 42.560 1.00 27.20 278 GLY B CA 1
ATOM 4578 C C . GLY B 1 278 ? 26.507 43.018 42.307 1.00 28.52 278 GLY B C 1
ATOM 4579 O O . GLY B 1 278 ? 26.478 42.093 41.495 1.00 33.72 278 GLY B O 1
ATOM 4580 N N . ASP B 1 279 ? 27.599 43.339 42.991 1.00 23.32 279 ASP B N 1
ATOM 4581 C CA . ASP B 1 279 ? 28.838 42.594 42.812 1.00 21.19 279 ASP B CA 1
ATOM 4582 C C . ASP B 1 279 ? 29.273 41.941 44.119 1.00 18.71 279 ASP B C 1
ATOM 4583 O O . ASP B 1 279 ? 28.816 42.321 45.196 1.00 20.49 279 ASP B O 1
ATOM 4588 N N . LEU B 1 280 ? 30.155 40.956 44.013 1.00 20.67 280 LEU B N 1
ATOM 4589 C CA . LEU B 1 280 ? 30.656 40.254 45.187 1.00 18.93 280 LEU B CA 1
ATOM 4590 C C . LEU B 1 280 ? 32.055 40.768 45.496 1.00 20.82 280 LEU B C 1
ATOM 4591 O O . LEU B 1 280 ? 32.968 40.615 44.685 1.00 23.27 280 LEU B O 1
ATOM 4596 N N . TYR B 1 281 ? 32.217 41.388 46.662 1.00 19.73 281 TYR B N 1
ATOM 4597 C CA . TYR B 1 281 ? 33.512 41.926 47.068 1.00 14.64 281 TYR B CA 1
ATOM 4598 C C . TYR B 1 281 ? 34.223 40.968 48.008 1.00 17.59 281 TYR B C 1
ATOM 4599 O O . TYR B 1 281 ? 33.606 40.411 48.913 1.00 15.31 281 TYR B O 1
ATOM 4608 N N . VAL B 1 282 ? 35.522 40.787 47.797 1.00 14.70 282 VAL B N 1
ATOM 4609 C CA . VAL B 1 282 ? 36.306 39.879 48.620 1.00 14.53 282 VAL B CA 1
ATOM 4610 C C . VAL B 1 282 ? 37.550 40.563 49.176 1.00 14.36 282 VAL B C 1
ATOM 4611 O O . VAL B 1 282 ? 38.411 41.004 48.417 1.00 14.63 282 VAL B O 1
ATOM 4615 N N . ALA B 1 283 ? 37.636 40.646 50.501 1.00 12.38 283 ALA B N 1
ATOM 4616 C CA . ALA B 1 283 ? 38.783 41.267 51.153 1.00 16.65 283 ALA B CA 1
ATOM 4617 C C . ALA B 1 283 ? 39.998 40.361 50.997 1.00 15.39 283 ALA B C 1
ATOM 4618 O O . ALA B 1 283 ? 39.905 39.148 51.176 1.00 17.23 283 ALA B O 1
ATOM 4620 N N . GLY B 1 284 ? 41.134 40.959 50.659 1.00 13.20 284 GLY B N 1
ATOM 4621 C CA . GLY B 1 284 ? 42.340 40.182 50.486 1.00 13.60 284 GLY B CA 1
ATOM 4622 C C . GLY B 1 284 ? 43.344 40.464 51.585 1.00 16.77 284 GLY B C 1
ATOM 4623 O O . GLY B 1 284 ? 43.671 41.616 51.876 1.00 17.15 284 GLY B O 1
ATOM 4624 N N . LEU B 1 285 ? 43.824 39.402 52.216 1.00 14.91 285 LEU B N 1
ATOM 4625 C CA . LEU B 1 285 ? 44.812 39.550 53.264 1.00 13.74 285 LEU B CA 1
ATOM 4626 C C . LEU B 1 285 ? 46.266 39.682 52.811 1.00 8.86 285 LEU B C 1
ATOM 4627 O O . LEU B 1 285 ? 46.906 40.707 53.069 1.00 14.24 285 LEU B O 1
ATOM 4632 N N . ARG B 1 286 ? 46.784 38.677 52.118 1.00 16.06 286 ARG B N 1
ATOM 4633 C CA . ARG B 1 286 ? 48.175 38.713 51.659 1.00 17.10 286 ARG B CA 1
ATOM 4634 C C . ARG B 1 286 ? 48.190 39.570 50.393 1.00 18.98 286 ARG B C 1
ATOM 4635 O O . ARG B 1 286 ? 49.174 40.253 50.120 1.00 15.12 286 ARG B O 1
ATOM 4643 N N . GLY B 1 287 ? 47.104 39.527 49.621 1.00 15.21 287 GLY B N 1
ATOM 4644 C CA . GLY B 1 287 ? 47.031 40.308 48.391 1.00 17.60 287 GLY B CA 1
ATOM 4645 C C . GLY B 1 287 ? 46.867 41.798 48.640 1.00 17.13 287 GLY B C 1
ATOM 4646 O O . GLY B 1 287 ? 46.985 42.611 47.718 1.00 14.69 287 GLY B O 1
ATOM 4647 N N . GLN B 1 288 ? 46.585 42.152 49.892 1.00 13.93 288 GLN B N 1
ATOM 4648 C CA . GLN B 1 288 ? 46.411 43.546 50.299 1.00 14.28 288 GLN B CA 1
ATOM 4649 C C . GLN B 1 288 ? 45.505 44.350 49.362 1.00 15.97 288 GLN B C 1
ATOM 4650 O O . GLN B 1 288 ? 45.861 45.446 48.925 1.00 16.52 288 GLN B O 1
ATOM 4656 N N . ALA B 1 289 ? 44.323 43.816 49.077 1.00 13.35 289 ALA B N 1
ATOM 4657 C CA . ALA B 1 289 ? 43.402 44.498 48.188 1.00 15.92 289 ALA B CA 1
ATOM 4658 C C . ALA B 1 289 ? 41.976 44.009 48.366 1.00 16.23 289 ALA B C 1
ATOM 4659 O O . ALA B 1 289 ? 41.736 42.934 48.914 1.00 14.47 289 ALA B O 1
ATOM 4661 N N . LEU B 1 290 ? 41.035 44.820 47.899 1.00 14.36 290 LEU B N 1
ATOM 4662 C CA . LEU B 1 290 ? 39.623 44.476 47.952 1.00 13.80 290 LEU B CA 1
ATOM 4663 C C . LEU B 1 290 ? 39.254 44.211 46.499 1.00 18.17 290 LEU B C 1
ATOM 4664 O O . LEU B 1 290 ? 39.333 45.113 45.666 1.00 16.76 290 LEU B O 1
ATOM 4669 N N . LEU B 1 291 ? 38.878 42.976 46.189 1.00 15.17 291 LEU B N 1
ATOM 4670 C CA . LEU B 1 291 ? 38.520 42.636 44.821 1.00 20.84 291 LEU B CA 1
ATOM 4671 C C . LEU B 1 291 ? 37.015 42.631 44.609 1.00 24.99 291 LEU B C 1
ATOM 4672 O O . LEU B 1 291 ? 36.239 42.350 45.526 1.00 22.67 291 LEU B O 1
ATOM 4677 N N . ARG B 1 292 ? 36.619 42.966 43.388 1.00 23.36 292 ARG B N 1
ATOM 4678 C CA . ARG B 1 292 ? 35.221 43.009 42.992 1.00 21.24 292 ARG B CA 1
ATOM 4679 C C . ARG B 1 292 ? 35.017 41.897 41.971 1.00 22.81 292 ARG B C 1
ATOM 4680 O O . ARG B 1 292 ? 35.695 41.861 40.943 1.00 23.83 292 ARG B O 1
ATOM 4688 N N . LEU B 1 293 ? 34.109 40.973 42.268 1.00 22.73 293 LEU B N 1
ATOM 4689 C CA . LEU B 1 293 ? 33.821 39.874 41.355 1.00 25.10 293 LEU B CA 1
ATOM 4690 C C . LEU B 1 293 ? 32.509 40.171 40.638 1.00 26.01 293 LEU B C 1
ATOM 4691 O O . LEU B 1 293 ? 31.464 40.313 41.273 1.00 26.72 293 LEU B O 1
ATOM 4696 N N . VAL B 1 294 ? 32.574 40.287 39.316 1.00 30.15 294 VAL B N 1
ATOM 4697 C CA . VAL B 1 294 ? 31.388 40.567 38.519 1.00 27.89 294 VAL B CA 1
ATOM 4698 C C . VAL B 1 294 ? 30.760 39.236 38.141 1.00 26.08 294 VAL B C 1
ATOM 4699 O O . VAL B 1 294 ? 31.377 38.418 37.457 1.00 25.06 294 VAL B O 1
ATOM 4703 N N . LEU B 1 295 ? 29.529 39.024 38.591 1.00 26.45 295 LEU B N 1
ATOM 4704 C CA . LEU B 1 295 ? 28.832 37.775 38.337 1.00 28.08 295 LEU B CA 1
ATOM 4705 C C . LEU B 1 295 ? 27.805 37.823 37.213 1.00 32.86 295 LEU B C 1
ATOM 4706 O O . LEU B 1 295 ? 27.210 38.863 36.925 1.00 29.90 295 LEU B O 1
ATOM 4711 N N . GLU B 1 296 ? 27.605 36.668 36.590 1.00 33.95 296 GLU B N 1
ATOM 4712 C CA . GLU B 1 296 ? 26.635 36.514 35.522 1.00 38.01 296 GLU B CA 1
ATOM 4713 C C . GLU B 1 296 ? 25.959 35.170 35.740 1.00 36.07 296 GLU B C 1
ATOM 4714 O O . GLU B 1 296 ? 26.625 34.166 35.994 1.00 32.08 296 GLU B O 1
ATOM 4720 N N . GLY B 1 297 ? 24.636 35.154 35.658 1.00 36.84 297 GLY B N 1
ATOM 4721 C CA . GLY B 1 297 ? 23.924 33.908 35.846 1.00 36.20 297 GLY B CA 1
ATOM 4722 C C . GLY B 1 297 ? 22.629 34.039 36.614 1.00 37.03 297 GLY B C 1
ATOM 4723 O O . GLY B 1 297 ? 21.992 35.093 36.627 1.00 39.57 297 GLY B O 1
ATOM 4724 N N . GLU B 1 298 ? 22.247 32.947 37.263 1.00 36.63 298 GLU B N 1
ATOM 4725 C CA . GLU B 1 298 ? 21.019 32.892 38.036 1.00 37.74 298 GLU B CA 1
ATOM 4726 C C . GLU B 1 298 ? 21.213 31.905 39.180 1.00 34.55 298 GLU B C 1
ATOM 4727 O O . GLU B 1 298 ? 22.272 31.287 39.298 1.00 34.90 298 GLU B O 1
ATOM 4733 N N . ARG B 1 299 ? 20.192 31.756 40.016 1.00 34.19 299 ARG B N 1
ATOM 4734 C CA . ARG B 1 299 ? 20.262 30.845 41.152 1.00 33.98 299 ARG B CA 1
ATOM 4735 C C . ARG B 1 299 ? 20.745 29.463 40.716 1.00 34.82 299 ARG B C 1
ATOM 4736 O O . ARG B 1 299 ? 20.181 28.856 39.807 1.00 34.61 299 ARG B O 1
ATOM 4744 N N . GLY B 1 300 ? 21.797 28.977 41.365 1.00 34.95 300 GLY B N 1
ATOM 4745 C CA . GLY B 1 300 ? 22.332 27.667 41.040 1.00 35.36 300 GLY B CA 1
ATOM 4746 C C . GLY B 1 300 ? 23.213 27.622 39.805 1.00 35.74 300 GLY B C 1
ATOM 4747 O O . GLY B 1 300 ? 23.754 26.570 39.469 1.00 35.97 300 GLY B O 1
ATOM 4748 N N . ARG B 1 301 ? 23.364 28.756 39.129 1.00 39.19 301 ARG B N 1
ATOM 4749 C CA . ARG B 1 301 ? 24.183 28.825 37.920 1.00 41.67 301 ARG B CA 1
ATOM 4750 C C . ARG B 1 301 ? 25.050 30.054 37.677 1.00 39.33 301 ARG B C 1
ATOM 4751 O O . ARG B 1 301 ? 24.906 30.733 36.660 1.00 37.14 301 ARG B O 1
ATOM 4759 N N . TRP B 1 302 ? 25.960 30.329 38.607 1.00 35.94 302 TRP B N 1
ATOM 4760 C CA . TRP B 1 302 ? 26.735 31.564 38.595 1.00 31.43 302 TRP B CA 1
ATOM 4761 C C . TRP B 1 302 ? 28.153 31.341 38.087 1.00 29.76 302 TRP B C 1
ATOM 4762 O O . TRP B 1 302 ? 28.695 30.239 38.167 1.00 30.33 302 TRP B O 1
ATOM 4773 N N . ARG B 1 303 ? 28.748 32.405 37.562 1.00 29.10 303 ARG B N 1
ATOM 4774 C CA . ARG B 1 303 ? 30.118 32.362 37.082 1.00 30.91 303 ARG B CA 1
ATOM 4775 C C . ARG B 1 303 ? 30.661 33.779 37.117 1.00 30.11 303 ARG B C 1
ATOM 4776 O O . ARG B 1 303 ? 29.906 34.745 37.001 1.00 33.32 303 ARG B O 1
ATOM 4784 N N . VAL B 1 304 ? 31.967 33.907 37.302 1.00 31.09 304 VAL B N 1
ATOM 4785 C CA . VAL B 1 304 ? 32.583 35.222 37.365 1.00 30.69 304 VAL B CA 1
ATOM 4786 C C . VAL B 1 304 ? 32.978 35.720 35.978 1.00 32.94 304 VAL B C 1
ATOM 4787 O O . VAL B 1 304 ? 33.781 35.091 35.290 1.00 30.99 304 VAL B O 1
ATOM 4791 N N . LEU B 1 305 ? 32.397 36.846 35.572 1.00 32.67 305 LEU B N 1
ATOM 4792 C CA . LEU B 1 305 ? 32.704 37.444 34.278 1.00 35.50 305 LEU B CA 1
ATOM 4793 C C . LEU B 1 305 ? 34.099 38.045 34.328 1.00 36.76 305 LEU B C 1
ATOM 4794 O O . LEU B 1 305 ? 34.940 37.767 33.474 1.00 38.98 305 LEU B O 1
ATOM 4799 N N . ARG B 1 306 ? 34.337 38.873 35.338 1.00 33.75 306 ARG B N 1
ATOM 4800 C CA . ARG B 1 306 ? 35.631 39.518 35.500 1.00 35.60 306 ARG B CA 1
ATOM 4801 C C . ARG B 1 306 ? 35.899 39.899 36.952 1.00 32.05 306 ARG B C 1
ATOM 4802 O O . ARG B 1 306 ? 34.977 40.025 37.759 1.00 28.54 306 ARG B O 1
ATOM 4810 N N . VAL B 1 307 ? 37.175 40.075 37.270 1.00 28.76 307 VAL B N 1
ATOM 4811 C CA . VAL B 1 307 ? 37.599 40.455 38.609 1.00 28.56 307 VAL B CA 1
ATOM 4812 C C . VAL B 1 307 ? 38.313 41.798 38.509 1.00 26.32 307 VAL B C 1
ATOM 4813 O O . VAL B 1 307 ? 39.187 41.979 37.661 1.00 29.08 307 VAL B O 1
ATOM 4817 N N . GLU B 1 308 ? 37.933 42.740 39.367 1.00 21.60 308 GLU B N 1
ATOM 4818 C CA . GLU B 1 308 ? 38.540 44.066 39.365 1.00 24.27 308 GLU B CA 1
ATOM 4819 C C . GLU B 1 308 ? 38.989 44.458 40.766 1.00 22.31 308 GLU B C 1
ATOM 4820 O O . GLU B 1 308 ? 38.437 43.988 41.755 1.00 25.49 308 GLU B O 1
ATOM 4826 N N . THR B 1 309 ? 39.995 45.322 40.848 1.00 22.20 309 THR B N 1
ATOM 4827 C CA . THR B 1 309 ? 40.477 45.788 42.141 1.00 22.99 309 THR B CA 1
ATOM 4828 C C . THR B 1 309 ? 39.652 47.006 42.534 1.00 23.74 309 THR B C 1
ATOM 4829 O O . THR B 1 309 ? 39.611 47.995 41.804 1.00 25.86 309 THR B O 1
ATOM 4833 N N . ALA B 1 310 ? 38.989 46.926 43.683 1.00 16.67 310 ALA B N 1
ATOM 4834 C CA . ALA B 1 310 ? 38.152 48.022 44.162 1.00 20.54 310 ALA B CA 1
ATOM 4835 C C . ALA B 1 310 ? 38.868 48.897 45.185 1.00 18.37 310 ALA B C 1
ATOM 4836 O O . ALA B 1 310 ? 38.495 50.051 45.397 1.00 20.60 310 ALA B O 1
ATOM 4838 N N . LEU B 1 311 ? 39.890 48.344 45.829 1.00 18.54 311 LEU B N 1
ATOM 4839 C CA . LEU B 1 311 ? 40.650 49.097 46.820 1.00 18.08 311 LEU B CA 1
ATOM 4840 C C . LEU B 1 311 ? 42.055 48.524 46.972 1.00 17.40 311 LEU B C 1
ATOM 4841 O O . LEU B 1 311 ? 42.242 47.311 46.960 1.00 17.83 311 LEU B O 1
ATOM 4846 N N . SER B 1 312 ? 43.039 49.404 47.115 1.00 20.47 312 SER B N 1
ATOM 4847 C CA . SER B 1 312 ? 44.424 48.977 47.284 1.00 22.29 312 SER B CA 1
ATOM 4848 C C . SER B 1 312 ? 45.230 50.115 47.886 1.00 21.26 312 SER B C 1
ATOM 4849 O O . SER B 1 312 ? 44.841 51.276 47.782 1.00 17.56 312 SER B O 1
ATOM 4852 N N . GLY B 1 313 ? 46.349 49.774 48.518 1.00 18.50 313 GLY B N 1
ATOM 4853 C CA . GLY B 1 313 ? 47.194 50.782 49.131 1.00 17.13 313 GLY B CA 1
ATOM 4854 C C . GLY B 1 313 ? 46.945 50.960 50.617 1.00 16.65 313 GLY B C 1
ATOM 4855 O O . GLY B 1 313 ? 47.431 51.918 51.219 1.00 19.35 313 GLY B O 1
ATOM 4856 N N . PHE B 1 314 ? 46.197 50.038 51.218 1.00 15.85 314 PHE B N 1
ATOM 4857 C CA . PHE B 1 314 ? 45.885 50.125 52.645 1.00 12.01 314 PHE B CA 1
ATOM 4858 C C . PHE B 1 314 ? 46.385 48.929 53.452 1.00 14.36 314 PHE B C 1
ATOM 4859 O O . PHE B 1 314 ? 46.130 48.831 54.652 1.00 18.69 314 PHE B O 1
ATOM 4867 N N . GLY B 1 315 ? 47.098 48.024 52.790 1.00 15.44 315 GLY B N 1
ATOM 4868 C CA . GLY B 1 315 ? 47.610 46.852 53.474 1.00 15.23 315 GLY B CA 1
ATOM 4869 C C . GLY B 1 315 ? 46.631 45.691 53.449 1.00 15.94 315 GLY B C 1
ATOM 4870 O O . GLY B 1 315 ? 45.717 45.646 52.620 1.00 15.36 315 GLY B O 1
ATOM 4871 N N . ARG B 1 316 ? 46.824 44.752 54.369 1.00 11.98 316 ARG B N 1
ATOM 4872 C CA . ARG B 1 316 ? 45.981 43.565 54.469 1.00 11.46 316 ARG B CA 1
ATOM 4873 C C . ARG B 1 316 ? 44.546 43.923 54.857 1.00 10.44 316 ARG B C 1
ATOM 4874 O O . ARG B 1 316 ? 44.321 44.718 55.766 1.00 11.00 316 ARG B O 1
ATOM 4882 N N . LEU B 1 317 ? 43.577 43.338 54.160 1.00 13.26 317 LEU B N 1
ATOM 4883 C CA . LEU B 1 317 ? 42.168 43.601 54.452 1.00 11.65 317 LEU B CA 1
ATOM 4884 C C . LEU B 1 317 ? 41.353 42.378 54.865 1.00 13.87 317 LEU B C 1
ATOM 4885 O O . LEU B 1 317 ? 41.240 41.420 54.100 1.00 16.30 317 LEU B O 1
ATOM 4890 N N . ARG B 1 318 ? 40.783 42.409 56.068 1.00 12.04 318 ARG B N 1
ATOM 4891 C CA . ARG B 1 318 ? 40.017 41.267 56.564 1.00 12.65 318 ARG B CA 1
ATOM 4892 C C . ARG B 1 318 ? 38.494 41.194 56.682 1.00 13.20 318 ARG B C 1
ATOM 4893 O O . ARG B 1 318 ? 37.881 40.222 56.237 1.00 10.34 318 ARG B O 1
ATOM 4901 N N . GLU B 1 319 ? 37.885 42.214 57.279 1.00 12.95 319 GLU B N 1
ATOM 4902 C CA . GLU B 1 319 ? 36.434 42.238 57.442 1.00 14.66 319 GLU B CA 1
ATOM 4903 C C . GLU B 1 319 ? 35.889 43.122 56.320 1.00 14.64 319 GLU B C 1
ATOM 4904 O O . GLU B 1 319 ? 36.564 44.034 55.846 1.00 12.06 319 GLU B O 1
ATOM 4910 N N . VAL B 1 320 ? 34.669 42.826 55.888 1.00 14.41 320 VAL B N 1
ATOM 4911 C CA . VAL B 1 320 ? 33.995 43.608 54.860 1.00 14.07 320 VAL B CA 1
ATOM 4912 C C . VAL B 1 320 ? 32.497 43.367 55.005 1.00 16.10 320 VAL B C 1
ATOM 4913 O O . VAL B 1 320 ? 32.023 42.235 54.901 1.00 18.14 320 VAL B O 1
ATOM 4917 N N . GLN B 1 321 ? 31.762 44.440 55.275 1.00 14.40 321 GLN B N 1
ATOM 4918 C CA . GLN B 1 321 ? 30.320 44.364 55.463 1.00 22.55 321 GLN B CA 1
ATOM 4919 C C . GLN B 1 321 ? 29.628 45.624 54.992 1.00 19.96 321 GLN B C 1
ATOM 4920 O O . GLN B 1 321 ? 30.190 46.716 55.061 1.00 22.26 321 GLN B O 1
ATOM 4926 N N . VAL B 1 322 ? 28.395 45.467 54.533 1.00 21.19 322 VAL B N 1
ATOM 4927 C CA . VAL B 1 322 ? 27.612 46.608 54.086 1.00 23.30 322 VAL B CA 1
ATOM 4928 C C . VAL B 1 322 ? 26.943 47.163 55.336 1.00 20.62 322 VAL B C 1
ATOM 4929 O O . VAL B 1 322 ? 26.300 46.422 56.075 1.00 24.29 322 VAL B O 1
ATOM 4933 N N . GLY B 1 323 ? 27.113 48.458 55.582 1.00 18.07 323 GLY B N 1
ATOM 4934 C CA . GLY B 1 323 ? 26.515 49.071 56.755 1.00 21.63 323 GLY B CA 1
ATOM 4935 C C . GLY B 1 323 ? 25.064 49.468 56.538 1.00 23.08 323 GLY B C 1
ATOM 4936 O O . GLY B 1 323 ? 24.578 49.444 55.408 1.00 25.64 323 GLY B O 1
ATOM 4937 N N . PRO B 1 324 ? 24.341 49.837 57.604 1.00 28.00 324 PRO B N 1
ATOM 4938 C CA . PRO B 1 324 ? 22.934 50.237 57.492 1.00 31.52 324 PRO B CA 1
ATOM 4939 C C . PRO B 1 324 ? 22.762 51.430 56.555 1.00 33.88 324 PRO B C 1
ATOM 4940 O O . PRO B 1 324 ? 21.698 51.629 55.969 1.00 34.38 324 PRO B O 1
ATOM 4944 N N . ASP B 1 325 ? 23.825 52.216 56.427 1.00 34.02 325 ASP B N 1
ATOM 4945 C CA . ASP B 1 325 ? 23.829 53.399 55.576 1.00 35.33 325 ASP B CA 1
ATOM 4946 C C . ASP B 1 325 ? 24.006 53.056 54.101 1.00 37.01 325 ASP B C 1
ATOM 4947 O O . ASP B 1 325 ? 23.956 53.938 53.245 1.00 41.49 325 ASP B O 1
ATOM 4952 N N . GLY B 1 326 ? 24.218 51.779 53.804 1.00 34.43 326 GLY B N 1
ATOM 4953 C CA . GLY B 1 326 ? 24.403 51.373 52.423 1.00 35.61 326 GLY B CA 1
ATOM 4954 C C . GLY B 1 326 ? 25.852 51.490 51.983 1.00 31.58 326 GLY B C 1
ATOM 4955 O O . GLY B 1 326 ? 26.187 51.200 50.835 1.00 33.06 326 GLY B O 1
ATOM 4956 N N . ALA B 1 327 ? 26.711 51.924 52.901 1.00 30.01 327 ALA B N 1
ATOM 4957 C CA . ALA B 1 327 ? 28.136 52.069 52.617 1.00 27.59 327 ALA B CA 1
ATOM 4958 C C . ALA B 1 327 ? 28.837 50.740 52.877 1.00 24.78 327 ALA B C 1
ATOM 4959 O O . ALA B 1 327 ? 28.324 49.900 53.614 1.00 27.52 327 ALA B O 1
ATOM 4961 N N . LEU B 1 328 ? 30.006 50.550 52.272 1.00 19.14 328 LEU B N 1
ATOM 4962 C CA . LEU B 1 328 ? 30.764 49.319 52.463 1.00 19.80 328 LEU B CA 1
ATOM 4963 C C . LEU B 1 328 ? 31.876 49.556 53.480 1.00 18.96 328 LEU B C 1
ATOM 4964 O O . LEU B 1 328 ? 32.708 50.448 53.305 1.00 18.57 328 LEU B O 1
ATOM 4969 N N . TYR B 1 329 ? 31.884 48.756 54.543 1.00 16.70 329 TYR B N 1
ATOM 4970 C CA . TYR B 1 329 ? 32.897 48.879 55.589 1.00 12.84 329 TYR B CA 1
ATOM 4971 C C . TYR B 1 329 ? 33.950 47.790 55.452 1.00 14.55 329 TYR B C 1
ATOM 4972 O O . TYR B 1 329 ? 33.630 46.633 55.189 1.00 14.93 329 TYR B O 1
ATOM 4981 N N . VAL B 1 330 ? 35.210 48.166 55.629 1.00 13.47 330 VAL B N 1
ATOM 4982 C CA . VAL B 1 330 ? 36.307 47.217 55.528 1.00 16.19 330 VAL B CA 1
ATOM 4983 C C . VAL B 1 330 ? 37.291 47.471 56.665 1.00 14.58 330 VAL B C 1
ATOM 4984 O O . VAL B 1 330 ? 37.424 48.604 57.126 1.00 16.23 330 VAL B O 1
ATOM 4988 N N . THR B 1 331 ? 37.956 46.420 57.136 1.00 14.57 331 THR B N 1
ATOM 4989 C CA . THR B 1 331 ? 38.943 46.584 58.201 1.00 11.70 331 THR B CA 1
ATOM 4990 C C . THR B 1 331 ? 40.301 46.098 57.713 1.00 12.84 331 THR B C 1
ATOM 4991 O O . THR B 1 331 ? 40.384 45.246 56.826 1.00 12.81 331 THR B O 1
ATOM 4995 N N . THR B 1 332 ? 41.366 46.651 58.285 1.00 13.83 332 THR B N 1
ATOM 4996 C CA . THR B 1 332 ? 42.715 46.260 57.904 1.00 13.45 332 THR B CA 1
ATOM 4997 C C . THR B 1 332 ? 43.249 45.247 58.915 1.00 14.99 332 THR B C 1
ATOM 4998 O O . THR B 1 332 ? 42.792 45.188 60.063 1.00 11.34 332 THR B O 1
ATOM 5002 N N . SER B 1 333 ? 44.215 44.445 58.483 1.00 13.26 333 SER B N 1
ATOM 5003 C CA . SER B 1 333 ? 44.769 43.407 59.340 1.00 14.32 333 SER B CA 1
ATOM 5004 C C . SER B 1 333 ? 46.277 43.450 59.517 1.00 15.31 333 SER B C 1
ATOM 5005 O O . SER B 1 333 ? 46.887 42.486 59.988 1.00 15.45 333 SER B O 1
ATOM 5008 N N . ASN B 1 334 ? 46.868 44.578 59.139 1.00 12.45 334 ASN B N 1
ATOM 5009 C CA . ASN B 1 334 ? 48.311 44.780 59.225 1.00 13.65 334 ASN B CA 1
ATOM 5010 C C . ASN B 1 334 ? 49.045 44.402 60.501 1.00 14.93 334 ASN B C 1
ATOM 5011 O O . ASN B 1 334 ? 50.259 44.192 60.484 1.00 18.44 334 ASN B O 1
ATOM 5016 N N . ARG B 1 335 ? 48.312 44.308 61.603 1.00 12.40 335 ARG B N 1
ATOM 5017 C CA . ARG B 1 335 ? 48.925 43.967 62.880 1.00 15.36 335 ARG B CA 1
ATOM 5018 C C . ARG B 1 335 ? 48.687 42.520 63.311 1.00 16.06 335 ARG B C 1
ATOM 5019 O O . ARG B 1 335 ? 48.895 42.180 64.475 1.00 15.96 335 ARG B O 1
ATOM 5027 N N . ASP B 1 336 ? 48.276 41.662 62.381 1.00 15.13 336 ASP B N 1
ATOM 5028 C CA . ASP B 1 336 ? 48.012 40.267 62.728 1.00 14.58 336 ASP B CA 1
ATOM 5029 C C . ASP B 1 336 ? 49.250 39.372 62.727 1.00 16.73 336 ASP B C 1
ATOM 5030 O O . ASP B 1 336 ? 49.137 38.154 62.864 1.00 13.06 336 ASP B O 1
ATOM 5035 N N . GLY B 1 337 ? 50.424 39.976 62.575 1.00 16.79 337 GLY B N 1
ATOM 5036 C CA . GLY B 1 337 ? 51.654 39.208 62.577 1.00 16.11 337 GLY B CA 1
ATOM 5037 C C . GLY B 1 337 ? 52.157 38.799 61.205 1.00 24.30 337 GLY B C 1
ATOM 5038 O O . GLY B 1 337 ? 53.239 38.227 61.086 1.00 23.66 337 GLY B O 1
ATOM 5039 N N . ARG B 1 338 ? 51.382 39.092 60.166 1.00 20.66 338 ARG B N 1
ATOM 5040 C CA . ARG B 1 338 ? 51.768 38.733 58.810 1.00 18.84 338 ARG B CA 1
ATOM 5041 C C . ARG B 1 338 ? 51.841 39.956 57.898 1.00 19.93 338 ARG B C 1
ATOM 5042 O O . ARG B 1 338 ? 51.817 39.830 56.673 1.00 23.95 338 ARG B O 1
ATOM 5050 N N . GLY B 1 339 ? 51.933 41.139 58.491 1.00 20.25 339 GLY B N 1
ATOM 5051 C CA . GLY B 1 339 ? 51.998 42.339 57.682 1.00 22.58 339 GLY B CA 1
ATOM 5052 C C . GLY B 1 339 ? 52.998 43.369 58.165 1.00 24.79 339 GLY B C 1
ATOM 5053 O O . GLY B 1 339 ? 53.838 43.096 59.025 1.00 23.78 339 GLY B O 1
ATOM 5054 N N . GLN B 1 340 ? 52.911 44.559 57.588 1.00 22.01 340 GLN B N 1
ATOM 5055 C CA . GLN B 1 340 ? 53.790 45.656 57.960 1.00 25.55 340 GLN B CA 1
ATOM 5056 C C . GLN B 1 340 ? 52.948 46.647 58.747 1.00 20.00 340 GLN B C 1
ATOM 5057 O O . GLN B 1 340 ? 51.980 47.198 58.224 1.00 19.20 340 GLN B O 1
ATOM 5063 N N . VAL B 1 341 ? 53.311 46.864 60.004 1.00 17.14 341 VAL B N 1
ATOM 5064 C CA . VAL B 1 341 ? 52.570 47.783 60.852 1.00 23.49 341 VAL B CA 1
ATOM 5065 C C . VAL B 1 341 ? 53.032 49.219 60.674 1.00 26.27 341 VAL B C 1
ATOM 5066 O O . VAL B 1 341 ? 54.222 49.518 60.751 1.00 28.68 341 VAL B O 1
ATOM 5070 N N . ARG B 1 342 ? 52.076 50.105 60.422 1.00 27.04 342 ARG B N 1
ATOM 5071 C CA . ARG B 1 342 ? 52.365 51.519 60.246 1.00 30.36 342 ARG B CA 1
ATOM 5072 C C . ARG B 1 342 ? 51.478 52.324 61.190 1.00 31.02 342 ARG B C 1
ATOM 5073 O O . ARG B 1 342 ? 50.456 51.828 61.661 1.00 27.10 342 ARG B O 1
ATOM 5081 N N . PRO B 1 343 ? 51.866 53.575 61.484 1.00 33.39 343 PRO B N 1
ATOM 5082 C CA . PRO B 1 343 ? 51.119 54.464 62.377 1.00 30.58 343 PRO B CA 1
ATOM 5083 C C . PRO B 1 343 ? 49.609 54.487 62.157 1.00 29.38 343 PRO B C 1
ATOM 5084 O O . PRO B 1 343 ? 49.138 54.601 61.026 1.00 33.30 343 PRO B O 1
ATOM 5088 N N . GLY B 1 344 ? 48.863 54.385 63.253 1.00 28.27 344 GLY B N 1
ATOM 5089 C CA . GLY B 1 344 ? 47.410 54.394 63.189 1.00 27.51 344 GLY B CA 1
ATOM 5090 C C . GLY B 1 344 ? 46.839 53.125 62.582 1.00 26.86 344 GLY B C 1
ATOM 5091 O O . GLY B 1 344 ? 45.627 52.999 62.415 1.00 24.36 344 GLY B O 1
ATOM 5092 N N . ASP B 1 345 ? 47.712 52.163 62.284 1.00 23.93 345 ASP B N 1
ATOM 5093 C CA . ASP B 1 345 ? 47.269 50.921 61.668 1.00 30.40 345 ASP B CA 1
ATOM 5094 C C . ASP B 1 345 ? 46.131 50.114 62.246 1.00 37.48 345 ASP B C 1
ATOM 5095 O O . ASP B 1 345 ? 45.878 50.087 63.453 1.00 37.95 345 ASP B O 1
ATOM 5100 N N . ASP B 1 346 ? 45.493 49.405 61.324 1.00 38.86 346 ASP B N 1
ATOM 5101 C CA . ASP B 1 346 ? 44.309 48.617 61.558 1.00 27.37 346 ASP B CA 1
ATOM 5102 C C . ASP B 1 346 ? 42.941 49.192 61.779 1.00 23.10 346 ASP B C 1
ATOM 5103 O O . ASP B 1 346 ? 42.236 48.961 62.771 1.00 17.68 346 ASP B O 1
ATOM 5108 N N . ARG B 1 347 ? 42.639 50.045 60.819 1.00 15.80 347 ARG B N 1
ATOM 5109 C CA . ARG B 1 347 ? 41.466 50.869 60.812 1.00 16.65 347 ARG B CA 1
ATOM 5110 C C . ARG B 1 347 ? 40.222 50.222 60.260 1.00 13.95 347 ARG B C 1
ATOM 5111 O O . ARG B 1 347 ? 40.262 49.167 59.615 1.00 15.14 347 ARG B O 1
ATOM 5119 N N . VAL B 1 348 ? 39.118 50.897 60.522 1.00 16.20 348 VAL B N 1
ATOM 5120 C CA . VAL B 1 348 ? 37.826 50.520 60.004 1.00 11.54 348 VAL B CA 1
ATOM 5121 C C . VAL B 1 348 ? 37.677 51.574 58.910 1.00 14.15 348 VAL B C 1
ATOM 5122 O O . VAL B 1 348 ? 37.738 52.771 59.191 1.00 16.64 348 VAL B O 1
ATOM 5126 N N . LEU B 1 349 ? 37.520 51.130 57.670 1.00 14.49 349 LEU B N 1
ATOM 5127 C CA . LEU B 1 349 ? 37.379 52.051 56.552 1.00 15.32 349 LEU B CA 1
ATOM 5128 C C . LEU B 1 349 ? 35.960 52.017 56.009 1.00 17.49 349 LEU B C 1
ATOM 5129 O O . LEU B 1 349 ? 35.312 50.971 56.004 1.00 18.08 349 LEU B O 1
ATOM 5134 N N . ARG B 1 350 ? 35.480 53.170 55.557 1.00 15.00 350 ARG B N 1
ATOM 5135 C CA . ARG B 1 350 ? 34.142 53.271 54.994 1.00 18.82 350 ARG B CA 1
ATOM 5136 C C . ARG B 1 350 ? 34.279 53.682 53.532 1.00 19.21 350 ARG B C 1
ATOM 5137 O O . ARG B 1 350 ? 34.885 54.707 53.227 1.00 19.93 350 ARG B O 1
ATOM 5145 N N . LEU B 1 351 ? 33.729 52.871 52.635 1.00 19.45 351 LEU B N 1
ATOM 5146 C CA . LEU B 1 351 ? 33.804 53.145 51.206 1.00 22.40 351 LEU B CA 1
ATOM 5147 C C . LEU B 1 351 ? 32.458 53.619 50.677 1.00 29.70 351 LEU B C 1
ATOM 5148 O O . LEU B 1 351 ? 31.486 52.862 50.657 1.00 24.32 351 LEU B O 1
ATOM 5153 N N . LEU B 1 352 ? 32.422 54.882 50.257 1.00 36.33 352 LEU B N 1
ATOM 5154 C CA . LEU B 1 352 ? 31.217 55.526 49.738 1.00 45.13 352 LEU B CA 1
ATOM 5155 C C . LEU B 1 352 ? 30.064 55.557 50.732 1.00 50.45 352 LEU B C 1
ATOM 5156 O O . LEU B 1 352 ? 29.414 56.617 50.837 1.00 53.20 352 LEU B O 1
#

Secondary structure (DSSP, 8-state):
---EEEEE---S-EEEEEE-TTS-EEEEETTTEEEEEETTEEEEEEE-----STT-SEEEEEE-TTTTTS-EEEEEEEE-TTSSEEEEEEEEE-SS-EEEEEEEEEEE---TT-------EEE-TTS-EEEE---TT-GGGGG-TT-SSSEEEEE-TTSSBPTT-TTTT-TTS-TTEEEE--SEE---EE-TTT--EEEEEE-----EEEEE-TT-B--TTT--S----TTSPPPSEE-TT---EEEEEEETTEEEEEETTTTEEEEEEEEEETTEEEEEEEEEEEESS--EEEEEE-TTSPEEEEE-STTTTS---TT-S-EEEE-/-PPEEEEE---S-EEEEEE-TTS-EEEEETTTEEEEEETTEEEEEEE-----STT-SEEEEEE-TTTTTS--EEEEEEE-TTS-EEEEEEEEE-SS-EEEEEEEEEEE---TT-------EEE-TTSPEEEE---TT-GGGGG-TT-SSSEEEEE-TTSSBPTT-TTSS-TTS-TTEEEE--SSB---EE-TTT--EEEEE---SSSSSS--EEEEEE-TT-B--TTT-SS--S-TTSPPPSEEESS---EEEEEEETTEEEEEESSS-EEEEEEEEEETTEEEEEEEEEEEESS--EEEEEE-TTSPEEEEE-TTSSSS---TT-S-EEEE-